Protein AF-A0A535RWY8-F1 (afdb_monomer_lite)

pLDDT: mean 92.66, std 7.33, range [43.91, 98.75]

Sequence (586 aa):
DGMRTSLGGDVAPGTSRTIALAVQTPNRAGAYTLAVDLVQEGVTWFSQAGAEPAYSAWQITTGYAASYGASTMAASAVSGASVSASLTLTNSGQRAWPIGGPNPVRLSYHVYDSAGRLVVWDGERGLLSQDVAPGATANATITVRVPTTTGGYGIGWDLVQEGVGWFSDFGVVIRKDVVIVAPGVTFYGKGWGHGVGMSQWGAQGWAQGAAGAKKTGEEIIAFYYPGTQLSPASPSLSTIRVQLSAPSDGCIARTITTISQQRSAGGMRVWNEATGATIATASGSMTWAPQQTVRIWIDNDNILHVMDEWAAKQLVAVSGPIRVTPLDATQPITVDQKGSRAYRGDLRFAVASANALSVVNLVGIDDYAKGAVPAEMPTGFGWEYEAFKAQAYAAKTYAANMAVAHSAQPFDVADDTSDQCYGGASKETALTTQAVVATAGRIITYNGQPIRAYYSSSNGGATERDGCVFDLVPSASGAIACNPSQPYLLVVTDPADPAASDSRGPNPHRSWNVSVTAQDIVDAVRERTGTDIGTFVSLDLSNRAGSGRVVSARVQGSRATVELTGPSLLRAGLGLKSTRVYLSPF

Secondary structure (DSSP, 8-state):
-------SS---TT---------PPPSS-EEEEEEE--EETTTEETGGGTPPPEEEEEEE--S--EEEEEE---SEEETT-EEEEEEEEEE-SSS-B-SSSSS-EEEEEEEE-TTS-EEESSPPPBEESS-B-TT-EEEEEEEEE--SS-EEEEEEEEEEETTTEETGGGTPPPEEEEEEEESEEEEEE--BS--BSEEHHHHHHHHHTTTSS---HHHHHHHHSTT-EEEEPPGGGSEEEEEPB---SSS---B--SEEEEEETT-EEEEETTT--B---TTS-SSB-TTPPEEEEE-TT--EEEEETTTTEEEEEESS-EEEEESSTTSPEEEGGGTSEEESSEEEEEEEETTEEEEEEEEEHHHHHHHHHHHHS--SSS--HHHHHHHHHHHHHHHHHHHHHTTTSS-SEESSTTS----GGGG--HHHHHHHHHTTTEEEEETTEE----EESB-SSB-B-GGGTTSEEE-TTSSEEEPP--TTS---B-THHHH-EETTEE-TTSSEEEEEEHHHHHHHHHHHH-----SEEEEE---B-TTS-BSEEEEEESS-EEEEEHIIIIIIIT--S-S-EESS--

Structure (mmCIF, N/CA/C/O backbone):
data_AF-A0A535RWY8-F1
#
_entry.id   AF-A0A535RWY8-F1
#
loop_
_atom_site.group_PDB
_atom_site.id
_atom_site.type_symbol
_atom_site.label_atom_id
_atom_site.label_alt_id
_atom_site.label_comp_id
_atom_site.label_asym_id
_atom_site.label_entity_id
_atom_site.label_seq_id
_atom_site.pdbx_PDB_ins_code
_atom_site.Cartn_x
_atom_site.Cartn_y
_atom_site.Cartn_z
_atom_site.occupancy
_atom_site.B_iso_or_equiv
_atom_site.auth_seq_id
_atom_site.auth_comp_id
_atom_site.auth_asym_id
_atom_site.auth_atom_id
_atom_site.pdbx_PDB_model_num
ATOM 1 N N . ASP A 1 1 ? 40.980 21.479 -57.985 1.00 69.62 1 ASP A N 1
ATOM 2 C CA . ASP A 1 1 ? 41.214 22.784 -57.331 1.00 69.62 1 ASP A CA 1
ATOM 3 C C . ASP A 1 1 ? 40.057 23.152 -56.418 1.00 69.62 1 ASP A C 1
ATOM 5 O O . ASP A 1 1 ? 38.962 22.637 -56.615 1.00 69.62 1 ASP A O 1
ATOM 9 N N . GLY A 1 2 ? 40.297 24.021 -55.434 1.00 76.44 2 GLY A N 1
ATOM 10 C CA . GLY A 1 2 ? 39.248 24.558 -54.561 1.00 76.44 2 GLY A CA 1
ATOM 11 C C . GLY A 1 2 ? 38.374 25.623 -55.238 1.00 76.44 2 GLY A C 1
ATOM 12 O O . GLY A 1 2 ? 38.637 26.039 -56.370 1.00 76.44 2 GLY A O 1
ATOM 13 N N . MET A 1 3 ? 37.337 26.075 -54.524 1.00 86.12 3 MET A N 1
ATOM 14 C CA . MET A 1 3 ? 36.453 27.157 -54.972 1.00 86.12 3 MET A CA 1
ATOM 15 C C . MET A 1 3 ? 37.242 28.424 -55.331 1.00 86.12 3 MET A C 1
ATOM 17 O O . MET A 1 3 ? 38.138 28.842 -54.599 1.00 86.12 3 MET A O 1
ATOM 21 N N . ARG A 1 4 ? 36.877 29.062 -56.448 1.00 89.19 4 ARG A N 1
ATOM 22 C CA . ARG A 1 4 ? 37.425 30.366 -56.837 1.00 89.19 4 ARG A CA 1
ATOM 23 C C . ARG A 1 4 ? 36.753 31.471 -56.031 1.00 89.19 4 ARG A C 1
ATOM 25 O O . ARG A 1 4 ? 35.530 31.507 -55.931 1.00 89.19 4 ARG A O 1
ATOM 32 N N . THR A 1 5 ? 37.551 32.394 -55.505 1.00 88.88 5 THR A N 1
ATOM 33 C CA . THR A 1 5 ? 37.058 33.628 -54.885 1.00 88.88 5 THR A CA 1
ATOM 34 C C . THR A 1 5 ? 3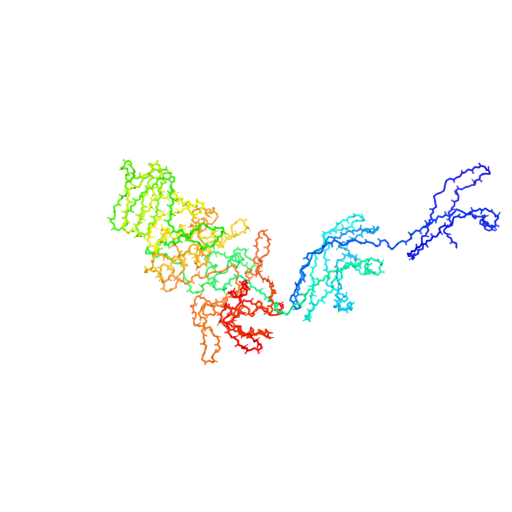7.536 34.803 -55.728 1.00 88.88 5 THR A C 1
ATOM 36 O O . THR A 1 5 ? 38.736 34.966 -55.932 1.00 88.88 5 THR A O 1
ATOM 39 N N . SER A 1 6 ? 36.605 35.604 -56.251 1.00 87.75 6 SER A N 1
ATOM 40 C CA . SER A 1 6 ? 36.957 36.804 -57.018 1.00 87.75 6 SER A CA 1
ATOM 41 C C . SER A 1 6 ? 37.660 37.823 -56.123 1.00 87.75 6 SER A C 1
ATOM 43 O O . SER A 1 6 ? 37.228 38.058 -54.994 1.00 87.75 6 SER A O 1
ATOM 45 N N . LEU A 1 7 ? 38.693 38.489 -56.651 1.00 88.56 7 LEU A N 1
ATOM 46 C CA . LEU A 1 7 ? 39.340 39.613 -55.966 1.00 88.56 7 LEU A CA 1
ATOM 47 C C . LEU A 1 7 ? 38.407 40.834 -55.853 1.00 88.56 7 LEU A C 1
ATOM 49 O O . LEU A 1 7 ? 38.691 41.749 -55.088 1.00 88.56 7 LEU A O 1
ATOM 53 N N . GLY A 1 8 ? 37.293 40.867 -56.601 1.00 87.00 8 GLY A N 1
ATOM 54 C CA . GLY A 1 8 ? 36.323 41.969 -56.599 1.00 87.00 8 GLY A CA 1
ATOM 55 C C . GLY A 1 8 ? 36.801 43.226 -57.337 1.00 87.00 8 GLY A C 1
ATOM 56 O O . GLY A 1 8 ? 36.258 44.310 -57.122 1.00 87.00 8 GLY A O 1
ATOM 57 N N . GLY A 1 9 ? 37.859 43.110 -58.142 1.00 88.94 9 GLY A N 1
ATOM 58 C CA . GLY A 1 9 ? 38.499 44.181 -58.912 1.00 88.94 9 GLY A CA 1
ATOM 59 C C . GLY A 1 9 ? 40.024 44.121 -58.814 1.00 88.94 9 GLY A C 1
ATOM 60 O O . GLY A 1 9 ? 40.564 43.380 -57.988 1.00 88.94 9 GLY A O 1
ATOM 61 N N . ASP A 1 10 ? 40.692 44.915 -59.642 1.00 90.75 10 ASP A N 1
ATOM 62 C CA . ASP A 1 10 ? 42.149 44.916 -59.766 1.00 90.75 10 ASP A CA 1
ATOM 63 C C . ASP A 1 10 ? 42.844 45.324 -58.460 1.00 90.75 10 ASP A C 1
ATOM 65 O O . ASP A 1 10 ? 42.364 46.177 -57.709 1.00 90.75 10 ASP A O 1
ATOM 69 N N . VAL A 1 11 ? 43.999 44.711 -58.199 1.00 90.62 11 VAL A N 1
ATOM 70 C CA . VAL A 1 11 ? 44.876 45.048 -57.074 1.00 90.62 11 VAL A CA 1
ATOM 71 C C . VAL A 1 11 ? 46.167 45.603 -57.660 1.00 90.62 11 VAL A C 1
ATOM 73 O O . VAL A 1 11 ? 46.939 44.877 -58.284 1.00 90.62 11 VAL A O 1
ATOM 76 N N . ALA A 1 12 ? 46.381 46.910 -57.508 1.00 92.56 12 ALA A N 1
ATOM 77 C CA . ALA A 1 12 ? 47.562 47.573 -58.046 1.00 92.56 12 ALA A CA 1
ATOM 78 C C . ALA A 1 12 ? 48.836 47.150 -57.282 1.00 92.56 12 ALA A C 1
ATOM 80 O O . ALA A 1 12 ? 48.761 46.865 -56.079 1.00 92.56 12 ALA A O 1
ATOM 81 N N . PRO A 1 13 ? 50.017 47.157 -57.928 1.00 91.62 13 PRO A N 1
ATOM 82 C CA . PRO A 1 13 ? 51.282 46.874 -57.256 1.00 91.62 13 PRO A CA 1
ATOM 83 C C . PRO A 1 13 ? 51.482 47.733 -55.999 1.00 91.62 13 PRO A C 1
ATOM 85 O O . PRO A 1 13 ? 51.250 48.939 -56.017 1.00 91.62 13 PRO A O 1
ATOM 88 N N . GLY A 1 14 ? 51.910 47.108 -54.899 1.00 91.38 14 GLY A N 1
ATOM 89 C CA . GLY A 1 14 ? 52.134 47.785 -53.615 1.00 91.38 14 GLY A CA 1
ATOM 90 C C . GLY A 1 14 ? 50.868 48.085 -52.802 1.00 91.38 14 GLY A C 1
ATOM 91 O O . GLY A 1 14 ? 50.978 48.606 -51.695 1.00 91.38 14 GLY A O 1
ATOM 92 N N . THR A 1 15 ? 49.680 47.740 -53.306 1.00 93.25 15 THR A N 1
ATOM 93 C CA . THR A 1 15 ? 48.415 47.855 -52.563 1.00 93.25 15 THR A CA 1
ATOM 94 C C . THR A 1 15 ? 47.974 46.502 -52.010 1.00 93.25 15 THR A C 1
ATOM 96 O O . THR A 1 15 ? 48.432 45.450 -52.456 1.00 93.25 15 THR A O 1
ATOM 99 N N . SER A 1 16 ? 47.090 46.520 -51.015 1.00 90.75 16 SER A N 1
ATOM 100 C CA . SER A 1 16 ? 46.522 45.315 -50.416 1.00 90.75 16 SER A CA 1
ATOM 101 C C . SER A 1 16 ? 45.002 45.341 -50.485 1.00 90.75 16 SER A C 1
ATOM 103 O O . SER A 1 16 ? 44.371 46.397 -50.577 1.00 90.75 16 SER A O 1
ATOM 105 N N . ARG A 1 17 ? 44.403 44.152 -50.438 1.00 89.94 17 ARG A N 1
ATOM 106 C CA . ARG A 1 17 ? 42.955 43.986 -50.409 1.00 89.94 17 ARG A CA 1
ATOM 107 C C . ARG A 1 17 ? 42.578 42.850 -49.474 1.00 89.94 17 ARG A C 1
ATOM 109 O O . ARG A 1 17 ? 43.176 41.780 -49.522 1.00 89.94 17 ARG A O 1
ATOM 116 N N . THR A 1 18 ? 41.568 43.078 -48.642 1.00 90.12 18 THR A N 1
ATOM 117 C CA . THR A 1 18 ? 40.972 42.036 -47.800 1.00 90.12 18 THR A CA 1
ATOM 118 C C . THR A 1 18 ? 39.863 41.335 -48.568 1.00 90.12 18 THR A C 1
ATOM 120 O O . THR A 1 18 ? 39.000 41.986 -49.157 1.00 90.12 18 THR A O 1
ATOM 123 N N . ILE A 1 19 ? 39.889 40.005 -48.559 1.00 87.31 19 ILE A N 1
ATOM 124 C CA . ILE A 1 19 ? 38.958 39.161 -49.305 1.00 87.31 19 ILE A CA 1
ATOM 125 C C . ILE A 1 19 ? 38.387 38.123 -48.342 1.00 87.31 19 ILE A C 1
ATOM 127 O O . ILE A 1 19 ? 39.133 37.471 -47.613 1.00 87.31 19 ILE A O 1
ATOM 131 N N . ALA A 1 20 ? 37.063 37.968 -48.340 1.00 86.00 20 ALA A N 1
ATOM 132 C CA . ALA A 1 20 ? 36.397 36.890 -47.622 1.00 86.00 20 ALA A CA 1
ATOM 133 C C . ALA A 1 20 ? 36.423 35.624 -48.488 1.00 86.00 20 ALA A C 1
ATOM 135 O O . ALA A 1 20 ? 35.777 35.569 -49.533 1.00 86.00 20 ALA A O 1
ATOM 136 N N . LEU A 1 21 ? 37.194 34.624 -48.067 1.00 85.50 21 LEU A N 1
ATOM 137 C CA . LEU A 1 21 ? 37.326 33.359 -48.786 1.00 85.50 21 LEU A CA 1
ATOM 138 C C . LEU A 1 21 ? 36.156 32.430 -48.457 1.00 85.50 21 LEU A C 1
ATOM 140 O O . LEU A 1 21 ? 35.868 32.175 -47.287 1.00 85.50 21 LEU A O 1
ATOM 144 N N . ALA A 1 22 ? 35.527 31.873 -49.490 1.00 79.62 22 ALA A N 1
ATOM 145 C CA . ALA A 1 22 ? 34.599 30.759 -49.344 1.00 79.62 22 ALA A CA 1
ATOM 146 C C . ALA A 1 22 ? 35.354 29.445 -49.579 1.00 79.62 22 ALA A C 1
ATOM 148 O O . ALA A 1 22 ? 35.879 29.207 -50.667 1.00 79.62 22 ALA A O 1
ATOM 149 N N . VAL A 1 23 ? 35.416 28.595 -48.554 1.00 85.00 23 VAL A N 1
ATOM 150 C CA . VAL A 1 23 ? 36.133 27.314 -48.598 1.00 85.00 23 VAL A CA 1
ATOM 151 C C . VAL A 1 23 ? 35.132 26.179 -48.422 1.00 85.00 23 VAL A C 1
ATOM 153 O O . VAL A 1 23 ? 34.426 26.120 -47.418 1.00 85.00 23 VAL A O 1
ATOM 156 N N . GLN A 1 24 ? 35.093 25.256 -49.382 1.00 83.38 24 GLN A N 1
ATOM 157 C CA . GLN A 1 24 ? 34.381 23.993 -49.225 1.00 83.38 24 GLN A CA 1
ATOM 158 C C . GLN A 1 24 ? 35.302 22.984 -48.536 1.00 83.38 24 GLN A C 1
ATOM 160 O O . GLN A 1 24 ? 36.380 22.670 -49.042 1.00 83.38 24 GLN A O 1
ATOM 165 N N . THR A 1 25 ? 34.886 22.478 -47.379 1.00 82.19 25 THR A N 1
ATOM 166 C CA . THR A 1 25 ? 35.658 21.480 -46.637 1.00 82.19 25 THR A CA 1
ATOM 167 C C . THR A 1 25 ? 35.513 20.080 -47.246 1.00 82.19 25 THR A C 1
ATOM 169 O O . THR A 1 25 ? 34.491 19.769 -47.868 1.00 82.19 25 THR A O 1
ATOM 172 N N . PRO A 1 26 ? 36.517 19.203 -47.065 1.00 81.00 26 PRO A N 1
ATOM 173 C CA . PRO A 1 26 ? 36.394 17.784 -47.383 1.00 81.00 26 PRO A CA 1
ATOM 174 C C . PRO A 1 26 ? 35.203 17.134 -46.667 1.00 81.00 26 PRO A C 1
ATOM 176 O O . PRO A 1 26 ? 34.903 17.449 -45.517 1.00 81.00 26 PRO A O 1
ATOM 179 N N . ASN A 1 27 ? 34.560 16.165 -47.319 1.00 74.19 27 ASN A N 1
ATOM 180 C CA . ASN A 1 27 ? 33.424 15.418 -46.761 1.00 74.19 27 ASN A CA 1
ATOM 181 C C . ASN A 1 27 ? 33.833 14.274 -45.811 1.00 74.19 27 ASN A C 1
ATOM 183 O O . ASN A 1 27 ? 32.984 13.493 -45.384 1.00 74.19 27 ASN A O 1
ATOM 187 N N . ARG A 1 28 ? 35.126 14.157 -45.494 1.00 76.25 28 ARG A N 1
ATOM 188 C CA . ARG A 1 28 ? 35.675 13.172 -44.559 1.00 76.25 28 ARG A CA 1
ATOM 189 C C . ARG A 1 28 ? 36.354 13.892 -43.408 1.00 76.25 28 ARG A C 1
ATOM 191 O O . ARG A 1 28 ? 37.150 14.800 -43.640 1.00 76.25 28 ARG A O 1
ATOM 198 N N . ALA A 1 29 ? 36.080 13.448 -42.187 1.00 80.56 29 ALA A N 1
ATOM 199 C CA . ALA A 1 29 ? 36.808 13.914 -41.016 1.00 80.56 29 ALA A CA 1
ATOM 200 C C . ALA A 1 29 ? 38.308 13.581 -41.133 1.00 80.56 29 ALA A C 1
ATOM 202 O O . ALA A 1 29 ? 38.680 12.589 -41.763 1.00 80.56 29 ALA A O 1
ATOM 203 N N . GLY A 1 30 ? 39.162 14.417 -40.549 1.00 82.75 30 GLY A N 1
ATOM 204 C CA . GLY A 1 30 ? 40.609 14.236 -40.575 1.00 82.75 30 GLY A CA 1
ATOM 205 C C . GLY A 1 30 ? 41.397 15.534 -40.432 1.00 82.75 30 GLY A C 1
ATOM 206 O O . GLY A 1 30 ? 40.837 16.633 -40.395 1.00 82.75 30 GLY A O 1
ATOM 207 N N . ALA A 1 31 ? 42.717 15.375 -40.373 1.00 87.25 31 ALA A N 1
ATOM 208 C CA . ALA A 1 31 ? 43.672 16.469 -40.421 1.00 87.25 31 ALA A CA 1
ATOM 209 C C . ALA A 1 31 ? 43.917 16.878 -41.877 1.00 87.25 31 ALA A C 1
ATOM 211 O O . ALA A 1 31 ? 44.298 16.047 -42.700 1.00 87.25 31 ALA A O 1
ATOM 212 N N . TYR A 1 32 ? 43.728 18.156 -42.183 1.00 89.12 32 TYR A N 1
ATOM 213 C CA . TYR A 1 32 ? 43.956 18.722 -43.508 1.00 89.12 32 TYR A CA 1
ATOM 214 C C . TYR A 1 32 ? 44.801 19.984 -43.403 1.00 89.12 32 TYR A C 1
ATOM 216 O O . TYR A 1 32 ? 44.786 20.672 -42.387 1.00 89.12 32 TYR A O 1
ATOM 224 N N . THR A 1 33 ? 45.489 20.322 -44.485 1.00 91.06 33 THR A N 1
ATOM 225 C CA . THR A 1 33 ? 46.121 21.631 -44.644 1.00 91.06 33 THR A CA 1
ATOM 226 C C . THR A 1 33 ? 45.406 22.353 -45.774 1.00 91.06 33 THR A C 1
ATOM 228 O O . THR A 1 33 ? 45.407 21.879 -46.909 1.00 91.06 33 THR A O 1
ATOM 231 N N . LEU A 1 34 ? 44.775 23.486 -45.472 1.00 90.50 34 LEU A N 1
ATOM 232 C CA . LEU A 1 34 ? 44.257 24.398 -46.482 1.00 90.50 34 LEU A CA 1
ATOM 233 C C . LEU A 1 34 ? 45.435 25.174 -47.074 1.00 90.50 34 LEU A C 1
ATOM 235 O O . LEU A 1 34 ? 46.128 25.872 -46.338 1.00 90.50 34 LEU A O 1
ATOM 239 N N . ALA A 1 35 ? 45.633 25.060 -48.385 1.00 91.62 35 ALA A N 1
ATOM 240 C CA . ALA A 1 35 ? 46.548 25.898 -49.151 1.00 91.62 35 ALA A CA 1
ATOM 241 C C . ALA A 1 35 ? 45.729 26.917 -49.954 1.00 91.62 35 ALA A C 1
ATOM 243 O O . ALA A 1 35 ? 44.898 26.532 -50.780 1.00 91.62 35 ALA A O 1
ATOM 244 N N . VAL A 1 36 ? 45.933 28.205 -49.689 1.00 91.69 36 VAL A N 1
ATOM 245 C CA . VAL A 1 36 ? 45.306 29.314 -50.415 1.00 91.69 36 VAL A CA 1
ATOM 246 C C . VAL A 1 36 ? 46.345 29.925 -51.341 1.00 91.69 36 VAL A C 1
ATOM 248 O O . VAL A 1 36 ? 47.381 30.400 -50.881 1.00 91.69 36 VAL A O 1
ATOM 251 N N . ASP A 1 37 ? 46.048 29.929 -52.635 1.00 92.75 37 ASP A N 1
ATOM 252 C CA . ASP A 1 37 ? 46.926 30.462 -53.673 1.00 92.75 37 ASP A CA 1
ATOM 253 C C . ASP A 1 37 ? 46.147 31.392 -54.613 1.00 92.75 37 ASP A C 1
ATOM 255 O O . ASP A 1 37 ? 44.929 31.259 -54.780 1.00 92.75 37 ASP A O 1
ATOM 259 N N . LEU A 1 38 ? 46.854 32.349 -55.211 1.00 92.25 38 LEU A N 1
ATOM 260 C CA . LEU A 1 38 ? 46.320 33.218 -56.251 1.00 92.25 38 LEU A CA 1
ATOM 261 C C . LEU A 1 38 ? 46.439 32.518 -57.604 1.00 92.25 38 LEU A C 1
ATOM 263 O O . LEU A 1 38 ? 47.444 31.886 -57.918 1.00 92.25 38 LEU A O 1
ATOM 267 N N . VAL A 1 39 ? 45.419 32.676 -58.440 1.00 92.38 39 VAL A N 1
ATOM 268 C CA . VAL A 1 39 ? 45.430 32.192 -59.819 1.00 92.38 39 VAL A CA 1
ATOM 269 C C . VAL A 1 39 ? 45.039 33.326 -60.747 1.00 92.38 39 VAL A C 1
ATOM 271 O O . VAL A 1 39 ? 44.033 34.003 -60.531 1.00 92.38 39 VAL A O 1
ATOM 274 N N . GLN A 1 40 ? 45.840 33.537 -61.786 1.00 92.00 40 GLN A N 1
ATOM 275 C CA . GLN A 1 40 ? 45.411 34.308 -62.941 1.00 92.00 40 GLN A CA 1
ATOM 276 C C . GLN A 1 40 ? 44.821 33.321 -63.944 1.00 92.00 40 GLN A C 1
ATOM 278 O O . GLN A 1 40 ? 45.542 32.516 -64.537 1.00 92.00 40 GLN A O 1
ATOM 283 N N . GLU A 1 41 ? 43.498 33.357 -64.089 1.00 89.50 41 GLU A N 1
ATOM 284 C CA . GLU A 1 41 ? 42.761 32.402 -64.918 1.00 89.50 41 GLU A CA 1
ATOM 285 C C . GLU A 1 41 ? 43.286 32.378 -66.358 1.00 89.50 41 GLU A C 1
ATOM 287 O O . GLU A 1 41 ? 43.501 33.417 -66.983 1.00 89.50 41 GLU A O 1
ATOM 292 N N . GLY A 1 42 ? 43.523 31.167 -66.867 1.00 88.69 42 GLY A N 1
ATOM 293 C CA . GLY A 1 42 ? 44.109 30.940 -68.190 1.00 88.69 42 GLY A CA 1
ATOM 294 C C . GLY A 1 42 ? 45.606 31.257 -68.316 1.00 88.69 42 GLY A C 1
ATOM 295 O O . GLY A 1 42 ? 46.141 31.099 -69.411 1.00 88.69 42 GLY A O 1
ATOM 296 N N . VAL A 1 43 ? 46.283 31.679 -67.240 1.00 94.06 43 VAL A N 1
ATOM 297 C CA . VAL A 1 43 ? 47.713 32.038 -67.253 1.00 94.06 43 VAL A CA 1
ATOM 298 C C . VAL A 1 43 ? 48.528 31.123 -66.340 1.00 94.06 43 VAL A C 1
ATOM 300 O O . VAL A 1 43 ? 49.250 30.264 -66.837 1.00 94.06 43 VAL A O 1
ATOM 303 N N . THR A 1 44 ? 48.445 31.292 -65.018 1.00 92.50 44 THR A N 1
ATOM 304 C CA . THR A 1 44 ? 49.218 30.495 -64.052 1.00 92.50 44 THR A CA 1
ATOM 305 C C . THR A 1 44 ? 48.658 30.631 -62.641 1.00 92.50 44 THR A C 1
ATOM 307 O O . THR A 1 44 ? 48.045 31.644 -62.286 1.00 92.50 44 THR A O 1
ATOM 310 N N . TRP A 1 45 ? 48.935 29.632 -61.807 1.00 92.94 45 TRP A N 1
ATOM 311 C CA . TRP A 1 45 ? 48.950 29.819 -60.360 1.00 92.94 45 TRP A CA 1
ATOM 312 C C . TRP A 1 45 ? 50.177 30.632 -59.958 1.00 92.94 45 TRP A C 1
ATOM 314 O O . TRP A 1 45 ? 51.249 30.494 -60.555 1.00 92.94 45 TRP A O 1
ATOM 324 N N . PHE A 1 46 ? 50.043 31.478 -58.947 1.00 94.31 46 PHE A N 1
ATOM 325 C CA . PHE A 1 46 ? 51.142 32.318 -58.485 1.00 94.31 46 PHE A CA 1
ATOM 326 C C . PHE A 1 46 ? 52.234 31.470 -57.824 1.00 94.31 46 PHE A C 1
ATOM 328 O O . PHE A 1 46 ? 53.413 31.783 -57.987 1.00 94.31 46 PHE A O 1
ATOM 335 N N . SER A 1 47 ? 51.880 30.342 -57.201 1.00 93.62 47 SER A N 1
ATOM 336 C CA . SER A 1 47 ? 52.862 29.354 -56.729 1.00 93.62 47 SER A CA 1
ATOM 337 C C . SER A 1 47 ? 53.746 28.772 -57.813 1.00 93.62 47 SER A C 1
ATOM 339 O O . SER A 1 47 ? 54.947 28.604 -57.613 1.00 93.62 47 SER A O 1
ATOM 341 N N . GLN A 1 48 ? 53.197 28.556 -59.003 1.00 93.25 48 GLN A N 1
ATOM 342 C CA . GLN A 1 48 ? 53.967 28.091 -60.156 1.00 93.25 48 GLN A CA 1
ATOM 343 C C . GLN A 1 48 ? 54.897 29.183 -60.710 1.00 93.25 48 GLN A C 1
ATOM 345 O O . GLN A 1 48 ? 55.870 28.870 -61.392 1.00 93.25 48 GLN A O 1
ATOM 350 N N . ALA A 1 49 ? 54.631 30.451 -60.379 1.00 91.81 49 ALA A N 1
ATOM 351 C CA . ALA A 1 49 ? 55.476 31.603 -60.683 1.00 91.81 49 ALA A CA 1
ATOM 352 C C . ALA A 1 49 ? 56.394 32.019 -59.509 1.00 91.81 49 ALA A C 1
ATOM 354 O O . ALA A 1 49 ? 57.057 33.052 -59.591 1.00 91.81 49 ALA A O 1
ATOM 355 N N . GLY A 1 50 ? 56.459 31.220 -58.435 1.00 90.38 50 GLY A N 1
ATOM 356 C CA . GLY A 1 50 ? 57.385 31.409 -57.313 1.00 90.38 50 GLY A CA 1
ATOM 357 C C . GLY A 1 50 ? 56.835 32.163 -56.096 1.00 90.38 50 GLY A C 1
ATOM 358 O O . GLY A 1 50 ? 57.616 32.497 -55.208 1.00 90.38 50 GLY A O 1
ATOM 359 N N . ALA A 1 51 ? 55.530 32.444 -56.022 1.00 92.88 51 ALA A N 1
ATOM 360 C CA . ALA A 1 51 ? 54.910 32.995 -54.812 1.00 92.88 51 ALA A CA 1
ATOM 361 C C . ALA A 1 51 ? 54.521 31.882 -53.822 1.00 92.88 51 ALA A C 1
ATOM 363 O O . ALA A 1 51 ? 53.931 30.887 -54.212 1.00 92.88 51 ALA A O 1
ATOM 364 N N . GLU A 1 52 ? 54.779 32.037 -52.528 1.00 92.31 52 GLU A N 1
ATOM 365 C CA . GLU A 1 52 ? 54.386 31.013 -51.547 1.00 92.31 52 GLU A CA 1
ATOM 366 C C . GLU A 1 52 ? 52.879 31.072 -51.225 1.00 92.31 52 GLU A C 1
ATOM 368 O O . GLU A 1 52 ? 52.394 32.131 -50.807 1.00 92.31 52 GLU A O 1
ATOM 373 N N . PRO A 1 53 ? 52.124 29.960 -51.362 1.00 93.88 53 PRO A N 1
ATOM 374 C CA . PRO A 1 53 ? 50.751 29.880 -50.875 1.00 93.88 53 PRO A CA 1
ATOM 375 C C . PRO A 1 53 ? 50.651 30.113 -49.367 1.00 93.88 53 PRO A C 1
ATOM 377 O O . PRO A 1 53 ? 51.550 29.780 -48.593 1.00 93.88 53 PRO A O 1
ATOM 380 N N . ALA A 1 54 ? 49.496 30.600 -48.921 1.00 91.69 54 ALA A N 1
ATOM 381 C CA . ALA A 1 54 ? 49.183 30.647 -47.500 1.00 91.69 54 ALA A CA 1
ATOM 382 C C . ALA A 1 54 ? 48.663 29.280 -47.031 1.00 91.69 54 ALA A C 1
ATOM 384 O O . ALA A 1 54 ? 47.659 28.782 -47.542 1.00 91.69 54 ALA A O 1
ATOM 385 N N . TYR A 1 55 ? 49.318 28.690 -46.029 1.00 92.62 55 TYR A N 1
ATOM 386 C CA . TYR A 1 55 ? 48.932 27.398 -45.459 1.00 92.62 55 TYR A CA 1
ATOM 387 C C . TYR A 1 55 ? 48.267 27.551 -44.087 1.00 92.62 55 TYR A C 1
ATOM 389 O O . TYR A 1 55 ? 48.700 28.342 -43.251 1.00 92.62 55 TYR A O 1
ATOM 397 N N . SER A 1 56 ? 47.234 26.751 -43.825 1.00 90.88 56 SER A N 1
ATOM 398 C CA . SER A 1 56 ? 46.545 26.691 -42.533 1.00 90.88 56 SER A CA 1
ATOM 399 C C . SER A 1 56 ? 46.156 25.252 -42.192 1.00 90.88 56 SER A C 1
ATOM 401 O O . SER A 1 56 ? 45.552 24.563 -43.010 1.00 90.88 56 SER A O 1
ATOM 403 N N . ALA A 1 57 ? 46.490 24.785 -40.986 1.00 90.88 57 ALA A N 1
ATOM 404 C CA . ALA A 1 57 ? 46.140 23.442 -40.519 1.00 90.88 57 ALA A CA 1
ATOM 405 C C . ALA A 1 57 ? 44.699 23.399 -39.985 1.00 90.88 57 ALA A C 1
ATOM 407 O O . ALA A 1 57 ? 44.314 24.213 -39.147 1.00 90.88 57 ALA A O 1
ATOM 408 N N . TRP A 1 58 ? 43.897 22.464 -40.486 1.00 88.12 58 TRP A N 1
ATOM 409 C CA . TRP A 1 58 ? 42.469 22.317 -40.205 1.00 88.12 58 TRP A CA 1
ATOM 410 C C . TRP A 1 58 ? 42.177 20.909 -39.673 1.00 88.12 58 TRP A C 1
ATOM 412 O O . TRP A 1 58 ? 42.727 19.919 -40.155 1.00 88.12 58 TRP A O 1
ATOM 422 N N . GLN A 1 59 ? 41.272 20.814 -38.698 1.00 83.69 59 GLN A N 1
ATOM 423 C CA . GLN A 1 59 ? 40.692 19.548 -38.242 1.00 83.69 59 GLN A CA 1
ATOM 424 C C . GLN A 1 59 ? 39.223 19.515 -38.639 1.00 83.69 59 GLN A C 1
ATOM 426 O O . GLN A 1 59 ? 38.407 20.261 -38.098 1.00 83.69 59 GLN A O 1
ATOM 431 N N . ILE A 1 60 ? 38.883 18.653 -39.592 1.00 82.19 60 ILE A N 1
ATOM 432 C CA . ILE A 1 60 ? 37.492 18.414 -39.966 1.00 82.19 60 ILE A CA 1
ATOM 433 C C . ILE A 1 60 ? 36.966 17.296 -39.075 1.00 82.19 60 ILE A C 1
ATOM 435 O O . ILE A 1 60 ? 37.548 16.215 -39.031 1.00 82.19 60 ILE A O 1
ATOM 439 N N . THR A 1 61 ? 35.867 17.540 -38.366 1.00 81.44 61 THR A N 1
ATOM 440 C CA . THR A 1 61 ? 35.206 16.534 -37.523 1.00 81.44 61 THR A CA 1
ATOM 441 C C . THR A 1 61 ? 33.822 16.213 -38.079 1.00 81.44 61 THR A C 1
ATOM 443 O O . THR A 1 61 ? 33.271 16.958 -38.888 1.00 81.44 61 THR A O 1
ATOM 446 N N . THR A 1 62 ? 33.231 15.101 -37.643 1.00 83.00 62 THR A N 1
ATOM 447 C CA . THR A 1 62 ? 31.838 14.754 -37.975 1.00 83.00 62 THR A CA 1
ATOM 448 C C . THR A 1 62 ? 30.832 15.710 -37.313 1.00 83.00 62 THR A C 1
ATOM 450 O O . THR A 1 62 ? 29.675 15.797 -37.735 1.00 83.00 62 THR A O 1
ATOM 453 N N . GLY A 1 63 ? 31.270 16.451 -36.287 1.00 86.50 63 GLY A N 1
ATOM 454 C CA . GLY A 1 63 ? 30.449 17.313 -35.439 1.00 86.50 63 GLY A CA 1
ATOM 455 C C . GLY A 1 63 ? 29.723 16.571 -34.309 1.00 86.50 63 GLY A C 1
ATOM 456 O O . GLY A 1 63 ? 29.096 17.233 -33.480 1.00 86.50 63 GLY A O 1
ATOM 457 N N . TYR A 1 64 ? 29.819 15.236 -34.254 1.00 91.62 64 TYR A N 1
ATOM 458 C CA . TYR A 1 64 ? 29.308 14.411 -33.158 1.00 91.62 64 TYR A CA 1
ATOM 459 C C . TYR A 1 64 ? 30.372 14.254 -32.074 1.00 91.62 64 TYR A C 1
ATOM 461 O O . TYR A 1 64 ? 31.466 13.764 -32.337 1.00 91.62 64 TYR A O 1
ATOM 469 N N . ALA A 1 65 ? 30.041 14.653 -30.851 1.00 93.62 65 ALA A N 1
ATOM 470 C CA . ALA A 1 65 ? 30.797 14.310 -29.656 1.00 93.62 65 ALA A CA 1
ATOM 471 C C . ALA A 1 65 ? 29.864 14.368 -28.446 1.00 93.62 65 ALA A C 1
ATOM 473 O O . ALA A 1 65 ? 28.980 15.223 -28.383 1.00 93.62 65 ALA A O 1
ATOM 474 N N . ALA A 1 66 ? 30.047 13.443 -27.508 1.00 96.25 66 ALA A N 1
ATOM 475 C CA . ALA A 1 66 ? 29.262 13.369 -26.285 1.00 96.25 66 ALA A CA 1
ATOM 476 C C . ALA A 1 66 ? 30.139 12.949 -25.104 1.00 96.25 66 ALA A C 1
ATOM 478 O O . ALA A 1 66 ? 31.153 12.270 -25.281 1.00 96.25 66 ALA A O 1
ATOM 479 N N . SER A 1 67 ? 29.722 13.310 -23.894 1.00 95.69 67 SER A N 1
ATOM 480 C CA . SER A 1 67 ? 30.211 12.678 -22.670 1.00 95.69 67 SER A CA 1
ATOM 481 C C . SER A 1 67 ? 29.057 12.166 -21.813 1.00 95.69 67 SER A C 1
ATOM 483 O O . SER A 1 67 ? 27.961 12.731 -21.799 1.00 95.69 67 SER A O 1
ATOM 485 N N . TYR A 1 68 ? 29.321 11.063 -21.113 1.00 96.94 68 TYR A N 1
ATOM 486 C CA . TYR A 1 68 ? 28.342 10.324 -20.325 1.00 96.94 68 TYR A CA 1
ATOM 487 C C . TYR A 1 68 ? 28.667 10.458 -18.834 1.00 96.94 68 TYR A C 1
ATOM 489 O O . TYR A 1 68 ? 29.743 10.052 -18.383 1.00 96.94 68 TYR A O 1
ATOM 497 N N . GLY A 1 69 ? 27.727 10.993 -18.059 1.00 94.94 69 GLY A N 1
ATOM 498 C CA . GLY A 1 69 ? 27.773 10.992 -16.600 1.00 94.94 69 GLY A CA 1
ATOM 499 C C . GLY A 1 69 ? 27.645 9.585 -16.007 1.00 94.94 69 GLY A C 1
ATOM 500 O O . GLY A 1 69 ? 27.574 8.587 -16.725 1.00 94.94 69 GLY A O 1
ATOM 501 N N . ALA A 1 70 ? 27.628 9.498 -14.676 1.00 92.62 70 ALA A N 1
ATOM 502 C CA . ALA A 1 70 ? 27.328 8.243 -13.989 1.00 92.62 70 ALA A CA 1
ATOM 503 C C . ALA A 1 70 ? 25.888 7.798 -14.287 1.00 92.62 70 ALA A C 1
ATOM 505 O O . ALA A 1 70 ? 24.983 8.634 -14.347 1.00 92.62 70 ALA A O 1
ATOM 506 N N . SER A 1 71 ? 25.683 6.491 -14.459 1.00 92.62 71 SER A N 1
ATOM 507 C CA . SER A 1 71 ? 24.338 5.935 -14.565 1.00 92.62 71 SER A CA 1
ATOM 508 C C . SER A 1 71 ? 23.747 5.635 -13.195 1.00 92.62 71 SER A C 1
ATOM 510 O O . SER A 1 71 ? 24.456 5.329 -12.238 1.00 92.62 71 SER A O 1
ATOM 512 N N . THR A 1 72 ? 22.421 5.712 -13.111 1.00 95.00 72 THR A N 1
ATOM 513 C CA . THR A 1 72 ? 21.647 5.233 -11.955 1.00 95.00 72 THR A CA 1
ATOM 514 C C . THR A 1 72 ? 21.278 3.752 -12.073 1.00 95.00 72 THR A C 1
ATOM 516 O O . THR A 1 72 ? 20.464 3.258 -11.295 1.00 95.00 72 THR A O 1
ATOM 519 N N . MET A 1 73 ? 21.841 3.036 -13.056 1.00 92.06 73 MET A N 1
ATOM 520 C CA . MET A 1 73 ? 21.541 1.624 -13.266 1.00 92.06 73 MET A CA 1
ATOM 521 C C . MET A 1 73 ? 21.998 0.796 -12.061 1.00 92.06 73 MET A C 1
ATOM 523 O O . MET A 1 73 ? 23.102 0.975 -11.547 1.00 92.06 73 MET A O 1
ATOM 527 N N . ALA A 1 74 ? 21.151 -0.135 -11.622 1.00 88.56 74 ALA A N 1
ATOM 528 C CA . ALA A 1 74 ? 21.495 -1.045 -10.539 1.00 88.56 74 ALA A CA 1
ATOM 529 C C . ALA A 1 74 ? 22.679 -1.951 -10.925 1.00 88.56 74 ALA A C 1
ATOM 531 O O . ALA A 1 74 ? 22.720 -2.500 -12.026 1.00 88.56 74 ALA A O 1
ATOM 532 N N . ALA A 1 75 ? 23.608 -2.156 -9.986 1.00 89.56 75 ALA A N 1
ATOM 533 C CA . ALA A 1 75 ? 24.768 -3.033 -10.175 1.00 89.56 75 ALA A CA 1
ATOM 534 C C . ALA A 1 75 ? 24.392 -4.524 -10.273 1.00 89.56 75 ALA A C 1
ATOM 536 O O . ALA A 1 75 ? 25.205 -5.344 -10.69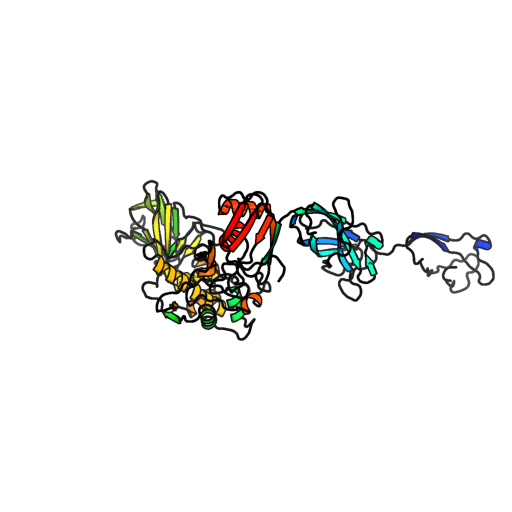7 1.00 89.56 75 ALA A O 1
ATOM 537 N N . SER A 1 76 ? 23.167 -4.890 -9.892 1.00 89.25 76 SER A N 1
ATOM 538 C CA . SER A 1 76 ? 22.630 -6.239 -10.026 1.00 89.25 76 SER A CA 1
ATOM 539 C C . SER A 1 76 ? 21.180 -6.224 -10.506 1.00 89.25 76 SER A C 1
ATOM 541 O O . SER A 1 76 ? 20.433 -5.273 -10.275 1.00 89.25 76 SER A O 1
ATOM 543 N N . ALA A 1 77 ? 20.791 -7.292 -11.196 1.00 90.25 77 ALA A N 1
ATOM 544 C CA . ALA A 1 77 ? 19.446 -7.504 -11.710 1.00 90.25 77 ALA A CA 1
ATOM 545 C C . ALA A 1 77 ? 19.118 -9.001 -11.757 1.00 90.25 77 ALA A C 1
ATOM 547 O O . ALA A 1 77 ? 20.006 -9.851 -11.773 1.00 90.25 77 ALA A O 1
ATOM 548 N N . VAL A 1 78 ? 17.832 -9.332 -11.807 1.00 90.94 78 VAL A N 1
ATOM 549 C CA . VAL A 1 78 ? 17.374 -10.711 -12.015 1.00 90.94 78 VAL A CA 1
ATOM 550 C C . VAL A 1 78 ? 17.401 -11.046 -13.505 1.00 90.94 78 VAL A C 1
ATOM 552 O O . VAL A 1 78 ? 17.126 -10.187 -14.340 1.00 90.94 78 VAL A O 1
ATOM 555 N N . SER A 1 79 ? 17.714 -12.294 -13.844 1.00 89.38 79 SER A N 1
ATOM 556 C CA . SER A 1 79 ? 17.680 -12.818 -15.214 1.00 89.38 79 SER A CA 1
ATOM 557 C C . SER A 1 79 ? 16.407 -12.429 -15.969 1.00 89.38 79 SER A C 1
ATOM 559 O O . SER A 1 79 ? 15.303 -12.748 -15.533 1.00 89.38 79 SER A O 1
ATOM 561 N N . GLY A 1 80 ? 16.568 -11.765 -17.118 1.00 86.31 80 GLY A N 1
ATOM 562 C CA . GLY A 1 80 ? 15.468 -11.323 -17.983 1.00 86.31 80 GLY A CA 1
ATOM 563 C C . GLY A 1 80 ? 14.722 -10.065 -17.519 1.00 86.31 80 GLY A C 1
ATOM 564 O O . GLY A 1 80 ? 13.779 -9.640 -18.191 1.00 86.31 80 GLY A O 1
ATOM 565 N N . ALA A 1 81 ? 15.111 -9.453 -16.397 1.00 87.44 81 ALA A N 1
ATOM 566 C CA . ALA A 1 81 ? 14.444 -8.265 -15.879 1.00 87.44 81 ALA A CA 1
ATOM 567 C C . ALA A 1 81 ? 14.620 -7.040 -16.796 1.00 87.44 81 ALA A C 1
ATOM 569 O O . ALA A 1 81 ? 15.575 -6.912 -17.563 1.00 87.44 81 ALA A O 1
ATOM 570 N N . SER A 1 82 ? 13.687 -6.095 -16.689 1.00 89.00 82 SER A N 1
ATOM 571 C CA . SER A 1 82 ? 13.813 -4.759 -17.281 1.00 89.00 82 SER A CA 1
ATOM 572 C C . SER A 1 82 ? 14.145 -3.756 -16.177 1.00 89.00 82 SER A C 1
ATOM 574 O O . SER A 1 82 ? 13.389 -3.634 -15.216 1.00 89.00 82 SER A O 1
ATOM 576 N N . VAL A 1 83 ? 15.275 -3.064 -16.297 1.00 89.00 83 VAL A N 1
ATOM 577 C CA . VAL A 1 83 ? 15.828 -2.155 -15.286 1.00 89.00 83 VAL A CA 1
ATOM 578 C C . VAL A 1 83 ? 15.790 -0.728 -15.818 1.00 89.00 83 VAL A C 1
ATOM 580 O O . VAL A 1 83 ? 16.366 -0.441 -16.865 1.00 89.00 83 VAL A O 1
ATOM 583 N N . SER A 1 84 ? 15.128 0.178 -15.102 1.00 91.31 84 SER A N 1
ATOM 584 C CA . SER A 1 84 ? 15.172 1.605 -15.432 1.00 91.31 84 SER A CA 1
ATOM 585 C C . SER A 1 84 ? 16.509 2.213 -15.017 1.00 91.31 84 SER A C 1
ATOM 587 O O . SER A 1 84 ? 16.998 1.960 -13.919 1.00 91.31 84 SER A O 1
ATOM 589 N N . ALA A 1 85 ? 17.068 3.054 -15.878 1.00 94.19 85 ALA A N 1
ATOM 590 C CA . ALA A 1 85 ? 18.284 3.809 -15.630 1.00 94.19 85 ALA A CA 1
ATOM 591 C C . ALA A 1 85 ? 18.137 5.243 -16.150 1.00 94.19 85 ALA A C 1
ATOM 593 O O . ALA A 1 85 ? 17.328 5.537 -17.036 1.00 94.19 85 ALA A O 1
ATOM 594 N N . SER A 1 86 ? 18.947 6.140 -15.606 1.00 95.44 86 SER A N 1
ATOM 595 C CA . SER A 1 86 ? 19.092 7.508 -16.081 1.00 95.44 86 SER A CA 1
ATOM 596 C C . SER A 1 86 ? 20.553 7.927 -16.108 1.00 95.44 86 SER A C 1
ATOM 598 O O . SER A 1 86 ? 21.327 7.531 -15.235 1.00 95.44 86 SER A O 1
ATOM 600 N N . LEU A 1 87 ? 20.912 8.751 -17.090 1.00 96.12 87 LEU A N 1
ATOM 601 C CA . LEU A 1 87 ? 22.249 9.314 -17.261 1.00 96.12 87 LEU A CA 1
ATOM 602 C C . LEU A 1 87 ? 22.146 10.799 -17.596 1.00 96.12 87 LEU A C 1
ATOM 604 O O . LEU A 1 87 ? 21.274 11.205 -18.366 1.00 96.12 87 LEU A O 1
ATOM 608 N N . THR A 1 88 ? 23.072 11.596 -17.071 1.00 97.25 88 THR A N 1
ATOM 609 C CA . THR A 1 88 ? 23.306 12.956 -17.566 1.00 97.25 88 THR A CA 1
ATOM 610 C C . THR A 1 88 ? 24.258 12.885 -18.752 1.00 97.25 88 THR A C 1
ATOM 612 O O . THR A 1 88 ? 25.334 12.296 -18.653 1.00 97.25 88 THR A O 1
ATOM 615 N N . LEU A 1 89 ? 23.861 13.472 -19.873 1.00 97.69 89 LEU A N 1
ATOM 616 C CA . LEU A 1 89 ? 24.610 13.481 -21.124 1.00 97.69 89 LEU A CA 1
ATOM 617 C C . LEU A 1 89 ? 24.997 14.918 -21.459 1.00 97.69 89 LEU A C 1
ATOM 619 O O . LEU A 1 89 ? 24.165 15.820 -21.353 1.00 97.69 89 LEU A O 1
ATOM 623 N N . THR A 1 90 ? 26.237 15.125 -21.891 1.00 97.88 90 THR A N 1
ATOM 624 C CA . THR A 1 90 ? 26.734 16.438 -22.319 1.00 97.88 90 THR A CA 1
ATOM 625 C C . THR A 1 90 ? 27.030 16.406 -23.804 1.00 97.88 90 THR A C 1
ATOM 627 O O . THR A 1 90 ? 27.794 15.555 -24.266 1.00 97.88 90 THR A O 1
ATOM 630 N N . ASN A 1 91 ? 26.476 17.362 -24.542 1.00 97.81 91 ASN A N 1
ATOM 631 C CA . ASN A 1 91 ? 26.819 17.567 -25.938 1.00 97.81 91 ASN A CA 1
ATOM 632 C C . ASN A 1 91 ? 28.140 18.325 -26.039 1.00 97.81 91 ASN A C 1
ATOM 634 O O . ASN A 1 91 ? 28.178 19.546 -25.945 1.00 97.81 91 ASN A O 1
ATOM 638 N N . SER A 1 92 ? 29.238 17.597 -26.218 1.00 95.25 92 SER A N 1
ATOM 639 C CA . SER A 1 92 ? 30.567 18.173 -26.447 1.00 95.25 92 SER A CA 1
ATOM 640 C C . SER A 1 92 ? 30.873 18.393 -27.934 1.00 95.25 92 SER A C 1
ATOM 642 O O . SER A 1 92 ? 31.994 18.764 -28.282 1.00 95.25 92 SER A O 1
ATOM 644 N N . GLY A 1 93 ? 29.900 18.137 -28.813 1.00 92.94 93 GLY A N 1
ATOM 645 C CA . GLY A 1 93 ? 30.018 18.285 -30.257 1.00 92.94 93 GLY A CA 1
ATOM 646 C C . GLY A 1 93 ? 29.649 19.677 -30.756 1.00 92.94 93 GLY A C 1
ATOM 647 O O . GLY A 1 93 ? 29.506 20.633 -30.000 1.00 92.94 93 GLY A O 1
ATOM 648 N N . GLN A 1 94 ? 29.486 19.779 -32.073 1.00 90.56 94 GLN A N 1
ATOM 649 C CA . GLN A 1 94 ? 29.112 21.017 -32.769 1.00 90.56 94 GLN A CA 1
ATOM 650 C C . GLN A 1 94 ? 27.673 20.981 -33.305 1.00 90.56 94 GLN A C 1
ATOM 652 O O . GLN A 1 94 ? 27.160 21.995 -33.774 1.00 90.56 94 GLN A O 1
ATOM 657 N N . ARG A 1 95 ? 27.009 19.821 -33.245 1.00 91.88 95 ARG A N 1
ATOM 658 C CA . ARG A 1 95 ? 25.631 19.617 -33.715 1.00 91.88 95 ARG A CA 1
ATOM 659 C C . ARG A 1 95 ? 24.664 19.617 -32.543 1.00 91.88 95 ARG A C 1
ATOM 661 O O . ARG A 1 95 ? 24.925 18.945 -31.554 1.00 91.88 95 ARG A O 1
ATOM 668 N N . ALA A 1 96 ? 23.532 20.304 -32.671 1.00 94.81 96 ALA A N 1
ATOM 669 C CA . ALA A 1 96 ? 22.438 20.171 -31.712 1.00 94.81 96 ALA A CA 1
ATOM 670 C C . ALA A 1 96 ? 21.802 18.771 -31.790 1.00 94.81 96 ALA A C 1
ATOM 672 O O . ALA A 1 96 ? 21.749 18.170 -32.866 1.00 94.81 96 ALA A O 1
ATOM 673 N N . TRP A 1 97 ? 21.314 18.262 -30.660 1.00 97.56 97 TRP A N 1
ATOM 674 C CA . TRP A 1 97 ? 20.623 16.977 -30.561 1.00 97.56 97 TRP A CA 1
ATOM 675 C C . TRP A 1 97 ? 19.114 17.208 -30.432 1.00 97.56 97 TRP A C 1
ATOM 677 O O . TRP A 1 97 ? 18.665 17.582 -29.347 1.00 97.56 97 TRP A O 1
ATOM 687 N N . PRO A 1 98 ? 18.326 17.021 -31.502 1.00 96.38 98 PRO A N 1
ATOM 688 C CA . PRO A 1 98 ? 16.875 17.166 -31.428 1.00 96.38 98 PRO A CA 1
ATOM 689 C C . PRO A 1 98 ? 16.223 15.946 -30.756 1.00 96.38 98 PRO A C 1
ATOM 691 O O . PRO A 1 98 ? 16.627 14.817 -31.018 1.00 96.38 98 PRO A O 1
ATOM 694 N N . ILE A 1 99 ? 15.181 16.130 -29.944 1.00 96.06 99 ILE A N 1
ATOM 695 C CA . ILE A 1 99 ? 14.416 15.028 -29.314 1.00 96.06 99 ILE A CA 1
ATOM 696 C C . ILE A 1 99 ? 13.214 14.565 -30.142 1.00 96.06 99 ILE A C 1
ATOM 698 O O . ILE A 1 99 ? 12.620 13.520 -29.849 1.00 96.06 99 ILE A O 1
ATOM 702 N N . GLY A 1 100 ? 12.854 15.349 -31.161 1.00 91.38 100 GLY A N 1
ATOM 703 C CA . GLY A 1 100 ? 11.758 15.105 -32.097 1.00 91.38 100 GLY A CA 1
ATOM 704 C C . GLY A 1 100 ? 12.171 15.331 -33.556 1.00 91.38 100 GLY A C 1
ATOM 705 O O . GLY A 1 100 ? 13.348 15.491 -33.870 1.00 91.38 100 GLY A O 1
ATOM 706 N N . GLY A 1 101 ? 11.190 15.345 -34.460 1.00 92.56 101 GLY A N 1
ATOM 707 C CA . GLY A 1 101 ? 11.434 15.454 -35.902 1.00 92.56 101 GLY A CA 1
ATOM 708 C C . GLY A 1 101 ? 11.789 14.112 -36.563 1.00 92.56 101 GLY A C 1
ATOM 709 O O . GLY A 1 101 ? 11.559 13.062 -35.966 1.00 92.56 101 GLY A O 1
ATOM 710 N N . PRO A 1 102 ? 12.303 14.124 -37.808 1.00 90.25 102 PRO A N 1
ATOM 711 C CA . PRO A 1 102 ? 12.556 12.906 -38.586 1.00 90.25 102 PRO A CA 1
ATOM 712 C C . PRO A 1 102 ? 13.777 12.103 -38.113 1.00 90.25 102 PRO A C 1
ATOM 714 O O . PRO A 1 102 ? 13.832 10.899 -38.343 1.00 90.25 102 PRO A O 1
ATOM 717 N N . ASN A 1 103 ? 14.744 12.750 -37.454 1.00 94.25 103 ASN A N 1
ATOM 718 C CA . ASN A 1 103 ? 16.002 12.134 -37.020 1.00 94.25 103 ASN A CA 1
ATOM 719 C C . ASN A 1 103 ? 16.351 12.534 -35.573 1.00 94.25 103 ASN A C 1
ATOM 721 O O . ASN A 1 103 ? 17.367 13.211 -35.361 1.00 94.25 103 ASN A O 1
ATOM 725 N N . PRO A 1 104 ? 15.501 12.201 -34.580 1.00 97.25 104 PRO A N 1
ATOM 726 C CA . PRO A 1 104 ? 15.771 12.525 -33.187 1.00 97.25 104 PRO A CA 1
ATOM 727 C C . PRO A 1 104 ? 16.998 11.767 -32.671 1.00 97.25 104 PRO A C 1
ATOM 729 O O . PRO A 1 104 ? 17.318 10.673 -33.133 1.00 97.25 104 PRO A O 1
ATOM 732 N N . VAL A 1 105 ? 17.661 12.335 -31.670 1.00 97.94 105 VAL A N 1
ATOM 733 C CA . VAL A 1 105 ? 18.718 11.672 -30.907 1.00 97.94 105 VAL A CA 1
ATOM 734 C C . VAL A 1 105 ? 18.096 10.946 -29.718 1.00 97.94 105 VAL A C 1
ATOM 736 O O . VAL A 1 105 ? 17.276 11.498 -28.976 1.00 97.94 105 VAL A O 1
ATOM 739 N N . ARG A 1 106 ? 18.490 9.689 -29.534 1.00 98.00 106 ARG A N 1
ATOM 740 C CA . ARG A 1 106 ? 18.065 8.816 -28.439 1.00 98.00 106 ARG A CA 1
ATOM 741 C C . ARG A 1 106 ? 19.287 8.275 -27.712 1.00 98.00 106 ARG A C 1
ATOM 743 O O . ARG A 1 106 ? 20.310 7.998 -28.332 1.00 98.00 106 ARG A O 1
ATOM 750 N N . LEU A 1 107 ? 19.157 8.079 -26.403 1.00 97.94 107 LEU A N 1
ATOM 751 C CA . LEU A 1 107 ? 20.071 7.204 -25.672 1.00 97.94 107 LEU A CA 1
ATOM 752 C C . LEU A 1 107 ? 19.701 5.753 -25.985 1.00 97.94 107 LEU A C 1
ATOM 754 O O . LEU A 1 107 ? 18.521 5.427 -26.081 1.00 97.94 107 LEU A O 1
ATOM 758 N N . SER A 1 108 ? 20.679 4.873 -26.110 1.00 98.06 108 SER A N 1
ATOM 759 C CA . SER A 1 108 ? 20.473 3.431 -26.159 1.00 98.06 108 SER A CA 1
ATOM 760 C C . SER A 1 108 ? 21.664 2.709 -25.518 1.00 98.06 108 SER A C 1
ATOM 762 O O . SER A 1 108 ? 22.482 3.324 -24.823 1.00 98.06 108 SER A O 1
ATOM 764 N N . TYR A 1 109 ? 21.720 1.389 -25.651 1.00 97.62 109 TYR A N 1
ATOM 765 C CA . TYR A 1 109 ? 22.770 0.575 -25.059 1.00 97.62 109 TYR A CA 1
ATOM 766 C C . TYR A 1 109 ? 23.085 -0.660 -25.896 1.00 97.62 109 TYR A C 1
ATOM 768 O O . TYR A 1 109 ? 22.234 -1.206 -26.595 1.00 97.62 109 TYR A O 1
ATOM 776 N N . HIS A 1 110 ? 24.306 -1.144 -25.712 1.00 97.69 110 HIS A N 1
ATOM 777 C CA . HIS A 1 110 ? 24.778 -2.444 -26.159 1.00 97.69 110 HIS A CA 1
ATOM 778 C C . HIS A 1 110 ? 25.077 -3.313 -24.934 1.00 97.69 110 HIS A C 1
ATOM 780 O O . HIS A 1 110 ? 25.551 -2.811 -23.912 1.00 97.69 110 HIS A O 1
ATOM 786 N N . VAL A 1 111 ? 24.848 -4.620 -25.026 1.00 97.38 111 VAL A N 1
ATOM 787 C CA . VAL A 1 111 ? 25.170 -5.570 -23.950 1.00 97.38 111 VAL A CA 1
ATOM 788 C C . VAL A 1 111 ? 26.356 -6.419 -24.368 1.00 97.38 111 VAL A C 1
ATOM 790 O O . VAL A 1 111 ? 26.356 -6.985 -25.459 1.00 97.38 111 VAL A O 1
ATOM 793 N N . TYR A 1 112 ? 27.336 -6.547 -23.482 1.00 96.31 112 TYR A N 1
ATOM 794 C CA . TYR A 1 112 ? 28.528 -7.366 -23.653 1.00 96.31 112 TYR A CA 1
ATOM 795 C C . TYR A 1 112 ? 28.590 -8.426 -22.556 1.00 96.31 112 TYR A C 1
ATOM 797 O O . TYR A 1 112 ? 28.247 -8.145 -21.410 1.00 96.31 112 TYR A O 1
ATOM 805 N N . ASP A 1 113 ? 29.036 -9.635 -22.879 1.00 94.31 113 ASP A N 1
ATOM 806 C CA . ASP A 1 113 ? 29.297 -10.662 -21.870 1.00 94.31 113 ASP A CA 1
ATOM 807 C C . ASP A 1 113 ? 30.595 -10.388 -21.087 1.00 94.31 113 ASP A C 1
ATOM 809 O O . ASP A 1 113 ? 31.331 -9.434 -21.358 1.00 94.31 113 ASP A O 1
ATOM 813 N N . SER A 1 114 ? 30.906 -11.245 -20.112 1.00 89.56 114 SER A N 1
ATOM 814 C CA . SER A 1 114 ? 32.113 -11.127 -19.284 1.00 89.56 114 SER A CA 1
ATOM 815 C C . SER A 1 114 ? 33.430 -11.256 -20.062 1.00 89.56 114 SER A C 1
ATOM 817 O O . SER A 1 114 ? 34.476 -10.879 -19.543 1.00 89.56 114 SER A O 1
ATOM 819 N N . ALA A 1 115 ? 33.399 -11.790 -21.287 1.00 92.12 115 ALA A N 1
ATOM 820 C CA . ALA A 1 115 ? 34.549 -11.860 -22.186 1.00 92.12 115 ALA A CA 1
ATOM 821 C C . ALA A 1 115 ? 34.631 -10.641 -23.128 1.00 92.12 115 ALA A C 1
ATOM 823 O O . ALA A 1 115 ? 35.522 -10.575 -23.974 1.00 92.12 115 ALA A O 1
ATOM 824 N N . GLY A 1 116 ? 33.712 -9.677 -23.001 1.00 90.75 116 GLY A N 1
ATOM 825 C CA . GLY A 1 116 ? 33.630 -8.487 -23.843 1.00 90.75 116 GLY A CA 1
ATOM 826 C C . GLY A 1 116 ? 32.991 -8.733 -25.211 1.00 90.75 116 GLY A C 1
ATOM 827 O O . GLY A 1 116 ? 33.055 -7.852 -26.069 1.00 90.75 116 GLY A O 1
ATOM 828 N N . ARG A 1 117 ? 32.374 -9.898 -25.440 1.00 94.38 117 ARG A N 1
ATOM 829 C CA . ARG A 1 117 ? 31.678 -10.213 -26.694 1.00 94.38 117 ARG A CA 1
ATOM 830 C C . ARG A 1 117 ? 30.300 -9.571 -26.691 1.00 94.38 117 ARG A C 1
ATOM 832 O O . ARG A 1 117 ? 29.606 -9.591 -25.680 1.00 94.38 117 ARG A O 1
ATOM 839 N N . LEU A 1 118 ? 29.902 -9.023 -27.832 1.00 95.38 118 LEU A N 1
ATOM 840 C CA . LEU A 1 118 ? 28.595 -8.401 -28.012 1.00 95.38 118 LEU A CA 1
ATOM 841 C C . LEU A 1 118 ? 27.473 -9.452 -27.937 1.00 95.38 118 LEU A C 1
ATOM 843 O O . LEU A 1 118 ? 27.492 -10.438 -28.670 1.00 95.38 118 LEU A O 1
ATOM 847 N N . VAL A 1 119 ? 26.500 -9.217 -27.061 1.00 94.81 119 VAL A N 1
ATOM 848 C CA . VAL A 1 119 ? 25.299 -10.041 -26.844 1.00 94.81 119 VAL A CA 1
ATOM 849 C C . VAL A 1 119 ? 24.067 -9.354 -27.427 1.00 94.81 119 VAL A C 1
ATOM 851 O O . VAL A 1 119 ? 23.257 -9.994 -28.089 1.00 94.81 119 VAL A O 1
ATOM 854 N N . VAL A 1 120 ? 23.932 -8.044 -27.203 1.00 95.06 120 VAL A N 1
ATOM 855 C CA . VAL A 1 120 ? 22.848 -7.222 -27.757 1.00 95.06 120 VAL A CA 1
ATOM 856 C C . VAL A 1 120 ? 23.464 -6.000 -28.411 1.00 95.06 120 VAL A C 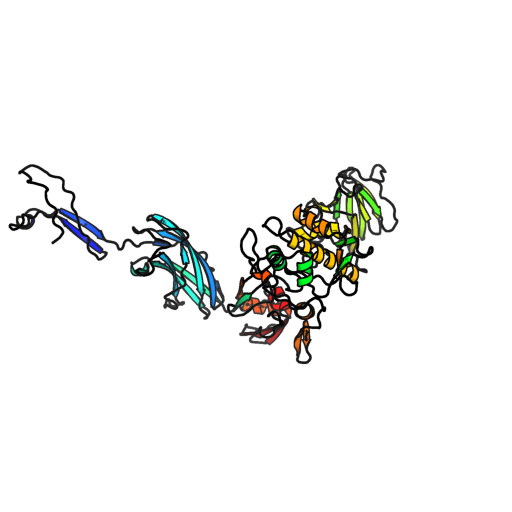1
ATOM 858 O O . VAL A 1 120 ? 24.128 -5.217 -27.734 1.00 95.06 120 VAL A O 1
ATOM 861 N N . TRP A 1 121 ? 23.241 -5.842 -29.715 1.00 95.06 121 TRP A N 1
ATOM 862 C CA . TRP A 1 121 ? 23.630 -4.635 -30.442 1.00 95.06 121 TRP A CA 1
ATOM 863 C C . TRP A 1 121 ? 22.579 -3.537 -30.316 1.00 95.06 121 TRP A C 1
ATOM 865 O O . TRP A 1 121 ? 22.913 -2.418 -29.977 1.00 95.06 121 TRP A O 1
ATOM 875 N N . ASP A 1 122 ? 21.310 -3.838 -30.564 1.00 94.38 122 ASP A N 1
ATOM 876 C CA . ASP A 1 122 ? 20.284 -2.801 -30.661 1.00 94.38 122 ASP A CA 1
ATOM 877 C C . ASP A 1 122 ? 19.394 -2.812 -29.412 1.00 94.38 122 ASP A C 1
ATOM 879 O O . ASP A 1 122 ? 18.458 -3.606 -29.303 1.00 94.38 122 ASP A O 1
ATOM 883 N N . GLY A 1 123 ? 19.757 -1.994 -28.420 1.00 94.00 123 GLY A N 1
ATOM 884 C CA . GLY A 1 123 ? 19.006 -1.844 -27.174 1.00 94.00 123 GLY A CA 1
ATOM 885 C C . GLY A 1 123 ? 17.750 -0.981 -27.323 1.00 94.00 123 GLY A C 1
ATOM 886 O O . GLY A 1 123 ? 17.512 -0.328 -28.332 1.00 94.00 123 GLY A O 1
ATOM 887 N N . GLU A 1 124 ? 16.935 -0.919 -26.273 1.00 95.75 124 GLU A N 1
ATOM 888 C CA . GLU A 1 124 ? 15.759 -0.033 -26.239 1.00 95.75 124 GLU A CA 1
ATOM 889 C C . GLU A 1 124 ? 16.165 1.450 -26.383 1.00 95.75 124 GLU A C 1
ATOM 891 O O . GLU A 1 124 ? 17.314 1.831 -26.133 1.00 95.75 124 GLU A O 1
ATOM 896 N N . ARG A 1 125 ? 15.220 2.313 -26.776 1.00 97.00 125 ARG A N 1
ATOM 897 C CA . ARG A 1 125 ? 15.453 3.761 -26.905 1.00 97.00 125 ARG A CA 1
ATOM 898 C C . ARG A 1 125 ? 15.049 4.503 -25.635 1.00 97.00 125 ARG A C 1
ATOM 900 O O . ARG A 1 125 ? 13.911 4.420 -25.182 1.00 97.00 125 ARG A O 1
ATOM 907 N N . GLY A 1 126 ? 15.985 5.266 -25.091 1.00 95.06 126 GLY A N 1
ATOM 908 C CA . GLY A 1 126 ? 15.787 6.236 -24.027 1.00 95.06 126 GLY A CA 1
ATOM 909 C C . GLY A 1 126 ? 15.501 7.633 -24.564 1.00 95.06 126 GLY A C 1
ATOM 910 O O . GLY A 1 126 ? 15.991 8.029 -25.627 1.00 95.06 126 GLY A O 1
ATOM 911 N N . LEU A 1 127 ? 14.712 8.396 -23.813 1.00 94.75 127 LEU A N 1
ATOM 912 C CA . LEU A 1 127 ? 14.307 9.751 -24.177 1.00 94.75 127 LEU A CA 1
ATOM 913 C C . LEU A 1 127 ? 15.197 10.776 -23.472 1.00 94.75 127 LEU A C 1
ATOM 915 O O . LEU A 1 127 ? 15.402 10.689 -22.262 1.00 94.75 127 LEU A O 1
ATOM 919 N N . LEU A 1 128 ? 15.693 11.755 -24.229 1.00 96.50 128 LEU A N 1
ATOM 920 C CA . LEU A 1 128 ? 16.318 12.960 -23.685 1.00 96.50 128 LEU A CA 1
ATOM 921 C C . LEU A 1 128 ? 15.230 13.899 -23.141 1.00 96.50 128 LEU A C 1
ATOM 923 O O . LEU A 1 128 ? 14.155 14.005 -23.731 1.00 96.50 128 LEU A O 1
ATOM 927 N N . SER A 1 129 ? 15.514 14.604 -22.044 1.00 95.62 129 SER A N 1
ATOM 928 C CA . SER A 1 129 ? 14.559 15.519 -21.403 1.00 95.62 129 SER A CA 1
ATOM 929 C C . SER A 1 129 ? 14.250 16.774 -22.226 1.00 95.62 129 SER A C 1
ATOM 931 O O . SER A 1 129 ? 13.186 17.363 -22.056 1.00 95.62 129 SER A O 1
ATOM 933 N N . GLN A 1 130 ? 15.175 17.189 -23.094 1.00 96.31 130 GLN A N 1
ATOM 934 C CA . GLN A 1 130 ? 15.065 18.363 -23.962 1.00 96.31 130 GLN A CA 1
ATOM 935 C C . GLN A 1 130 ? 16.041 18.269 -25.143 1.00 96.31 130 GLN A C 1
ATOM 937 O O . GLN A 1 130 ? 16.968 17.455 -25.109 1.00 96.31 130 GLN A O 1
ATOM 942 N N . ASP A 1 131 ? 15.865 19.135 -26.147 1.00 97.19 131 ASP A N 1
ATOM 943 C CA . ASP A 1 131 ? 16.877 19.354 -27.186 1.00 97.19 131 ASP A CA 1
ATOM 944 C C . ASP A 1 131 ? 18.201 19.794 -26.546 1.00 97.19 131 ASP A C 1
ATOM 946 O O . ASP A 1 131 ? 18.219 20.608 -25.618 1.00 97.19 131 ASP A O 1
ATOM 950 N N . VAL A 1 132 ? 19.324 19.275 -27.047 1.00 97.88 132 VAL A N 1
ATOM 951 C CA . VAL A 1 132 ? 20.647 19.516 -26.447 1.00 97.88 132 VAL A CA 1
ATOM 952 C C . VAL A 1 132 ? 21.530 20.287 -27.416 1.00 97.88 132 VAL A C 1
ATOM 954 O O . VAL A 1 132 ? 22.109 19.722 -28.345 1.00 97.88 132 VAL A O 1
ATOM 957 N N . ALA A 1 133 ? 21.638 21.597 -27.210 1.00 97.69 133 ALA A N 1
ATOM 958 C CA . ALA A 1 133 ? 22.555 22.446 -27.968 1.00 97.69 133 ALA A CA 1
ATOM 959 C C . ALA A 1 133 ? 24.034 22.079 -27.698 1.00 97.69 133 ALA A C 1
ATOM 961 O O . ALA A 1 133 ? 24.333 21.498 -26.652 1.00 97.69 133 ALA A O 1
ATOM 962 N N . PRO A 1 134 ? 24.973 22.434 -28.597 1.00 97.31 134 PRO A N 1
ATOM 963 C CA . PRO A 1 134 ? 26.408 22.324 -28.330 1.00 97.31 134 PRO A CA 1
ATOM 964 C C . PRO A 1 134 ? 26.802 22.951 -26.984 1.00 97.31 134 PRO A C 1
ATOM 966 O O . PRO A 1 134 ? 26.420 24.080 -26.682 1.00 97.31 134 PRO A O 1
ATOM 969 N N . GLY A 1 135 ? 27.547 22.210 -26.165 1.00 96.12 135 GLY A N 1
ATOM 970 C CA . GLY A 1 135 ? 27.961 22.586 -24.809 1.00 96.12 135 GLY A CA 1
ATOM 971 C C . GLY A 1 135 ? 26.909 22.373 -23.712 1.00 96.12 135 GLY A C 1
ATOM 972 O O . GLY A 1 135 ? 27.241 22.493 -22.533 1.00 96.12 135 GLY A O 1
ATOM 973 N N . ALA A 1 136 ? 25.657 22.054 -24.059 1.00 98.00 136 ALA A N 1
ATOM 974 C CA . ALA A 1 136 ? 24.581 21.854 -23.090 1.00 98.00 136 ALA A CA 1
ATOM 975 C C . ALA A 1 136 ? 24.529 20.415 -22.550 1.00 98.00 136 ALA A C 1
ATOM 977 O O . ALA A 1 136 ? 25.138 19.490 -23.093 1.00 98.00 136 ALA A O 1
ATOM 978 N N . THR A 1 137 ? 23.755 20.230 -21.479 1.00 97.94 137 THR A N 1
ATOM 979 C CA . THR A 1 137 ? 23.496 18.920 -20.870 1.00 97.94 137 THR A CA 1
ATOM 980 C C . THR A 1 137 ? 22.006 18.599 -20.854 1.00 97.94 137 THR A C 1
ATOM 982 O O . THR A 1 137 ? 21.158 19.496 -20.834 1.00 97.94 137 THR A O 1
ATOM 985 N N . ALA A 1 138 ? 21.683 17.309 -20.854 1.00 97.19 138 ALA A N 1
ATOM 986 C CA . ALA A 1 138 ? 20.332 16.815 -20.633 1.00 97.19 138 ALA A CA 1
ATOM 987 C C . ALA A 1 138 ? 20.355 15.490 -19.876 1.00 97.19 138 ALA A C 1
ATOM 989 O O . ALA A 1 138 ? 21.318 14.725 -19.953 1.00 97.19 138 ALA A O 1
ATOM 990 N N . ASN A 1 139 ? 19.269 15.206 -19.162 1.00 97.06 139 ASN A N 1
ATOM 991 C CA . ASN A 1 139 ? 19.062 13.889 -18.580 1.00 97.06 139 ASN A CA 1
ATOM 992 C C . ASN A 1 139 ? 18.356 12.995 -19.593 1.00 97.06 139 ASN A C 1
ATOM 994 O O . ASN A 1 139 ? 17.446 13.433 -20.298 1.00 97.06 139 ASN A O 1
ATOM 998 N N . ALA A 1 140 ? 18.760 11.734 -19.632 1.00 96.44 140 ALA A N 1
ATOM 999 C CA . ALA A 1 140 ? 18.122 10.701 -20.423 1.00 96.44 140 ALA A CA 1
ATOM 1000 C C . ALA A 1 140 ? 17.583 9.614 -19.498 1.00 96.44 140 ALA A C 1
ATOM 1002 O O . ALA A 1 140 ? 18.294 9.185 -18.589 1.00 96.44 140 ALA A O 1
ATOM 1003 N N . THR A 1 141 ? 16.355 9.158 -19.731 1.00 95.00 141 THR A N 1
ATOM 1004 C CA . THR A 1 141 ? 15.772 7.996 -19.043 1.00 95.00 141 THR A CA 1
ATOM 1005 C C . THR A 1 141 ? 15.594 6.848 -20.027 1.00 95.00 141 THR A C 1
ATOM 1007 O O . THR A 1 141 ? 15.202 7.053 -21.176 1.00 95.00 141 THR A O 1
ATOM 1010 N N . ILE A 1 142 ? 15.916 5.630 -19.594 1.00 95.50 142 ILE A N 1
ATOM 1011 C CA . ILE A 1 142 ? 15.925 4.439 -20.446 1.00 95.50 142 ILE A CA 1
ATOM 1012 C C . ILE A 1 142 ? 15.590 3.178 -19.647 1.00 95.50 142 ILE A C 1
ATOM 1014 O O . ILE A 1 142 ? 15.858 3.099 -18.451 1.00 95.50 142 ILE A O 1
ATOM 1018 N N . THR A 1 143 ? 15.009 2.183 -20.317 1.00 94.00 143 THR A N 1
ATOM 1019 C CA . THR A 1 143 ? 14.802 0.836 -19.769 1.00 94.00 143 THR A CA 1
ATOM 1020 C C . THR A 1 143 ? 15.782 -0.141 -20.416 1.00 94.00 143 THR A C 1
ATOM 1022 O O . THR A 1 143 ? 15.806 -0.276 -21.636 1.00 94.00 143 THR A O 1
ATOM 1025 N N . VAL A 1 144 ? 16.572 -0.845 -19.609 1.00 93.75 144 VAL A N 1
ATOM 1026 C CA . VAL A 1 144 ? 17.542 -1.858 -20.045 1.00 93.75 144 VAL A CA 1
ATOM 1027 C C . VAL A 1 144 ? 16.975 -3.251 -19.797 1.00 93.75 144 VAL A C 1
ATOM 1029 O O . VAL A 1 144 ? 16.627 -3.578 -18.666 1.00 93.75 144 VAL A O 1
ATOM 1032 N N . ARG A 1 145 ? 16.899 -4.097 -20.826 1.00 92.25 145 ARG A N 1
ATOM 1033 C CA . ARG A 1 145 ? 16.548 -5.516 -20.675 1.00 92.25 145 ARG A CA 1
ATOM 1034 C C . ARG A 1 145 ? 17.820 -6.309 -20.437 1.00 92.25 145 ARG A C 1
ATOM 1036 O O . ARG A 1 145 ? 18.665 -6.395 -21.328 1.00 92.25 145 ARG A O 1
ATOM 1043 N N . VAL A 1 146 ? 17.969 -6.872 -19.242 1.00 91.50 146 VAL A N 1
ATOM 1044 C CA . VAL A 1 146 ? 19.139 -7.700 -18.939 1.00 91.50 146 VAL A CA 1
ATOM 1045 C C . VAL A 1 146 ? 18.969 -9.111 -19.520 1.00 91.50 146 VAL A C 1
ATOM 1047 O O . VAL A 1 146 ? 17.838 -9.594 -19.632 1.00 91.50 146 VAL A O 1
ATOM 1050 N N . PRO A 1 147 ? 20.065 -9.796 -19.891 1.00 91.94 147 PRO A N 1
ATOM 1051 C CA . PRO A 1 147 ? 20.002 -11.157 -20.421 1.00 91.94 147 PRO A CA 1
ATOM 1052 C C . PRO A 1 147 ? 19.301 -12.158 -19.490 1.00 91.94 147 PRO A C 1
ATOM 1054 O O . PRO A 1 147 ? 19.250 -11.983 -18.272 1.00 91.94 147 PRO A O 1
ATOM 1057 N N . THR A 1 148 ? 18.778 -13.244 -20.062 1.00 88.81 148 THR A N 1
ATOM 1058 C CA . THR A 1 148 ? 18.145 -14.346 -19.310 1.00 88.81 148 THR A CA 1
ATOM 1059 C C . THR A 1 148 ? 19.160 -15.312 -18.696 1.00 88.81 148 THR A C 1
ATOM 1061 O O . THR A 1 148 ? 18.816 -16.097 -17.817 1.00 88.81 148 THR A O 1
ATOM 1064 N N . THR A 1 149 ? 20.417 -15.256 -19.129 1.00 89.69 149 THR A N 1
ATOM 1065 C CA . THR A 1 149 ? 21.518 -16.059 -18.598 1.00 89.69 149 THR A CA 1
ATOM 1066 C C . THR A 1 149 ? 22.229 -15.325 -17.467 1.00 89.69 149 THR A C 1
ATOM 1068 O O . THR A 1 149 ? 22.597 -14.160 -17.603 1.00 89.69 149 THR A O 1
ATOM 1071 N N . THR A 1 150 ? 22.461 -16.008 -16.349 1.00 91.25 150 THR A N 1
ATOM 1072 C CA . THR A 1 150 ? 23.141 -15.434 -15.179 1.00 91.25 150 THR A CA 1
ATOM 1073 C C . THR A 1 150 ? 24.619 -15.164 -15.458 1.00 91.25 150 THR A C 1
ATOM 1075 O O . THR A 1 150 ? 25.262 -15.944 -16.159 1.00 91.25 150 THR A O 1
ATOM 1078 N N . GLY A 1 151 ? 25.176 -14.104 -14.879 1.00 92.25 151 GLY A N 1
ATOM 1079 C CA . GLY A 1 151 ? 26.577 -13.719 -15.060 1.00 92.25 151 GLY A CA 1
ATOM 1080 C C . GLY A 1 151 ? 26.791 -12.208 -15.030 1.00 92.25 151 GLY A C 1
ATOM 1081 O O . GLY A 1 151 ? 25.842 -11.438 -14.898 1.00 92.25 151 GLY A O 1
ATOM 1082 N N . GLY A 1 152 ? 28.048 -11.778 -15.139 1.00 94.50 152 GLY A N 1
ATOM 1083 C CA . GLY A 1 152 ? 28.390 -10.362 -15.282 1.00 94.50 152 GLY A CA 1
ATOM 1084 C C . GLY A 1 152 ? 28.296 -9.907 -16.738 1.00 94.50 152 GLY A C 1
ATOM 1085 O O . GLY A 1 152 ? 28.829 -10.578 -17.622 1.00 94.50 152 GLY A O 1
ATOM 1086 N N . TYR A 1 153 ? 27.658 -8.761 -16.971 1.00 96.38 153 TYR A N 1
ATOM 1087 C CA . TYR A 1 153 ? 27.524 -8.143 -18.290 1.00 96.38 153 TYR A CA 1
ATOM 1088 C C . TYR A 1 153 ? 27.986 -6.691 -18.268 1.00 96.38 153 TYR A C 1
ATOM 1090 O O . TYR A 1 153 ? 27.735 -5.962 -17.309 1.00 96.38 153 TYR A O 1
ATOM 1098 N N . GLY A 1 154 ? 28.635 -6.267 -19.348 1.00 96.38 154 GLY A N 1
ATOM 1099 C CA . GLY A 1 154 ? 28.925 -4.866 -19.617 1.00 96.38 154 GLY A CA 1
ATOM 1100 C C . GLY A 1 154 ? 27.757 -4.202 -20.342 1.00 96.38 154 GLY A C 1
ATOM 1101 O O . GLY A 1 154 ? 27.314 -4.698 -21.374 1.00 96.38 154 GLY A O 1
ATOM 1102 N N . ILE A 1 155 ? 27.288 -3.065 -19.842 1.00 97.25 155 ILE A N 1
ATOM 1103 C CA . ILE A 1 155 ? 26.293 -2.209 -20.491 1.00 97.25 155 ILE A CA 1
ATOM 1104 C C . ILE A 1 155 ? 27.027 -1.022 -21.099 1.00 97.25 155 ILE A C 1
ATOM 1106 O O . ILE A 1 155 ? 27.534 -0.164 -20.378 1.00 97.25 155 ILE A O 1
ATOM 1110 N N . GLY A 1 156 ? 27.137 -1.010 -22.425 1.00 97.06 156 GLY A N 1
ATOM 1111 C CA . GLY A 1 156 ? 27.743 0.077 -23.180 1.00 97.06 156 GLY A CA 1
ATOM 1112 C C . GLY A 1 156 ? 26.699 1.110 -23.579 1.00 97.06 156 GLY A C 1
ATOM 1113 O O . GLY A 1 156 ? 25.910 0.835 -24.472 1.00 97.06 156 GLY A O 1
ATOM 1114 N N . TRP A 1 157 ? 26.708 2.278 -22.948 1.00 97.75 157 TRP A N 1
ATOM 1115 C CA . TRP A 1 157 ? 25.826 3.398 -23.268 1.00 97.75 157 TRP A CA 1
ATOM 1116 C C . TRP A 1 157 ? 26.280 4.116 -24.531 1.00 97.75 157 TRP A C 1
ATOM 1118 O O . TRP A 1 157 ? 27.420 4.589 -24.594 1.00 97.75 157 TRP A O 1
ATOM 1128 N N . ASP A 1 158 ? 25.374 4.234 -25.496 1.00 97.94 158 ASP A N 1
ATOM 1129 C CA . ASP A 1 158 ? 25.629 4.956 -26.736 1.00 97.94 158 ASP A CA 1
ATOM 1130 C C . ASP A 1 158 ? 24.441 5.839 -27.126 1.00 97.94 158 ASP A C 1
ATOM 1132 O O . ASP A 1 158 ? 23.295 5.592 -26.742 1.00 97.94 158 ASP A O 1
ATOM 1136 N N . LEU A 1 159 ? 24.717 6.895 -27.877 1.00 98.00 159 LEU A N 1
ATOM 1137 C CA . LEU A 1 159 ? 23.708 7.741 -28.494 1.00 98.00 159 LEU A CA 1
ATOM 1138 C C . LEU A 1 159 ? 23.490 7.283 -29.933 1.00 98.00 159 LEU A C 1
ATOM 1140 O O . LEU A 1 159 ? 24.432 6.951 -30.644 1.00 98.00 159 LEU A O 1
ATOM 1144 N N . VAL A 1 160 ? 22.247 7.328 -30.393 1.00 97.75 160 VAL A N 1
ATOM 1145 C CA . VAL A 1 160 ? 21.900 7.095 -31.794 1.00 97.75 160 VAL A CA 1
ATOM 1146 C C . VAL A 1 160 ? 21.116 8.287 -32.305 1.00 97.75 160 VAL A C 1
ATOM 1148 O O . VAL A 1 160 ? 20.175 8.747 -31.655 1.00 97.75 160 VAL A O 1
ATOM 1151 N N . GLN A 1 161 ? 21.511 8.812 -33.462 1.00 97.25 161 GLN A N 1
ATOM 1152 C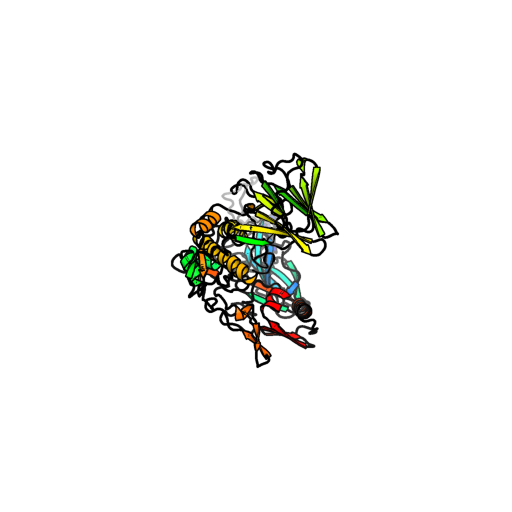 CA . GLN A 1 161 ? 20.640 9.697 -34.217 1.00 97.25 161 GLN A CA 1
ATOM 1153 C C . GLN A 1 161 ? 19.848 8.847 -35.205 1.00 97.25 161 GLN A C 1
ATOM 1155 O O . GLN A 1 161 ? 20.415 8.263 -36.132 1.00 97.25 161 GLN A O 1
ATOM 1160 N N . GLU A 1 162 ? 18.538 8.768 -34.987 1.00 96.31 162 GLU A N 1
ATOM 1161 C CA . GLU A 1 162 ? 17.640 7.915 -35.763 1.00 96.31 162 GLU A CA 1
ATOM 1162 C C . GLU A 1 162 ? 17.760 8.218 -37.259 1.00 96.31 162 GLU A C 1
ATOM 1164 O O . GLU A 1 162 ? 17.756 9.377 -37.671 1.00 96.31 162 GLU A O 1
ATOM 1169 N N . GLY A 1 163 ? 17.905 7.175 -38.078 1.00 92.19 163 GLY A N 1
ATOM 1170 C CA . GLY A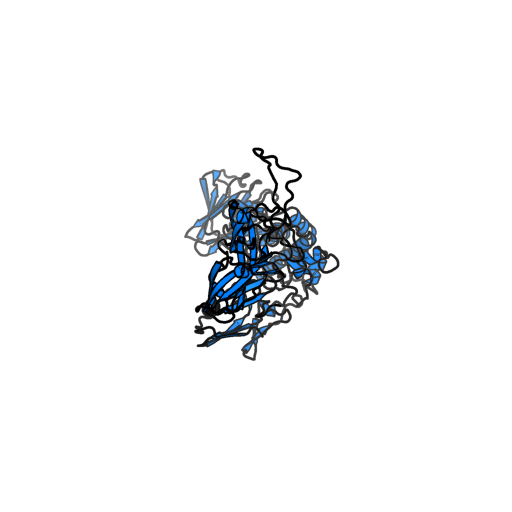 1 163 ? 18.100 7.293 -39.528 1.00 92.19 163 GLY A CA 1
ATOM 1171 C C . GLY A 1 163 ? 19.459 7.851 -39.977 1.00 92.19 163 GLY A C 1
ATOM 1172 O O . GLY A 1 163 ? 19.651 8.026 -41.178 1.00 92.19 163 GLY A O 1
ATOM 1173 N N . VAL A 1 164 ? 20.392 8.128 -39.056 1.00 93.31 164 VAL A N 1
ATOM 1174 C CA . VAL A 1 164 ? 21.739 8.636 -39.371 1.00 93.31 164 VAL A CA 1
ATOM 1175 C C . VAL A 1 164 ? 22.831 7.664 -38.927 1.00 93.31 164 VAL A C 1
ATOM 1177 O O . VAL A 1 164 ? 23.640 7.261 -39.757 1.00 93.31 164 VAL A O 1
ATOM 1180 N N . GLY A 1 165 ? 22.868 7.277 -37.650 1.00 92.94 165 GLY A N 1
ATOM 1181 C CA . GLY A 1 165 ? 23.885 6.353 -37.141 1.00 92.94 165 GLY A CA 1
ATOM 1182 C C . GLY A 1 165 ? 24.145 6.472 -35.643 1.00 92.94 165 GLY A C 1
ATOM 1183 O O . GLY A 1 165 ? 23.622 7.369 -34.969 1.00 92.94 165 GLY A O 1
ATOM 1184 N N . TRP A 1 166 ? 24.961 5.552 -35.134 1.00 97.00 166 TRP A N 1
ATOM 1185 C CA . TRP A 1 166 ? 25.402 5.540 -33.744 1.00 97.00 166 TRP A CA 1
ATOM 1186 C C . TRP A 1 166 ? 26.533 6.543 -33.539 1.00 97.00 166 TRP A C 1
ATOM 1188 O O . TRP A 1 166 ? 27.357 6.776 -34.420 1.00 97.00 166 TRP A O 1
ATOM 1198 N N . PHE A 1 167 ? 26.600 7.161 -32.367 1.00 96.75 167 PHE A N 1
ATOM 1199 C CA . PHE A 1 167 ? 27.660 8.114 -32.055 1.00 96.75 167 PHE A CA 1
ATOM 1200 C C . PHE A 1 167 ? 29.020 7.408 -31.994 1.00 96.75 167 PHE A C 1
ATOM 1202 O O . PHE A 1 167 ? 30.029 7.998 -32.390 1.00 96.75 167 PHE A O 1
ATOM 1209 N N . SER A 1 168 ? 29.055 6.138 -31.585 1.00 95.44 168 SER A N 1
ATOM 1210 C CA . SER A 1 168 ? 30.261 5.313 -31.656 1.00 95.44 168 SER A CA 1
ATOM 1211 C C . SER A 1 168 ? 30.776 5.081 -33.080 1.00 95.44 168 SER A C 1
ATOM 1213 O O . SER A 1 168 ? 31.994 5.085 -33.271 1.00 95.44 168 SER A O 1
ATOM 1215 N N . ASP A 1 169 ? 29.902 5.020 -34.093 1.00 93.31 169 ASP A N 1
ATOM 1216 C CA . ASP A 1 169 ? 30.307 4.966 -35.511 1.00 93.31 169 ASP A CA 1
ATOM 1217 C C . ASP A 1 169 ? 31.065 6.239 -35.934 1.00 93.31 169 ASP A C 1
ATOM 1219 O O . ASP A 1 169 ? 31.898 6.221 -36.843 1.00 93.31 169 ASP A O 1
ATOM 1223 N N . PHE A 1 170 ? 30.812 7.355 -35.243 1.00 90.50 170 PHE A N 1
ATOM 1224 C CA . PHE A 1 170 ? 31.489 8.637 -35.437 1.00 90.50 170 PHE A CA 1
ATOM 1225 C C . PHE A 1 170 ? 32.663 8.864 -34.471 1.00 90.50 170 PHE A C 1
ATOM 1227 O O . PHE A 1 170 ? 33.191 9.976 -34.408 1.00 90.50 170 PHE A O 1
ATOM 1234 N N . GLY A 1 171 ? 33.095 7.827 -33.745 1.00 88.31 171 GLY A N 1
ATOM 1235 C CA . GLY A 1 171 ? 34.270 7.852 -32.870 1.00 88.31 171 GLY A CA 1
ATOM 1236 C C . GLY A 1 171 ? 34.007 8.330 -31.440 1.00 88.31 171 GLY A C 1
ATOM 1237 O O . GLY A 1 171 ? 34.959 8.553 -30.690 1.00 88.31 171 GLY A O 1
ATOM 1238 N N . VAL A 1 172 ? 32.745 8.488 -31.032 1.00 94.06 172 VAL A N 1
ATOM 1239 C CA . VAL A 1 172 ? 32.405 8.814 -29.641 1.00 94.06 172 VAL A CA 1
ATOM 1240 C C . VAL A 1 172 ? 32.615 7.585 -28.756 1.00 94.06 172 VAL A C 1
ATOM 1242 O O . VAL A 1 172 ? 32.128 6.495 -29.043 1.00 94.06 172 VAL A O 1
ATOM 1245 N N . VAL A 1 173 ? 33.350 7.753 -27.656 1.00 94.12 173 VAL A N 1
ATOM 1246 C CA . VAL A 1 173 ? 33.669 6.644 -26.747 1.00 94.12 173 VAL A CA 1
ATOM 1247 C C . VAL A 1 173 ? 32.437 6.243 -25.936 1.00 94.12 173 VAL A C 1
ATOM 1249 O O . VAL A 1 173 ? 31.889 7.044 -25.181 1.00 94.12 173 VAL A O 1
ATOM 1252 N N . ILE A 1 174 ? 32.054 4.971 -26.051 1.00 95.25 174 ILE A N 1
ATOM 1253 C CA . ILE A 1 174 ? 30.975 4.344 -25.279 1.00 95.25 174 ILE A CA 1
ATOM 1254 C C . ILE A 1 174 ? 31.373 4.250 -23.802 1.00 95.25 174 ILE A C 1
ATOM 1256 O O . ILE A 1 174 ? 32.423 3.694 -23.462 1.00 95.25 174 ILE A O 1
ATOM 1260 N N . ARG A 1 175 ? 30.498 4.712 -22.903 1.00 94.06 175 ARG A N 1
ATOM 1261 C CA . ARG A 1 175 ? 30.630 4.449 -21.462 1.00 94.06 175 ARG A CA 1
ATOM 1262 C C . ARG A 1 175 ? 30.189 3.019 -21.165 1.00 94.06 175 ARG A C 1
ATOM 1264 O O . ARG A 1 175 ? 29.079 2.650 -21.525 1.00 94.06 175 ARG A O 1
ATOM 1271 N N . LYS A 1 176 ? 31.008 2.242 -20.454 1.00 93.62 176 LYS A N 1
ATOM 1272 C CA . LYS A 1 176 ? 30.658 0.880 -20.027 1.00 93.62 176 LYS A CA 1
ATOM 1273 C C . LYS A 1 176 ? 30.456 0.815 -18.518 1.00 93.62 176 LYS A C 1
ATOM 1275 O O . LYS A 1 176 ? 31.391 1.087 -17.773 1.00 93.62 176 LYS A O 1
ATOM 1280 N N . ASP A 1 177 ? 29.263 0.420 -18.093 1.00 94.81 177 ASP A N 1
ATOM 1281 C CA . ASP A 1 177 ? 28.978 0.026 -16.711 1.00 94.81 177 ASP A CA 1
ATOM 1282 C C . ASP A 1 177 ? 28.833 -1.506 -16.626 1.00 94.81 177 ASP A C 1
ATOM 1284 O O . ASP A 1 177 ? 28.730 -2.177 -17.652 1.00 94.81 177 ASP A O 1
ATOM 1288 N N . VAL A 1 178 ? 28.850 -2.080 -15.421 1.00 93.88 178 VAL A N 1
ATOM 1289 C CA . VAL A 1 178 ? 28.706 -3.533 -15.210 1.00 93.88 178 VAL A CA 1
ATOM 1290 C C . VAL A 1 178 ? 27.430 -3.825 -14.433 1.00 93.88 178 VAL A C 1
ATOM 1292 O O . VAL A 1 178 ? 27.150 -3.171 -13.431 1.00 93.88 178 VAL A O 1
ATOM 1295 N N . VAL A 1 179 ? 26.695 -4.848 -14.870 1.00 94.38 179 VAL A N 1
ATOM 1296 C CA . VAL A 1 179 ? 25.549 -5.414 -14.153 1.00 94.38 179 VAL A CA 1
ATOM 1297 C C . VAL A 1 179 ? 25.759 -6.906 -13.903 1.00 94.38 179 VAL A C 1
ATOM 1299 O O . VAL A 1 179 ? 26.167 -7.654 -14.792 1.00 94.38 179 VAL A O 1
ATOM 1302 N N . ILE A 1 180 ? 25.466 -7.352 -12.684 1.00 93.69 180 ILE A N 1
ATOM 1303 C CA . ILE A 1 180 ? 25.448 -8.766 -12.310 1.00 93.69 180 ILE A CA 1
ATOM 1304 C C . ILE A 1 180 ? 24.027 -9.305 -12.447 1.00 93.69 180 ILE A C 1
ATOM 1306 O O . ILE A 1 180 ? 23.124 -8.909 -11.712 1.00 93.69 180 ILE A O 1
ATOM 1310 N N . VAL A 1 181 ? 23.831 -10.234 -13.376 1.00 92.00 181 VAL A N 1
ATOM 1311 C CA . VAL A 1 181 ? 22.561 -10.927 -13.584 1.00 92.00 181 VAL A CA 1
ATOM 1312 C C . VAL A 1 181 ? 22.523 -12.181 -12.715 1.00 92.00 181 VAL A C 1
ATOM 1314 O O . VAL A 1 181 ? 23.282 -13.127 -12.935 1.00 92.00 181 VAL A O 1
ATOM 1317 N N . ALA A 1 182 ? 21.629 -12.190 -11.733 1.00 90.62 182 ALA A N 1
ATOM 1318 C CA . ALA A 1 182 ? 21.421 -13.281 -10.787 1.00 90.62 182 ALA A CA 1
ATOM 1319 C C . ALA A 1 182 ? 20.177 -14.116 -11.152 1.00 90.62 182 ALA A C 1
ATOM 1321 O O . ALA A 1 182 ? 19.259 -13.603 -11.799 1.00 90.62 182 ALA A O 1
ATOM 1322 N N . PRO A 1 183 ? 20.111 -15.397 -10.740 1.00 90.62 183 PRO A N 1
ATOM 1323 C CA . PRO A 1 183 ? 18.899 -16.192 -10.906 1.00 90.62 183 PRO A CA 1
ATOM 1324 C C . PRO A 1 183 ? 17.764 -15.611 -10.054 1.00 90.62 183 PRO A C 1
ATOM 1326 O O . PRO A 1 183 ? 17.996 -15.120 -8.946 1.00 90.62 183 PRO A O 1
ATOM 1329 N N . GLY A 1 184 ? 16.532 -15.685 -10.549 1.00 91.12 184 GLY A N 1
ATOM 1330 C CA . GLY A 1 184 ? 15.363 -15.184 -9.833 1.00 91.12 184 GLY A CA 1
ATOM 1331 C C . GLY A 1 184 ? 14.109 -15.144 -10.695 1.00 91.12 184 GLY A C 1
ATOM 1332 O O . GLY A 1 184 ? 14.049 -15.765 -11.756 1.00 91.12 184 GLY A O 1
ATOM 1333 N N . VAL A 1 185 ? 13.105 -14.409 -10.224 1.00 91.25 185 VAL A N 1
ATOM 1334 C CA . VAL A 1 185 ? 11.799 -14.283 -10.875 1.00 91.25 185 VAL A CA 1
ATOM 1335 C C . VAL A 1 185 ? 11.372 -12.819 -10.938 1.00 91.25 185 VAL A C 1
ATOM 1337 O O . VAL A 1 185 ? 11.423 -12.108 -9.935 1.00 91.25 185 VAL A O 1
ATOM 1340 N N . THR A 1 186 ? 10.888 -12.381 -12.101 1.00 91.31 186 THR A N 1
ATOM 1341 C CA . THR A 1 186 ? 10.162 -11.113 -12.239 1.00 91.31 186 THR A CA 1
ATOM 1342 C C . THR A 1 186 ? 8.659 -11.373 -12.207 1.00 91.31 186 THR A C 1
ATOM 1344 O O . THR A 1 186 ? 8.117 -12.096 -13.039 1.00 91.31 186 THR A O 1
ATOM 1347 N N . PHE A 1 187 ? 7.977 -10.758 -11.246 1.00 94.25 187 PHE A N 1
ATOM 1348 C CA . PHE A 1 187 ? 6.526 -10.756 -11.138 1.00 94.25 187 PHE A CA 1
ATOM 1349 C C . PHE A 1 187 ? 5.952 -9.519 -11.809 1.00 94.25 187 PHE A C 1
ATOM 1351 O O . PHE A 1 187 ? 6.373 -8.401 -11.517 1.00 94.25 187 PHE A O 1
ATOM 1358 N N . TYR A 1 188 ? 4.926 -9.712 -12.628 1.00 94.50 188 TYR A N 1
ATOM 1359 C CA . TYR A 1 188 ? 4.079 -8.658 -13.174 1.00 94.50 188 TYR A CA 1
ATOM 1360 C C . TYR A 1 188 ? 2.739 -8.711 -12.454 1.00 94.50 188 TYR A C 1
ATOM 1362 O O . TYR A 1 188 ? 2.033 -9.715 -12.525 1.00 94.50 188 TYR A O 1
ATOM 1370 N N . GLY A 1 189 ? 2.386 -7.655 -11.730 1.00 95.88 189 GLY A N 1
ATOM 1371 C CA . GLY A 1 189 ? 1.218 -7.633 -10.862 1.00 95.88 189 GLY A CA 1
ATOM 1372 C C . GLY A 1 189 ? 0.230 -6.513 -11.152 1.00 95.88 189 GLY A C 1
ATOM 1373 O O . GLY A 1 189 ? 0.548 -5.516 -11.803 1.00 95.88 189 GLY A O 1
ATOM 1374 N N . LYS A 1 190 ? -0.988 -6.691 -10.637 1.00 96.06 190 LYS A N 1
ATOM 1375 C CA . LYS A 1 190 ? -2.048 -5.674 -10.584 1.00 96.06 190 LYS A CA 1
ATOM 1376 C C . LYS A 1 190 ? -2.621 -5.584 -9.174 1.00 96.06 190 LYS A C 1
ATOM 1378 O O . LYS A 1 190 ? -2.673 -6.578 -8.448 1.00 96.06 190 LYS A O 1
ATOM 1383 N N . GLY A 1 191 ? -3.099 -4.408 -8.802 1.00 96.94 191 GLY A N 1
ATOM 1384 C CA . GLY A 1 191 ? -3.710 -4.143 -7.507 1.00 96.94 191 GLY A CA 1
ATOM 1385 C C . GLY A 1 191 ? -2.713 -4.004 -6.358 1.00 96.94 191 GLY A C 1
ATOM 1386 O O . GLY A 1 191 ? -1.518 -4.274 -6.492 1.00 96.94 191 GLY A O 1
ATOM 1387 N N . TRP A 1 192 ? -3.231 -3.594 -5.208 1.00 97.00 192 TRP A N 1
ATOM 1388 C CA . TRP A 1 192 ? -2.537 -3.524 -3.930 1.00 97.00 192 TRP A CA 1
ATOM 1389 C C . TRP A 1 192 ? -3.522 -3.920 -2.835 1.00 97.00 192 TRP A C 1
ATOM 1391 O O . TRP A 1 192 ? -4.528 -3.249 -2.614 1.00 97.00 192 TRP A O 1
ATOM 1401 N N . GLY A 1 193 ? -3.203 -5.005 -2.135 1.00 94.62 193 GLY A N 1
ATOM 1402 C CA . GLY A 1 193 ? -4.011 -5.577 -1.070 1.00 94.62 193 GLY A CA 1
ATOM 1403 C C . GLY A 1 193 ? -4.629 -6.924 -1.439 1.00 94.62 193 GLY A C 1
ATOM 1404 O O . GLY A 1 193 ? -4.273 -7.574 -2.434 1.00 94.62 193 GLY A O 1
ATOM 1405 N N . HIS A 1 194 ? -5.538 -7.374 -0.579 1.00 94.19 194 HIS A N 1
ATOM 1406 C CA . HIS A 1 194 ? -6.124 -8.711 -0.652 1.00 94.19 194 HIS A CA 1
ATOM 1407 C C . HIS A 1 194 ? -7.133 -8.858 -1.803 1.00 94.19 194 HIS A C 1
ATOM 1409 O O . HIS A 1 194 ? -7.258 -9.954 -2.342 1.00 94.19 194 HIS A O 1
ATOM 1415 N N . GLY A 1 195 ? -7.765 -7.770 -2.259 1.00 95.44 195 GLY A N 1
ATOM 1416 C CA . GLY A 1 195 ? -8.660 -7.794 -3.418 1.00 95.44 195 GLY A CA 1
ATOM 1417 C C . GLY A 1 195 ? -10.102 -8.203 -3.143 1.00 95.44 195 GLY A C 1
ATOM 1418 O O . GLY A 1 195 ? -10.824 -8.480 -4.090 1.00 95.44 195 GLY A O 1
ATOM 1419 N N . VAL A 1 196 ? -10.502 -8.304 -1.878 1.00 96.62 196 VAL A N 1
ATOM 1420 C CA . VAL A 1 196 ? -11.833 -8.772 -1.457 1.00 96.62 196 VAL A CA 1
ATOM 1421 C C . VAL A 1 196 ? -12.679 -7.554 -1.107 1.00 96.62 196 VAL A C 1
ATOM 1423 O O . VAL A 1 196 ? -12.179 -6.654 -0.441 1.00 96.62 196 VAL A O 1
ATOM 1426 N N . GLY A 1 197 ? -13.935 -7.529 -1.555 1.00 97.50 197 GLY A N 1
ATOM 1427 C CA . GLY A 1 197 ? -14.841 -6.398 -1.342 1.00 97.50 197 GLY A CA 1
ATOM 1428 C C . GLY A 1 197 ? -14.375 -5.116 -2.042 1.00 97.50 197 GLY A C 1
ATOM 1429 O O . GLY A 1 197 ? -13.876 -5.166 -3.168 1.00 97.50 197 GLY A O 1
ATOM 1430 N N . MET A 1 198 ? -14.577 -3.956 -1.420 1.00 98.44 198 MET A N 1
ATOM 1431 C CA . MET A 1 198 ? -14.449 -2.668 -2.111 1.00 98.44 198 MET A CA 1
ATOM 1432 C C . MET A 1 198 ? -13.002 -2.303 -2.481 1.00 98.44 198 MET A C 1
ATOM 1434 O O . MET A 1 198 ? -12.103 -2.340 -1.644 1.00 98.44 198 MET A O 1
ATOM 1438 N N . SER A 1 199 ? -12.778 -1.882 -3.731 1.00 98.06 199 SER A N 1
ATOM 1439 C CA . SER A 1 199 ? -11.531 -1.218 -4.132 1.00 98.06 199 SER A CA 1
ATOM 1440 C C . SER A 1 199 ? -11.617 0.277 -3.842 1.00 98.06 199 SER A C 1
ATOM 1442 O O . SER A 1 199 ? -12.536 0.930 -4.328 1.00 98.06 199 SER A O 1
ATOM 1444 N N . GLN A 1 200 ? -10.641 0.845 -3.132 1.00 98.06 200 GLN A N 1
ATOM 1445 C CA . GLN A 1 200 ? -10.575 2.295 -2.908 1.00 98.06 200 GLN A CA 1
ATOM 1446 C C . GLN A 1 200 ? -10.351 3.042 -4.233 1.00 98.06 200 GLN A C 1
ATOM 1448 O O . GLN A 1 200 ? -11.123 3.936 -4.580 1.00 98.06 200 GLN A O 1
ATOM 1453 N N . TRP A 1 201 ? -9.364 2.623 -5.032 1.00 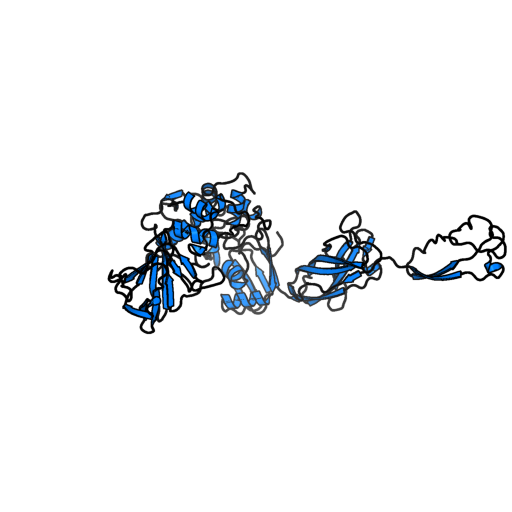98.19 201 TRP A N 1
ATOM 1454 C CA . TRP A 1 201 ? -9.140 3.171 -6.375 1.00 98.19 201 TRP A CA 1
ATOM 1455 C C . TRP A 1 201 ? -10.310 2.909 -7.329 1.00 98.19 201 TRP A C 1
ATOM 1457 O O . TRP A 1 201 ? -10.670 3.791 -8.104 1.00 98.19 201 TRP A O 1
ATOM 1467 N N . GLY A 1 202 ? -10.962 1.749 -7.258 1.00 98.12 202 GLY A N 1
ATOM 1468 C CA . GLY A 1 202 ? -12.172 1.508 -8.043 1.00 98.12 202 GLY A CA 1
ATOM 1469 C C . GLY A 1 202 ? -13.360 2.372 -7.606 1.00 98.12 202 GLY A C 1
ATOM 1470 O O . GLY A 1 202 ? -14.076 2.886 -8.458 1.00 98.12 202 GLY A O 1
ATOM 1471 N N . ALA A 1 203 ? -13.561 2.610 -6.305 1.00 98.44 203 ALA A N 1
ATOM 1472 C CA . ALA A 1 203 ? -14.568 3.551 -5.800 1.00 98.44 203 ALA A CA 1
ATOM 1473 C C . ALA A 1 203 ? -14.312 4.977 -6.316 1.00 98.44 203 ALA A C 1
ATOM 1475 O O . ALA A 1 203 ? -15.245 5.636 -6.772 1.00 98.44 203 ALA A O 1
ATOM 1476 N N . GLN A 1 204 ? -13.047 5.412 -6.336 1.00 98.31 204 GLN A N 1
ATOM 1477 C CA . GLN A 1 204 ? -12.636 6.660 -6.981 1.00 98.31 204 GLN A CA 1
ATOM 1478 C C . GLN A 1 204 ? -12.997 6.671 -8.470 1.00 98.31 204 GLN A C 1
ATOM 1480 O O . GLN A 1 204 ? -13.664 7.595 -8.929 1.00 98.31 204 GLN A O 1
ATOM 1485 N N . GLY A 1 205 ? -12.628 5.632 -9.223 1.00 98.25 205 GLY A N 1
ATOM 1486 C CA . GLY A 1 205 ? -12.937 5.541 -10.652 1.00 98.25 205 GLY A CA 1
ATOM 1487 C C . GLY A 1 205 ? -14.442 5.561 -10.946 1.00 98.25 205 GLY A C 1
ATOM 1488 O O . GLY A 1 205 ? -14.880 6.214 -11.895 1.00 98.25 205 GLY A O 1
ATOM 1489 N N . TRP A 1 206 ? -15.261 4.903 -10.120 1.00 98.56 206 TRP A N 1
ATOM 1490 C CA . TRP A 1 206 ? -16.719 4.925 -10.254 1.00 98.56 206 TRP A CA 1
ATOM 1491 C C . TRP A 1 206 ? -17.317 6.292 -9.924 1.00 98.56 206 TRP A C 1
ATOM 1493 O O . TRP A 1 206 ? -18.209 6.748 -10.639 1.00 98.56 206 TRP A O 1
ATOM 1503 N N . ALA A 1 207 ? -16.812 6.975 -8.897 1.00 98.38 207 ALA A N 1
ATOM 1504 C CA . ALA A 1 207 ? -17.234 8.332 -8.560 1.00 98.38 207 ALA A CA 1
ATOM 1505 C C . ALA A 1 207 ? -16.823 9.355 -9.641 1.00 98.38 207 ALA A C 1
ATOM 1507 O O . ALA A 1 207 ? -17.561 10.299 -9.930 1.00 98.38 207 ALA A O 1
ATOM 1508 N N . GLN A 1 208 ? -15.686 9.131 -10.306 1.00 98.06 208 GLN A N 1
ATOM 1509 C CA . GLN A 1 208 ? -15.222 9.931 -11.444 1.00 98.06 208 GLN A CA 1
ATOM 1510 C C . GLN A 1 208 ? -16.023 9.684 -12.728 1.00 98.06 208 GLN A C 1
ATOM 1512 O O . GLN A 1 208 ? -16.101 10.572 -13.577 1.00 98.06 208 GLN A O 1
ATOM 1517 N N . GLY A 1 209 ? -16.619 8.498 -12.882 1.00 97.88 209 GLY A N 1
ATOM 1518 C CA . GLY A 1 209 ? -17.171 8.042 -14.161 1.00 97.88 209 GLY A CA 1
ATOM 1519 C C . GLY A 1 209 ? -16.090 7.552 -15.136 1.00 97.88 209 GLY A C 1
ATOM 1520 O O . GLY A 1 209 ? -16.280 7.578 -16.348 1.00 97.88 209 GLY A O 1
ATOM 1521 N N . ALA A 1 210 ? -14.943 7.093 -14.625 1.00 96.44 210 ALA A N 1
ATOM 1522 C CA . ALA A 1 210 ? -13.800 6.655 -15.433 1.00 96.44 210 ALA A CA 1
ATOM 1523 C C . ALA A 1 210 ? -14.093 5.404 -16.288 1.00 96.44 210 ALA A C 1
ATOM 1525 O O . ALA A 1 210 ? -13.417 5.157 -17.283 1.00 96.44 210 ALA A O 1
ATOM 1526 N N . ALA A 1 211 ? -15.108 4.622 -15.910 1.00 93.25 211 ALA A N 1
ATOM 1527 C CA . ALA A 1 211 ? -15.545 3.420 -16.620 1.00 93.25 211 ALA A CA 1
ATOM 1528 C C . ALA A 1 211 ? -17.053 3.425 -16.950 1.00 93.25 211 ALA A C 1
ATOM 1530 O O . ALA A 1 211 ? -17.659 2.365 -17.104 1.00 93.25 211 ALA A O 1
ATOM 1531 N N . GLY A 1 212 ? -17.679 4.606 -17.029 1.00 93.75 212 GLY A N 1
ATOM 1532 C CA . GLY A 1 212 ? -19.104 4.753 -17.339 1.00 93.75 212 GLY A CA 1
ATOM 1533 C C . GLY A 1 212 ? -19.763 5.917 -16.601 1.00 93.75 212 GLY A C 1
ATOM 1534 O O . GLY A 1 212 ? -19.124 6.917 -16.294 1.00 93.75 212 GLY A O 1
ATOM 1535 N N . ALA A 1 213 ? -21.060 5.796 -16.307 1.00 94.81 213 ALA A N 1
ATOM 1536 C CA . ALA A 1 213 ? -21.769 6.805 -15.523 1.00 94.81 213 ALA A CA 1
ATOM 1537 C C . ALA A 1 213 ? -21.192 6.916 -14.102 1.00 94.81 213 ALA A C 1
ATOM 1539 O O . ALA A 1 213 ? -20.855 5.900 -13.483 1.00 94.81 213 ALA A O 1
ATOM 1540 N N . LYS A 1 214 ? -21.120 8.151 -13.586 1.00 98.06 214 LYS A N 1
ATOM 1541 C CA . LYS A 1 214 ? -20.754 8.411 -12.190 1.00 98.06 214 LYS A CA 1
ATOM 1542 C C . LYS A 1 214 ? -21.714 7.676 -11.260 1.00 98.06 214 LYS A C 1
ATOM 1544 O O . LYS A 1 214 ? -22.923 7.716 -11.479 1.00 98.06 214 LYS A O 1
ATOM 1549 N N . LYS A 1 215 ? -21.169 7.035 -10.230 1.00 98.62 215 LYS A N 1
ATOM 1550 C CA . LYS A 1 215 ? -21.944 6.349 -9.192 1.00 98.62 215 LYS A CA 1
ATOM 1551 C C . LYS A 1 215 ? -21.928 7.138 -7.891 1.00 98.62 215 LYS A C 1
ATOM 1553 O O . LYS A 1 215 ? -20.900 7.693 -7.507 1.00 98.62 215 LYS A O 1
ATOM 1558 N N . THR A 1 216 ? -23.060 7.134 -7.204 1.00 98.69 216 THR A N 1
ATOM 1559 C CA . THR A 1 216 ? -23.172 7.541 -5.800 1.00 98.69 216 THR A CA 1
ATOM 1560 C C . THR A 1 216 ? -22.486 6.525 -4.883 1.00 98.69 216 THR A C 1
ATOM 1562 O O . THR A 1 216 ? -22.286 5.368 -5.258 1.00 98.69 216 THR A O 1
ATOM 1565 N N . GLY A 1 217 ? -22.136 6.924 -3.661 1.00 98.56 217 GLY A N 1
ATOM 1566 C CA . GLY A 1 217 ? -21.515 6.044 -2.672 1.00 98.56 217 GLY A CA 1
ATOM 1567 C C . GLY A 1 217 ? -22.358 4.801 -2.376 1.00 98.56 217 GLY A C 1
ATOM 1568 O O . GLY A 1 217 ? -21.821 3.707 -2.224 1.00 98.56 217 GLY A O 1
ATOM 1569 N N . GLU A 1 218 ? -23.681 4.940 -2.367 1.00 98.69 218 GLU A N 1
ATOM 1570 C CA . GLU A 1 218 ? -24.639 3.849 -2.205 1.00 98.69 218 GLU A CA 1
ATOM 1571 C C . GLU A 1 218 ? -24.575 2.858 -3.380 1.00 98.69 218 GLU A C 1
ATOM 1573 O O . GLU A 1 218 ? -24.527 1.647 -3.163 1.00 98.69 218 GLU A O 1
ATOM 1578 N N . GLU A 1 219 ? -24.510 3.350 -4.620 1.00 98.62 219 GLU A N 1
ATOM 1579 C CA . GLU A 1 219 ? -24.365 2.511 -5.819 1.00 98.62 219 GLU A CA 1
ATOM 1580 C C . GLU A 1 219 ? -22.992 1.836 -5.904 1.00 98.62 219 GLU A C 1
ATOM 1582 O O . GLU A 1 219 ? -22.895 0.697 -6.363 1.00 98.62 219 GLU A O 1
ATOM 1587 N N . ILE A 1 220 ? -21.929 2.513 -5.456 1.00 98.75 220 ILE A N 1
ATOM 1588 C CA . ILE A 1 220 ? -20.580 1.940 -5.357 1.00 98.75 220 ILE A CA 1
ATOM 1589 C C . ILE A 1 220 ? -20.593 0.755 -4.387 1.00 98.75 220 ILE A C 1
ATOM 1591 O O . ILE A 1 220 ? -20.071 -0.314 -4.695 1.00 98.75 220 ILE A O 1
ATOM 1595 N N . ILE A 1 221 ? -21.228 0.909 -3.228 1.00 98.56 221 ILE A N 1
ATOM 1596 C CA . ILE A 1 221 ? -21.325 -0.159 -2.231 1.00 98.56 221 ILE A CA 1
ATOM 1597 C C . ILE A 1 221 ? -22.204 -1.310 -2.716 1.00 98.56 221 ILE A C 1
ATOM 1599 O O . ILE A 1 221 ? -21.809 -2.466 -2.575 1.00 98.56 221 ILE A O 1
ATOM 1603 N N . ALA A 1 222 ? -23.334 -1.023 -3.364 1.00 98.31 222 ALA A N 1
ATOM 1604 C CA . ALA A 1 222 ? -24.170 -2.053 -3.976 1.00 98.31 222 ALA A CA 1
ATOM 1605 C C . ALA A 1 222 ? -23.431 -2.841 -5.077 1.00 98.31 222 ALA A C 1
ATOM 1607 O O . ALA A 1 222 ? -23.692 -4.029 -5.259 1.00 98.31 222 ALA A O 1
ATOM 1608 N N . PHE A 1 223 ? -22.495 -2.201 -5.787 1.00 98.00 223 PHE A N 1
ATOM 1609 C CA . PHE A 1 223 ? -21.638 -2.853 -6.778 1.00 98.00 223 PHE A CA 1
ATOM 1610 C C . PHE A 1 223 ? -20.632 -3.823 -6.139 1.00 98.00 223 PHE A C 1
ATOM 1612 O O . PHE A 1 223 ? -20.494 -4.949 -6.614 1.00 98.00 223 PHE A O 1
ATOM 1619 N N . TYR A 1 224 ? -19.948 -3.418 -5.063 1.00 98.38 224 TYR A N 1
ATOM 1620 C CA . TYR A 1 224 ? -18.928 -4.257 -4.416 1.00 98.38 224 TYR A CA 1
ATOM 1621 C C . TYR A 1 224 ? -19.488 -5.325 -3.473 1.00 98.38 224 TYR A C 1
ATOM 1623 O O . TYR A 1 224 ? -18.826 -6.340 -3.262 1.00 98.38 224 TYR A O 1
ATOM 1631 N N . TYR A 1 225 ? -20.683 -5.110 -2.921 1.00 98.31 225 TYR A N 1
ATOM 1632 C CA . TYR A 1 225 ? -21.340 -6.025 -1.987 1.00 98.31 225 TYR A CA 1
ATOM 1633 C C . TYR A 1 225 ? -22.754 -6.376 -2.479 1.00 98.31 225 TYR A C 1
ATOM 1635 O O . TYR A 1 225 ? -23.752 -5.942 -1.889 1.00 98.31 225 TYR A O 1
ATOM 1643 N N . PRO A 1 226 ? -22.880 -7.133 -3.583 1.00 97.25 226 PRO A N 1
ATOM 1644 C CA . PRO A 1 226 ? -24.176 -7.441 -4.177 1.00 97.25 226 PRO A CA 1
ATOM 1645 C C . PRO A 1 226 ? -25.082 -8.215 -3.209 1.00 97.25 226 PRO A C 1
ATOM 1647 O O . PRO A 1 226 ? -24.628 -9.043 -2.421 1.00 97.25 226 PRO A O 1
ATOM 1650 N N . GLY A 1 227 ? -26.389 -7.952 -3.280 1.00 96.69 227 GLY A N 1
ATOM 1651 C CA . GLY A 1 227 ? -27.394 -8.613 -2.435 1.00 96.69 227 GLY A CA 1
ATOM 1652 C C . GLY A 1 227 ? -27.464 -8.104 -0.990 1.00 96.69 227 GLY A C 1
ATOM 1653 O O . GLY A 1 227 ? -28.182 -8.688 -0.181 1.00 96.69 227 GLY A O 1
ATOM 1654 N N . THR A 1 228 ? -26.745 -7.030 -0.660 1.00 98.31 228 THR A N 1
ATOM 1655 C CA . THR A 1 228 ? -26.777 -6.382 0.661 1.00 98.31 228 THR A CA 1
ATOM 1656 C C . THR A 1 228 ? -27.683 -5.152 0.671 1.00 98.31 228 THR A C 1
ATOM 1658 O O . THR A 1 228 ? -28.172 -4.710 -0.371 1.00 98.31 228 THR A O 1
ATOM 1661 N N . GLN A 1 229 ? -27.944 -4.603 1.858 1.00 97.88 229 GLN A N 1
ATOM 1662 C CA . GLN A 1 229 ? -28.767 -3.406 2.038 1.00 97.88 229 GLN A CA 1
ATOM 1663 C C . GLN A 1 229 ? -28.113 -2.422 3.005 1.00 97.88 229 GLN A C 1
ATOM 1665 O O . GLN A 1 229 ? -27.382 -2.816 3.909 1.00 97.88 229 GLN A O 1
ATOM 1670 N N . LEU A 1 230 ? -28.417 -1.133 2.850 1.00 98.06 230 LEU A N 1
ATOM 1671 C CA . LEU A 1 230 ? -28.018 -0.108 3.813 1.00 98.06 230 LEU A CA 1
ATOM 1672 C C . LEU A 1 230 ? -29.092 0.055 4.889 1.00 98.06 230 LEU A C 1
ATOM 1674 O O . LEU A 1 230 ? -30.152 0.625 4.616 1.00 98.06 230 LEU A O 1
ATOM 1678 N N . SER A 1 231 ? -28.789 -0.362 6.114 1.00 96.50 231 SER A N 1
ATOM 1679 C CA . SER A 1 231 ? -29.710 -0.354 7.257 1.00 96.50 231 SER A CA 1
ATOM 1680 C C . SER A 1 231 ? -29.166 0.501 8.404 1.00 96.50 231 SER A C 1
ATOM 1682 O O . SER A 1 231 ? -27.951 0.687 8.494 1.00 96.50 231 SER A O 1
ATOM 1684 N N . PRO A 1 232 ? -30.026 1.024 9.296 1.00 94.75 232 PRO A N 1
ATOM 1685 C CA . PRO A 1 232 ? -29.565 1.646 10.531 1.00 94.75 232 PRO A CA 1
ATOM 1686 C C . PRO A 1 232 ? -28.720 0.672 11.363 1.00 94.75 232 PRO A C 1
ATOM 1688 O O . PRO A 1 232 ? -29.062 -0.507 11.472 1.00 94.75 232 PRO A O 1
ATOM 1691 N N . ALA A 1 233 ? -27.636 1.155 11.967 1.00 90.56 233 ALA A N 1
ATOM 1692 C CA . ALA A 1 233 ? -26.901 0.391 12.966 1.00 90.56 233 ALA A CA 1
ATOM 1693 C C . ALA A 1 233 ? -27.793 0.156 14.197 1.00 90.56 233 ALA A C 1
ATOM 1695 O O . ALA A 1 233 ? -28.504 1.059 14.642 1.00 90.56 233 ALA A O 1
ATOM 1696 N N . SER A 1 234 ? -27.752 -1.057 14.758 1.00 87.31 234 SER A N 1
ATOM 1697 C CA . SER A 1 234 ? -28.413 -1.354 16.036 1.00 87.31 234 SER A CA 1
ATOM 1698 C C . SER A 1 234 ? -27.901 -0.402 17.130 1.00 87.31 234 SER A C 1
ATOM 1700 O O . SER A 1 234 ? -26.706 -0.097 17.132 1.00 87.31 234 SER A O 1
ATOM 1702 N N . PRO A 1 235 ? -28.729 0.007 18.113 1.00 84.75 235 PRO A N 1
ATOM 1703 C CA . PRO A 1 235 ? -28.262 0.771 19.272 1.00 84.75 235 PRO A CA 1
ATOM 1704 C C . PRO A 1 235 ? -27.091 0.109 20.012 1.00 84.75 235 PRO A C 1
ATOM 1706 O O . PRO A 1 235 ? -26.230 0.796 20.541 1.00 84.75 235 PRO A O 1
ATOM 1709 N N . SER A 1 236 ? -27.006 -1.225 20.002 1.00 82.12 236 SER A N 1
ATOM 1710 C CA . SER A 1 236 ? -25.879 -1.962 20.593 1.00 82.12 236 SER A CA 1
ATOM 1711 C C . SER A 1 236 ? -24.553 -1.797 19.834 1.00 82.12 236 SER A C 1
ATOM 1713 O O . SER A 1 236 ? -23.515 -2.194 20.346 1.00 82.12 236 SER A O 1
ATOM 1715 N N . LEU A 1 237 ? -24.587 -1.244 18.619 1.00 85.81 237 LEU A N 1
ATOM 1716 C CA . LEU A 1 237 ? -23.440 -0.999 17.737 1.00 85.81 237 LEU A CA 1
ATOM 1717 C C . LEU A 1 237 ? -23.176 0.505 17.553 1.00 85.81 237 LEU A C 1
ATOM 1719 O O . LEU A 1 237 ? -22.421 0.900 16.667 1.00 85.81 237 LEU A O 1
ATOM 1723 N N . SER A 1 238 ? -23.807 1.365 18.364 1.00 83.88 238 SER A N 1
ATOM 1724 C CA . SER A 1 238 ? -23.625 2.817 18.267 1.00 83.88 238 SER A CA 1
ATOM 1725 C C . SER A 1 238 ? -22.252 3.277 18.746 1.00 83.88 238 SER A C 1
ATOM 1727 O O . SER A 1 238 ? -21.826 4.367 18.372 1.00 83.88 238 SER A O 1
ATOM 1729 N N . THR A 1 239 ? -21.572 2.475 19.568 1.00 93.75 239 THR A N 1
ATOM 1730 C CA . THR A 1 239 ? -20.247 2.767 20.122 1.00 93.75 239 THR A CA 1
ATOM 1731 C C . THR A 1 239 ? -19.257 1.705 19.672 1.00 93.75 239 THR A C 1
ATOM 1733 O O . THR A 1 239 ? -19.496 0.519 19.872 1.00 93.75 239 THR A O 1
ATOM 1736 N N . ILE A 1 240 ? -18.138 2.149 19.109 1.00 96.31 240 ILE A N 1
ATOM 1737 C CA . ILE A 1 240 ? -17.001 1.318 18.727 1.00 96.31 240 ILE A CA 1
ATOM 1738 C C . ILE A 1 240 ? -15.896 1.499 19.768 1.00 96.31 240 ILE A C 1
ATOM 1740 O O . ILE A 1 240 ? -15.564 2.623 20.157 1.00 96.31 240 ILE A O 1
ATOM 1744 N N . ARG A 1 241 ? -15.338 0.381 20.227 1.00 96.38 241 ARG A N 1
ATOM 1745 C CA . ARG A 1 241 ? -14.209 0.293 21.154 1.00 96.38 241 ARG A CA 1
ATOM 1746 C C . ARG A 1 241 ? -12.934 0.103 20.341 1.00 96.38 241 ARG A C 1
ATOM 1748 O O . ARG A 1 241 ? -12.684 -0.983 19.827 1.00 96.38 241 ARG A O 1
ATOM 1755 N N . VAL A 1 242 ? -12.130 1.152 20.225 1.00 95.19 242 VAL A N 1
ATOM 1756 C CA . VAL A 1 242 ? -10.896 1.142 19.432 1.00 95.19 242 VAL A CA 1
ATOM 1757 C C . VAL A 1 242 ? -9.689 1.025 20.351 1.00 95.19 242 VAL A C 1
ATOM 1759 O O . VAL A 1 242 ? -9.442 1.930 21.149 1.00 95.19 242 VAL A O 1
ATOM 1762 N N . GLN A 1 243 ? -8.918 -0.055 20.250 1.00 92.50 243 GLN A N 1
ATOM 1763 C CA . GLN A 1 243 ? -7.634 -0.157 20.944 1.00 92.50 243 GLN A CA 1
ATOM 1764 C C . GLN A 1 243 ? -6.663 0.860 20.342 1.00 92.50 243 GLN A C 1
ATOM 1766 O O . GLN A 1 243 ? -6.391 0.833 19.144 1.00 92.50 243 GLN A O 1
ATOM 1771 N N . LEU A 1 244 ? -6.138 1.756 21.178 1.00 88.50 244 LEU A N 1
ATOM 1772 C CA . LEU A 1 244 ? -5.126 2.719 20.769 1.00 88.50 244 LEU A CA 1
ATOM 1773 C C . LEU A 1 244 ? -3.731 2.127 20.959 1.00 88.50 244 LEU A C 1
ATOM 1775 O O . LEU A 1 244 ? -3.343 1.716 22.057 1.00 88.50 244 LEU A O 1
ATOM 1779 N N . SER A 1 245 ? -2.969 2.132 19.876 1.00 74.12 245 SER A N 1
ATOM 1780 C CA . SER A 1 245 ? -1.565 1.737 19.831 1.00 74.12 245 SER A CA 1
ATOM 1781 C C . SER A 1 245 ? -0.633 2.904 20.261 1.00 74.12 245 SER A C 1
ATOM 1783 O O . SER A 1 245 ? -1.088 4.030 20.317 1.00 74.12 245 SER A O 1
ATOM 1785 N N . ALA A 1 246 ? 0.651 2.743 20.603 1.00 58.62 246 ALA A N 1
ATOM 1786 C CA . ALA A 1 246 ? 1.614 3.832 20.887 1.00 58.62 246 ALA A CA 1
ATOM 1787 C C . ALA A 1 246 ? 1.865 4.753 19.671 1.00 58.62 246 ALA A C 1
ATOM 1789 O O . ALA A 1 246 ? 1.361 4.488 18.576 1.00 58.62 246 ALA A O 1
ATOM 1790 N N . PRO A 1 247 ? 2.653 5.843 19.809 1.00 47.31 247 PRO A N 1
ATOM 1791 C CA . PRO A 1 247 ? 2.865 6.774 18.714 1.00 47.31 247 PRO A CA 1
ATOM 1792 C C . PRO A 1 247 ? 3.776 6.149 17.650 1.00 47.31 247 PRO A C 1
ATOM 1794 O O . PRO A 1 247 ? 4.911 5.768 17.940 1.00 47.31 247 PRO A O 1
ATOM 1797 N N . SER A 1 248 ? 3.278 6.075 16.416 1.00 47.16 248 SER A N 1
ATOM 1798 C CA . SER A 1 248 ? 4.007 5.675 15.211 1.00 47.16 248 SER A CA 1
ATOM 1799 C C . SER A 1 248 ? 3.851 6.717 14.104 1.00 47.16 248 SER A C 1
ATOM 1801 O O . SER A 1 248 ? 2.784 7.323 13.932 1.00 47.16 248 SER A O 1
ATOM 1803 N N . ASP A 1 249 ? 4.891 6.851 13.286 1.00 43.91 249 ASP A N 1
ATOM 1804 C CA . ASP A 1 249 ? 4.803 7.511 11.988 1.00 43.91 249 ASP A CA 1
ATOM 1805 C C . ASP A 1 249 ? 4.142 6.534 11.002 1.00 43.91 249 ASP A C 1
ATOM 1807 O O . ASP A 1 249 ? 4.792 5.669 10.423 1.00 43.91 249 ASP A O 1
ATOM 1811 N N . GLY A 1 250 ? 2.814 6.604 10.885 1.00 55.47 250 GLY A N 1
ATOM 1812 C CA . GLY A 1 250 ? 2.016 5.753 9.989 1.00 55.47 250 GLY A CA 1
ATOM 1813 C C . GLY A 1 250 ? 0.951 4.914 10.701 1.00 55.47 250 GLY A C 1
ATOM 1814 O O . GLY A 1 250 ? 0.819 4.966 11.923 1.00 55.47 250 GLY A O 1
ATOM 1815 N N . CYS A 1 251 ? 0.171 4.166 9.918 1.00 68.38 251 CYS A N 1
ATOM 1816 C CA . CYS A 1 251 ? -0.849 3.219 10.383 1.00 68.38 251 CYS A CA 1
ATOM 1817 C C . CYS A 1 251 ? -0.195 1.904 10.845 1.00 68.38 251 CYS A C 1
ATOM 1819 O O . CYS A 1 251 ? -0.277 0.877 10.180 1.00 68.38 251 CYS A O 1
ATOM 1821 N N . ILE A 1 252 ? 0.573 1.960 11.932 1.00 58.12 252 ILE A N 1
ATOM 1822 C CA . ILE A 1 252 ? 1.362 0.830 12.436 1.00 58.12 252 ILE A CA 1
ATOM 1823 C C . ILE A 1 252 ? 1.077 0.665 13.927 1.00 58.12 252 ILE A C 1
ATOM 1825 O O . ILE A 1 252 ? 1.119 1.643 14.669 1.00 58.12 252 ILE A O 1
ATOM 1829 N N . ALA A 1 253 ? 0.858 -0.573 14.367 1.00 53.25 253 ALA A N 1
ATOM 1830 C CA . ALA A 1 253 ? 0.700 -0.910 15.774 1.00 53.25 253 ALA A CA 1
ATOM 1831 C C . ALA A 1 253 ? 1.973 -0.568 16.572 1.00 53.25 253 ALA A C 1
ATOM 1833 O O . ALA A 1 253 ? 3.065 -1.052 16.269 1.00 53.25 253 ALA A O 1
ATOM 1834 N N . ARG A 1 254 ? 1.853 0.213 17.641 1.00 56.19 254 ARG A N 1
ATOM 1835 C CA . ARG A 1 254 ? 2.780 0.207 18.788 1.00 56.19 254 ARG A CA 1
ATOM 1836 C C . ARG A 1 254 ? 1.980 0.010 20.086 1.00 56.19 254 ARG A C 1
ATOM 1838 O O . ARG A 1 254 ? 0.776 0.139 20.060 1.00 56.19 254 ARG A O 1
ATOM 1845 N N . THR A 1 255 ? 2.555 -0.239 21.255 1.00 55.22 255 THR A N 1
ATOM 1846 C CA . THR A 1 255 ? 1.759 -0.306 22.513 1.00 55.22 255 THR A CA 1
ATOM 1847 C C . THR A 1 255 ? 1.969 0.937 23.376 1.00 55.22 255 THR A C 1
ATOM 1849 O O . THR A 1 255 ? 3.119 1.279 23.646 1.00 55.22 255 THR A O 1
ATOM 1852 N N . ILE A 1 256 ? 0.909 1.626 23.829 1.00 67.19 256 ILE A N 1
ATOM 1853 C CA . ILE A 1 256 ? 1.043 2.552 24.970 1.00 67.19 256 ILE A CA 1
ATOM 1854 C C . ILE A 1 256 ? 1.384 1.668 26.170 1.00 67.19 256 ILE A C 1
ATOM 1856 O O . ILE A 1 256 ? 0.512 0.998 26.703 1.00 67.19 256 ILE A O 1
ATOM 1860 N N . THR A 1 257 ? 2.666 1.568 26.519 1.00 68.62 257 THR A N 1
ATOM 1861 C CA . THR A 1 257 ? 3.150 0.450 27.339 1.00 68.62 257 THR A CA 1
ATOM 1862 C C . THR A 1 257 ? 2.696 0.554 28.786 1.00 68.62 257 THR A C 1
ATOM 1864 O O . THR A 1 257 ? 2.056 -0.364 29.283 1.00 68.62 257 THR A O 1
ATOM 1867 N N . THR A 1 258 ? 2.990 1.662 29.462 1.00 80.81 258 THR A N 1
ATOM 1868 C CA . THR A 1 258 ? 2.745 1.762 30.909 1.00 80.81 258 THR A CA 1
ATOM 1869 C C . THR A 1 258 ? 2.073 3.049 31.352 1.00 80.81 258 THR A C 1
ATOM 1871 O O . THR A 1 258 ? 1.540 3.092 32.454 1.00 80.81 258 THR A O 1
ATOM 1874 N N . ILE A 1 259 ? 2.074 4.097 30.525 1.00 86.75 259 ILE A N 1
ATOM 1875 C CA . ILE A 1 259 ? 1.677 5.447 30.933 1.00 86.75 259 ILE A CA 1
ATOM 1876 C C . ILE A 1 259 ? 0.930 6.177 29.824 1.00 86.75 259 ILE A C 1
ATOM 1878 O O . ILE A 1 259 ? 1.263 6.061 28.646 1.00 86.75 259 ILE A O 1
ATOM 1882 N N . SER A 1 260 ? -0.054 6.981 30.213 1.00 89.62 260 SER A N 1
ATOM 1883 C CA . SER A 1 260 ? -0.809 7.835 29.318 1.00 89.62 260 SER A CA 1
ATOM 1884 C C . SER A 1 260 ? -1.175 9.171 29.969 1.00 89.62 260 SER A C 1
ATOM 1886 O O . SER A 1 260 ? -1.578 9.210 31.129 1.00 89.62 260 SER A O 1
ATOM 1888 N N . GLN A 1 261 ? -1.040 10.273 29.235 1.00 93.75 261 GLN A N 1
ATOM 1889 C CA . GLN A 1 261 ? -1.404 11.626 29.654 1.00 93.75 261 GLN A CA 1
ATOM 1890 C C . GLN A 1 261 ? -2.491 12.170 28.737 1.00 93.75 261 GLN A C 1
ATOM 1892 O O . GLN A 1 261 ? -2.384 12.079 27.511 1.00 93.75 261 GLN A O 1
ATOM 1897 N N . GLN A 1 262 ? -3.534 12.715 29.359 1.00 94.94 262 GLN A N 1
ATOM 1898 C CA . GLN A 1 262 ? -4.766 13.119 28.697 1.00 94.94 262 GLN A CA 1
ATOM 1899 C C . GLN A 1 262 ? -5.151 14.541 29.082 1.00 94.94 262 GLN A C 1
ATOM 1901 O O . GLN A 1 262 ? -5.039 14.914 30.251 1.00 94.94 262 GLN A O 1
ATOM 1906 N N . ARG A 1 263 ? -5.656 15.317 28.120 1.00 96.25 263 ARG A N 1
ATOM 1907 C CA . ARG A 1 263 ? -6.257 16.642 28.358 1.00 96.25 263 ARG A CA 1
ATOM 1908 C C . ARG A 1 263 ? -7.352 16.943 27.341 1.00 96.25 263 ARG A C 1
ATOM 1910 O O . ARG A 1 263 ? -7.253 16.519 26.196 1.00 96.25 263 ARG A O 1
ATOM 1917 N N . SER A 1 264 ? -8.354 17.728 27.723 1.00 97.44 264 SER A N 1
ATOM 1918 C CA . SER A 1 264 ? -9.358 18.271 26.797 1.00 97.44 264 SER A CA 1
ATOM 1919 C C . SER A 1 264 ? -9.515 19.772 27.015 1.00 97.44 264 SER A C 1
ATOM 1921 O O . SER A 1 264 ? -9.472 20.252 28.149 1.00 97.44 264 SER A O 1
ATOM 1923 N N . ALA A 1 265 ? -9.736 20.518 25.931 1.00 96.94 265 ALA A N 1
ATOM 1924 C CA . ALA A 1 265 ? -10.041 21.945 25.991 1.00 96.94 265 ALA A CA 1
ATOM 1925 C C . ALA A 1 265 ? -11.376 22.239 26.696 1.00 96.94 265 ALA A C 1
ATOM 1927 O O . ALA A 1 265 ? -11.540 23.322 27.242 1.00 96.94 265 ALA A O 1
ATOM 1928 N N . GLY A 1 266 ? -12.301 21.276 26.724 1.00 95.50 266 GLY A N 1
ATOM 1929 C CA . GLY A 1 266 ? -13.589 21.396 27.410 1.00 95.50 266 GLY A CA 1
ATOM 1930 C C . GLY A 1 266 ? -13.565 20.964 28.876 1.00 95.50 266 GLY A C 1
ATOM 1931 O O . GLY A 1 266 ? -14.590 21.032 29.546 1.00 95.50 266 GLY A O 1
ATOM 1932 N N . GLY A 1 267 ? -12.418 20.497 29.382 1.00 96.94 267 GLY A N 1
ATOM 1933 C CA . GLY A 1 267 ? -12.331 19.820 30.676 1.00 96.94 267 GLY A CA 1
ATOM 1934 C C . GLY A 1 267 ? -12.826 18.370 30.618 1.00 96.94 267 GLY A C 1
ATOM 1935 O O . GLY A 1 267 ? -13.309 17.890 29.589 1.00 96.94 267 GLY A O 1
ATOM 1936 N N . MET A 1 268 ? -12.655 17.634 31.716 1.00 97.69 268 MET A N 1
ATOM 1937 C CA . MET A 1 268 ? -12.908 16.187 31.762 1.00 97.69 268 MET A CA 1
ATOM 1938 C C . MET A 1 268 ? -13.513 15.738 33.097 1.00 97.69 268 MET A C 1
ATOM 1940 O O . MET A 1 268 ? -13.407 16.408 34.123 1.00 97.69 268 MET A O 1
ATOM 1944 N N . ARG A 1 269 ? -14.105 14.547 33.098 1.00 97.31 269 ARG A N 1
ATOM 1945 C CA . ARG A 1 269 ? -14.442 13.768 34.289 1.00 97.31 269 ARG A CA 1
ATOM 1946 C C . ARG A 1 269 ? -13.652 12.465 34.262 1.00 97.31 269 ARG A C 1
ATOM 1948 O O . ARG A 1 269 ? -13.662 11.766 33.252 1.00 97.31 269 ARG A O 1
ATOM 1955 N N . VAL A 1 270 ? -13.012 12.133 35.379 1.00 96.94 270 VAL A N 1
ATOM 1956 C CA . VAL A 1 270 ? -12.243 10.893 35.551 1.00 96.94 270 VAL A CA 1
ATOM 1957 C C . VAL A 1 270 ? -12.941 10.043 36.600 1.00 96.94 270 VAL A C 1
ATOM 1959 O O . VAL A 1 270 ? -13.301 10.561 37.655 1.00 96.94 270 VAL A O 1
ATOM 1962 N N . TRP A 1 271 ? -13.181 8.765 36.328 1.00 95.94 271 TRP A N 1
ATOM 1963 C CA . TRP A 1 271 ? -13.926 7.900 37.243 1.00 95.94 271 TRP A CA 1
ATOM 1964 C C . TRP A 1 271 ? -13.514 6.433 37.127 1.00 95.94 271 TRP A C 1
ATOM 1966 O O . TRP A 1 271 ? -13.032 5.991 36.086 1.00 95.94 271 TRP A O 1
ATOM 1976 N N . ASN A 1 272 ? -13.676 5.686 38.217 1.00 94.94 272 ASN A N 1
ATOM 1977 C CA . ASN A 1 272 ? -13.449 4.245 38.244 1.00 94.94 272 ASN A CA 1
ATOM 1978 C C . ASN A 1 272 ? -14.710 3.530 37.741 1.00 94.94 272 ASN A C 1
ATOM 1980 O O . ASN A 1 272 ? -15.773 3.644 38.351 1.00 94.94 272 ASN A O 1
ATOM 1984 N N . GLU A 1 273 ? -14.586 2.780 36.646 1.00 93.12 273 GLU A N 1
ATOM 1985 C CA . GLU A 1 273 ? -15.712 2.076 36.029 1.00 93.12 273 GLU A CA 1
ATOM 1986 C C . GLU A 1 273 ? -16.293 0.978 36.919 1.00 93.12 273 GLU A C 1
ATOM 1988 O O . GLU A 1 273 ? -17.502 0.763 36.912 1.00 93.12 273 GLU A O 1
ATOM 1993 N N . ALA A 1 274 ? -15.446 0.288 37.686 1.00 90.81 274 ALA A N 1
ATOM 1994 C CA . ALA A 1 274 ? -15.858 -0.832 38.524 1.00 90.81 274 ALA A CA 1
ATOM 1995 C C . ALA A 1 274 ? -16.698 -0.379 39.726 1.00 90.81 274 ALA A C 1
ATOM 1997 O O . ALA A 1 274 ? -17.608 -1.091 40.142 1.00 90.81 274 ALA A O 1
ATOM 1998 N N . THR A 1 275 ? -16.407 0.800 40.283 1.00 93.31 275 THR A N 1
ATOM 1999 C CA . THR A 1 275 ? -17.119 1.329 41.459 1.00 93.31 275 THR A CA 1
ATOM 2000 C C . THR A 1 275 ? -18.141 2.411 41.120 1.00 93.31 275 THR A C 1
ATOM 2002 O O . THR A 1 275 ? -18.969 2.750 41.962 1.00 93.31 275 THR A O 1
ATOM 2005 N N . GLY A 1 276 ? -18.075 2.993 39.920 1.00 92.12 276 GLY A N 1
ATOM 2006 C CA . GLY A 1 276 ? -18.864 4.165 39.534 1.00 92.12 276 GLY A CA 1
ATOM 2007 C C . GLY A 1 276 ? -18.417 5.469 40.209 1.00 92.12 276 GLY A C 1
ATOM 2008 O O . GLY A 1 276 ? -19.063 6.502 40.031 1.00 92.12 276 GLY A O 1
ATOM 2009 N N . ALA A 1 277 ? -17.331 5.451 40.988 1.00 92.69 277 ALA A N 1
ATOM 2010 C CA . ALA A 1 277 ? -16.876 6.609 41.746 1.00 92.69 277 ALA A CA 1
ATOM 2011 C C . ALA A 1 277 ? -16.055 7.573 40.877 1.00 92.69 277 ALA A C 1
ATOM 2013 O O . ALA A 1 277 ? -15.051 7.189 40.271 1.00 92.69 277 ALA A O 1
ATOM 2014 N N . THR A 1 278 ? -16.447 8.848 40.863 1.00 94.12 278 THR A N 1
ATOM 2015 C CA . THR A 1 278 ? -15.641 9.925 40.272 1.00 94.12 278 THR A CA 1
ATOM 2016 C C . THR A 1 278 ? -14.390 10.176 41.114 1.00 94.12 278 THR A C 1
ATOM 2018 O O . THR A 1 278 ? -14.452 10.228 42.341 1.00 94.12 278 THR A O 1
ATOM 2021 N N . ILE A 1 279 ? -13.259 10.362 40.442 1.00 94.62 279 ILE A N 1
ATOM 2022 C CA . ILE A 1 279 ? -11.963 10.668 41.042 1.00 94.62 279 ILE A CA 1
ATOM 2023 C C . ILE A 1 279 ? -11.784 12.185 41.014 1.00 94.62 279 ILE A C 1
ATOM 2025 O O . ILE A 1 279 ? -11.600 12.786 39.950 1.00 94.62 279 ILE A O 1
ATOM 2029 N N . ALA A 1 280 ? -11.867 12.794 42.196 1.00 92.88 280 ALA A N 1
ATOM 2030 C CA . ALA A 1 280 ? -11.687 14.227 42.366 1.00 92.88 280 ALA A CA 1
ATOM 2031 C C . ALA A 1 280 ? -10.235 14.655 42.099 1.00 92.88 280 ALA A C 1
ATOM 2033 O O . ALA A 1 280 ? -9.302 13.907 42.385 1.00 92.88 280 ALA A O 1
ATOM 2034 N N . THR A 1 281 ? -10.046 15.875 41.597 1.00 93.12 281 THR A N 1
ATOM 2035 C CA . THR A 1 281 ? -8.735 16.527 41.457 1.00 93.12 281 THR A CA 1
ATOM 2036 C C . THR A 1 281 ? -8.070 16.748 42.821 1.00 93.12 281 THR A C 1
ATOM 2038 O O . THR A 1 281 ? -8.684 16.566 43.877 1.00 93.12 281 THR A O 1
ATOM 2041 N N . ALA A 1 282 ? -6.822 17.227 42.832 1.00 91.94 282 ALA A N 1
ATOM 2042 C CA . ALA A 1 282 ? -6.103 17.495 44.079 1.00 91.94 282 ALA A CA 1
ATOM 2043 C C . ALA A 1 282 ? -6.792 18.541 44.979 1.00 91.94 282 ALA A C 1
ATOM 2045 O O . ALA A 1 282 ? -6.604 18.506 46.196 1.00 91.94 282 ALA A O 1
ATOM 2046 N N . SER A 1 283 ? -7.597 19.436 44.392 1.00 91.75 283 SER A N 1
ATOM 2047 C CA . SER A 1 283 ? -8.403 20.446 45.091 1.00 91.75 283 SER A CA 1
ATOM 2048 C C . SER A 1 283 ? -9.771 19.938 45.568 1.00 91.75 283 SER A C 1
ATOM 2050 O O . SER A 1 283 ? -10.527 20.706 46.159 1.00 91.75 283 SER A O 1
ATOM 2052 N N . GLY A 1 284 ? -10.108 18.669 45.315 1.00 91.25 284 GLY A N 1
ATOM 2053 C CA . GLY A 1 284 ? -11.407 18.081 45.654 1.00 91.25 284 GLY A CA 1
ATOM 2054 C C . GLY A 1 284 ? -12.511 18.330 44.618 1.00 91.25 284 GLY A C 1
ATOM 2055 O O . GLY A 1 284 ? -13.663 17.984 44.869 1.00 91.25 284 GLY A O 1
ATOM 2056 N N . SER A 1 285 ? -12.190 18.900 43.450 1.00 93.06 285 SER A N 1
ATOM 2057 C CA . SER A 1 285 ? -13.162 19.094 42.367 1.00 93.06 285 SER A CA 1
ATOM 2058 C C . SER A 1 285 ? -13.482 17.771 41.673 1.00 93.06 285 SER A C 1
ATOM 2060 O O . SER A 1 285 ? -12.579 17.045 41.274 1.00 93.06 285 SER A O 1
ATOM 2062 N N . MET A 1 286 ? -14.764 17.484 41.441 1.00 94.31 286 MET A N 1
ATOM 2063 C CA . MET A 1 286 ? -15.206 16.288 40.699 1.00 94.31 286 MET A CA 1
ATOM 2064 C C . MET A 1 286 ? -15.036 16.420 39.176 1.00 94.31 286 MET A C 1
ATOM 2066 O O . MET A 1 286 ? -15.294 15.477 38.426 1.00 94.31 286 MET A O 1
ATOM 2070 N N . THR A 1 287 ? -14.604 17.591 38.715 1.00 95.38 287 THR A N 1
ATOM 2071 C CA . THR A 1 287 ? -14.340 17.910 37.313 1.00 95.38 287 THR A CA 1
ATOM 2072 C C . THR A 1 287 ? -12.932 18.459 37.154 1.00 95.38 287 THR A C 1
ATOM 2074 O O . THR A 1 287 ? -12.490 19.302 37.938 1.00 95.38 287 THR A O 1
ATOM 2077 N N . TRP A 1 288 ? -12.255 18.007 36.109 1.00 96.06 288 TRP A N 1
ATOM 2078 C CA . TRP A 1 288 ? -10.939 18.466 35.693 1.00 96.06 288 TRP A CA 1
ATOM 2079 C C . TRP A 1 288 ? -11.113 19.668 34.769 1.00 96.06 288 TRP A C 1
ATOM 2081 O O . TRP A 1 288 ? -11.895 19.607 33.815 1.00 96.06 288 TRP A O 1
ATOM 2091 N N . ALA A 1 289 ? -10.422 20.763 35.073 1.00 96.81 289 ALA A N 1
ATOM 2092 C CA . ALA A 1 289 ? -10.549 22.026 34.356 1.00 96.81 289 ALA A CA 1
ATOM 2093 C C . ALA A 1 289 ? -10.103 21.903 32.881 1.00 96.81 289 ALA A C 1
ATOM 2095 O O . ALA A 1 289 ? -9.362 20.979 32.528 1.00 96.81 289 ALA A O 1
ATOM 2096 N N . PRO A 1 290 ? -10.519 22.833 32.001 1.00 97.12 290 PRO A N 1
ATOM 2097 C CA . PRO A 1 290 ? -9.966 22.965 30.656 1.00 97.12 290 PRO A CA 1
ATOM 2098 C C . PRO A 1 290 ? -8.438 22.868 30.629 1.00 97.12 290 PRO A C 1
ATOM 2100 O O . PRO A 1 290 ? -7.753 23.557 31.381 1.00 97.12 290 PRO A O 1
ATOM 2103 N N . GLN A 1 291 ? -7.912 22.013 29.749 1.00 95.69 291 GLN A N 1
ATOM 2104 C CA . GLN A 1 291 ? -6.481 21.722 29.580 1.00 95.69 291 GLN A CA 1
ATOM 2105 C C . GLN A 1 291 ? -5.774 21.125 30.810 1.00 95.69 291 GLN A C 1
ATOM 2107 O O . GLN A 1 291 ? -4.559 20.925 30.767 1.00 95.69 291 GLN A O 1
ATOM 2112 N N . GLN A 1 292 ? -6.497 20.795 31.884 1.00 96.38 292 GLN A N 1
ATOM 2113 C CA . GLN A 1 292 ? -5.911 20.108 33.027 1.00 96.38 292 GLN A CA 1
ATOM 2114 C C . GLN A 1 292 ? -5.521 18.685 32.630 1.00 96.38 292 GLN A C 1
ATOM 2116 O O . GLN A 1 292 ? -6.351 17.908 32.153 1.00 96.38 292 GLN A O 1
ATOM 2121 N N . THR A 1 293 ? -4.244 18.354 32.818 1.00 96.56 293 THR A N 1
ATOM 2122 C CA . THR A 1 293 ? -3.699 17.062 32.397 1.00 96.56 293 THR A CA 1
ATOM 2123 C C . THR A 1 293 ? -3.888 16.018 33.489 1.00 96.56 293 THR A C 1
ATOM 2125 O O . THR A 1 293 ? -3.383 16.184 34.600 1.00 96.56 293 THR A O 1
ATOM 2128 N N . VAL A 1 294 ? -4.545 14.909 33.145 1.00 96.56 294 VAL A N 1
ATOM 2129 C CA . VAL A 1 294 ? -4.558 13.687 33.956 1.00 96.56 294 VAL A CA 1
ATOM 2130 C C . VAL A 1 294 ? -3.509 12.715 33.428 1.00 96.56 294 VAL A C 1
ATOM 2132 O O . VAL A 1 294 ? -3.449 12.447 32.226 1.00 96.56 294 VAL A O 1
ATOM 2135 N N . ARG A 1 295 ? -2.682 12.171 34.322 1.00 96.06 295 ARG A N 1
ATOM 2136 C CA . ARG A 1 295 ? -1.778 11.055 34.021 1.00 96.06 295 ARG A CA 1
ATOM 2137 C C . ARG A 1 295 ? -2.346 9.769 34.605 1.00 96.06 295 ARG A C 1
ATOM 2139 O O . ARG A 1 295 ? -2.723 9.734 35.775 1.00 96.06 295 ARG A O 1
ATOM 2146 N N . ILE A 1 296 ? -2.365 8.720 33.791 1.00 95.06 296 ILE A N 1
ATOM 2147 C CA . ILE A 1 296 ? -2.752 7.364 34.178 1.00 95.06 296 ILE A CA 1
ATOM 2148 C C . ILE A 1 296 ? -1.596 6.424 33.856 1.00 95.06 296 ILE A C 1
ATOM 2150 O O . ILE A 1 296 ? -1.084 6.447 32.737 1.00 95.06 296 ILE A O 1
ATOM 2154 N N . TRP A 1 297 ? -1.172 5.607 34.815 1.00 93.50 297 TRP A N 1
ATOM 2155 C CA . TRP A 1 297 ? -0.141 4.591 34.594 1.00 93.50 297 TRP A CA 1
ATOM 2156 C C . TRP A 1 297 ? -0.452 3.301 35.342 1.00 93.50 297 TRP A C 1
ATOM 2158 O O . TRP A 1 297 ? -1.257 3.301 36.272 1.00 93.50 297 TRP A O 1
ATOM 2168 N N . ILE A 1 298 ? 0.183 2.216 34.907 1.00 91.12 298 ILE A N 1
ATOM 2169 C CA . ILE A 1 298 ? 0.163 0.910 35.567 1.00 91.12 298 ILE A CA 1
ATOM 2170 C C . ILE A 1 298 ? 1.508 0.667 36.260 1.00 91.12 298 ILE A C 1
ATOM 2172 O O . ILE A 1 298 ? 2.559 0.981 35.693 1.00 91.12 298 ILE A O 1
ATOM 2176 N N . ASP A 1 299 ? 1.482 0.152 37.486 1.00 89.75 299 ASP A N 1
ATOM 2177 C CA . ASP A 1 299 ? 2.682 -0.264 38.218 1.00 89.75 299 ASP A CA 1
ATOM 2178 C C . ASP A 1 299 ? 3.006 -1.761 38.022 1.00 89.75 299 ASP A C 1
ATOM 2180 O O . ASP A 1 299 ? 2.354 -2.468 37.251 1.00 89.75 299 ASP A O 1
ATOM 2184 N N . ASN A 1 300 ? 4.043 -2.242 38.718 1.00 88.69 300 ASN A N 1
ATOM 2185 C CA . ASN A 1 300 ? 4.475 -3.642 38.641 1.00 88.69 300 ASN A CA 1
ATOM 2186 C C . ASN A 1 300 ? 3.498 -4.631 39.307 1.00 88.69 300 ASN A C 1
ATOM 2188 O O . ASN A 1 300 ? 3.574 -5.833 39.053 1.00 88.69 300 ASN A O 1
ATOM 2192 N N . ASP A 1 301 ? 2.588 -4.128 40.141 1.00 88.25 301 ASP A N 1
ATOM 2193 C CA . ASP A 1 301 ? 1.555 -4.904 40.826 1.00 88.25 301 ASP A CA 1
ATOM 2194 C C . ASP A 1 301 ? 0.230 -4.901 40.037 1.00 88.25 301 ASP A C 1
ATOM 2196 O O . ASP A 1 301 ? -0.780 -5.446 40.487 1.00 88.25 301 ASP A O 1
ATOM 2200 N N . ASN A 1 302 ? 0.241 -4.352 38.815 1.00 87.88 302 ASN A N 1
ATOM 2201 C CA . ASN A 1 302 ? -0.910 -4.192 37.926 1.00 87.88 302 ASN A CA 1
ATOM 2202 C C . ASN A 1 302 ? -2.015 -3.291 38.489 1.00 87.88 302 ASN A C 1
ATOM 2204 O O . ASN A 1 302 ? -3.199 -3.479 38.194 1.00 87.88 302 ASN A O 1
ATOM 2208 N N . ILE A 1 303 ? -1.639 -2.297 39.284 1.00 90.50 303 ILE A N 1
ATOM 2209 C CA . ILE A 1 303 ? -2.549 -1.301 39.835 1.00 90.50 303 ILE A CA 1
ATOM 2210 C C . ILE A 1 303 ? -2.515 -0.062 38.943 1.00 90.50 303 ILE A C 1
ATOM 2212 O O . ILE A 1 303 ? -1.456 0.400 38.516 1.00 90.50 303 ILE A O 1
ATOM 2216 N N . LEU A 1 304 ? -3.698 0.475 38.632 1.00 93.69 304 LEU A N 1
ATOM 2217 C CA . LEU A 1 304 ? -3.804 1.724 37.887 1.00 93.69 304 LEU A CA 1
ATOM 2218 C C . LEU A 1 304 ? -3.740 2.905 38.846 1.00 93.69 304 LEU A C 1
ATOM 2220 O O . LEU A 1 304 ? -4.477 2.972 39.829 1.00 93.69 304 LEU A O 1
ATOM 2224 N N . HIS A 1 305 ? -2.914 3.883 38.514 1.00 95.00 305 HIS A N 1
ATOM 2225 C CA . HIS A 1 305 ? -2.782 5.119 39.267 1.00 95.00 305 HIS A CA 1
ATOM 2226 C C . HIS A 1 305 ? -3.316 6.293 38.464 1.00 95.00 305 HIS A C 1
ATOM 2228 O O . HIS A 1 305 ? -3.160 6.342 37.245 1.00 95.00 305 HIS A O 1
ATOM 2234 N N . VAL A 1 306 ? -3.908 7.260 39.160 1.00 95.81 306 VAL A N 1
ATOM 2235 C CA . VAL A 1 306 ? -4.387 8.516 38.575 1.00 95.81 306 VAL A CA 1
ATOM 2236 C C . VAL A 1 306 ? -3.697 9.683 39.268 1.00 95.81 306 VAL A C 1
ATOM 2238 O O . VAL A 1 306 ? -3.704 9.774 40.499 1.00 95.81 306 VAL A O 1
ATOM 2241 N N . MET A 1 307 ? -3.119 10.588 38.484 1.00 95.75 307 MET A N 1
ATOM 2242 C CA . MET A 1 307 ? -2.403 11.767 38.968 1.00 95.75 307 MET A CA 1
ATOM 2243 C C . MET A 1 307 ? -2.923 13.044 38.329 1.00 95.75 307 MET A C 1
ATOM 2245 O O . MET A 1 307 ? -3.163 13.109 37.121 1.00 95.75 307 MET A O 1
ATOM 2249 N N . ASP A 1 308 ? -3.050 14.061 39.175 1.00 95.19 308 ASP A N 1
ATOM 2250 C CA . ASP A 1 308 ? -3.245 15.450 38.786 1.00 95.19 308 ASP A CA 1
ATOM 2251 C C . ASP A 1 308 ? -1.881 16.081 38.515 1.00 95.19 308 ASP A C 1
ATOM 2253 O O . ASP A 1 308 ? -1.115 16.352 39.446 1.00 95.19 308 ASP A O 1
ATOM 2257 N N . GLU A 1 309 ? -1.552 16.274 37.237 1.00 93.25 309 GLU A N 1
ATOM 2258 C CA . GLU A 1 309 ? -0.248 16.809 36.837 1.00 93.25 309 GLU A CA 1
ATOM 2259 C C . GLU A 1 309 ? -0.062 18.266 37.259 1.00 93.25 309 GLU A C 1
ATOM 2261 O O . GLU A 1 309 ? 1.054 18.664 37.575 1.00 93.25 309 GLU A O 1
ATOM 2266 N N . TRP A 1 310 ? -1.132 19.067 37.303 1.00 93.19 310 TRP A N 1
ATOM 2267 C CA . TRP A 1 310 ? -1.029 20.483 37.680 1.00 93.19 310 TRP A CA 1
ATOM 2268 C C . TRP A 1 310 ? -0.652 20.658 39.151 1.00 93.19 310 TRP A C 1
ATOM 2270 O O . TRP A 1 310 ? 0.062 21.594 39.500 1.00 93.19 310 TRP A O 1
ATOM 2280 N N . ALA A 1 311 ? -1.108 19.742 40.006 1.00 93.00 311 ALA A N 1
ATOM 2281 C CA . ALA A 1 311 ? -0.781 19.720 41.428 1.00 93.00 311 ALA A CA 1
ATOM 2282 C C . ALA A 1 311 ? 0.393 18.786 41.771 1.00 93.00 311 ALA A C 1
ATOM 2284 O O . ALA A 1 311 ? 0.739 18.658 42.945 1.00 93.00 311 ALA A O 1
ATOM 2285 N N . ALA A 1 312 ? 0.961 18.097 40.774 1.00 91.25 312 ALA A N 1
ATOM 2286 C CA . ALA A 1 312 ? 1.955 17.039 40.942 1.00 91.25 312 ALA A CA 1
ATOM 2287 C C . ALA A 1 312 ? 1.569 15.995 42.016 1.00 91.25 312 ALA A C 1
ATOM 2289 O O . ALA A 1 312 ? 2.415 15.532 42.782 1.00 91.25 312 ALA A O 1
ATOM 2290 N N . LYS A 1 313 ? 0.284 15.616 42.084 1.00 91.75 313 LYS A N 1
ATOM 2291 C CA . LYS A 1 313 ? -0.259 14.761 43.152 1.00 91.75 313 LYS A CA 1
ATOM 2292 C C . LYS A 1 313 ? -0.922 13.504 42.597 1.00 91.75 313 LYS A C 1
ATOM 2294 O O . LYS A 1 313 ? -1.879 13.587 41.828 1.00 91.75 313 LYS A O 1
ATOM 2299 N N . GLN A 1 314 ? -0.469 12.337 43.058 1.00 92.25 314 GLN A N 1
ATOM 2300 C CA . GLN A 1 314 ? -1.212 11.089 42.881 1.00 92.25 314 GLN A CA 1
ATOM 2301 C C . GLN A 1 314 ? -2.483 11.130 43.735 1.00 92.25 314 GLN A C 1
ATOM 2303 O O . GLN A 1 314 ? -2.432 11.388 44.938 1.00 92.25 314 GLN A O 1
ATOM 2308 N N . LEU A 1 315 ? -3.624 10.887 43.100 1.00 92.50 315 LEU A N 1
ATOM 2309 C CA . LEU A 1 315 ? -4.943 10.996 43.715 1.00 92.50 315 LEU A CA 1
ATOM 2310 C C . LEU A 1 315 ? -5.414 9.654 44.258 1.00 92.50 315 LEU A C 1
ATOM 2312 O O . LEU A 1 315 ? -5.906 9.574 45.379 1.00 92.50 315 LEU A O 1
ATOM 2316 N N . VAL A 1 316 ? -5.260 8.600 43.455 1.00 90.88 316 VAL A N 1
ATOM 2317 C CA . VAL A 1 316 ? -5.733 7.261 43.797 1.00 90.88 316 VAL A CA 1
ATOM 2318 C C . VAL A 1 316 ? -4.902 6.195 43.085 1.00 90.88 316 VAL A C 1
ATOM 2320 O O . VAL A 1 316 ? -4.373 6.432 41.998 1.00 90.88 316 VAL A O 1
ATOM 2323 N N . ALA A 1 317 ? -4.802 5.031 43.720 1.00 88.81 317 ALA A N 1
ATOM 2324 C CA . ALA A 1 317 ? -4.404 3.771 43.109 1.00 88.81 317 ALA A CA 1
ATOM 2325 C C . ALA A 1 317 ? -5.625 2.843 43.175 1.00 88.81 317 ALA A C 1
ATOM 2327 O O . ALA A 1 317 ? -6.215 2.682 44.246 1.00 88.81 317 ALA A O 1
ATOM 2328 N N . VAL A 1 318 ? -6.068 2.312 42.041 1.00 85.88 318 VAL A N 1
ATOM 2329 C CA . VAL A 1 318 ? -7.312 1.545 41.933 1.00 85.88 318 VAL A CA 1
ATOM 2330 C C . VAL A 1 318 ? -7.092 0.197 41.265 1.00 85.88 318 VAL A C 1
ATOM 2332 O O . VAL A 1 318 ? -6.302 0.055 40.331 1.00 85.88 318 VAL A O 1
ATOM 2335 N N . SER A 1 319 ? -7.868 -0.786 41.709 1.00 81.56 319 SER A N 1
ATOM 2336 C CA . SER A 1 319 ? -8.140 -1.987 40.933 1.00 81.56 319 SER A CA 1
ATOM 2337 C C . SER A 1 319 ? -9.339 -1.736 40.007 1.00 81.56 319 SER A C 1
ATOM 2339 O O . SER A 1 319 ? -10.346 -1.141 40.401 1.00 81.56 319 SER A O 1
ATOM 2341 N N . GLY A 1 320 ? -9.222 -2.179 38.754 1.00 86.62 320 GLY A N 1
ATOM 2342 C CA . GLY A 1 320 ? -10.265 -2.042 37.734 1.00 86.62 320 GLY A CA 1
ATOM 2343 C C . GLY A 1 320 ? -10.106 -0.829 36.803 1.00 86.62 320 GLY A C 1
ATOM 2344 O O . GLY A 1 320 ? -9.211 -0.009 36.999 1.00 86.62 320 GLY A O 1
ATOM 2345 N N . PRO A 1 321 ? -10.936 -0.733 35.746 1.00 94.06 321 PRO A N 1
ATOM 2346 C CA . PRO A 1 321 ? -10.732 0.240 34.678 1.00 94.06 321 PRO A CA 1
ATOM 2347 C C . PRO A 1 321 ? -11.023 1.683 35.101 1.00 94.06 321 PRO A C 1
ATOM 2349 O O . PRO A 1 321 ? -11.968 1.951 35.846 1.00 94.06 321 PRO A O 1
ATOM 2352 N N . ILE A 1 322 ? -10.262 2.623 34.547 1.00 96.25 322 ILE A N 1
ATOM 2353 C CA . ILE A 1 322 ? -10.512 4.062 34.662 1.00 96.25 322 ILE A CA 1
ATOM 2354 C C . ILE A 1 322 ? -11.105 4.579 33.361 1.00 96.25 322 ILE A C 1
ATOM 2356 O O . ILE A 1 322 ? -10.612 4.253 32.282 1.00 96.25 322 ILE A O 1
ATOM 2360 N N . ARG A 1 323 ? -12.116 5.439 33.458 1.00 96.88 323 ARG A N 1
ATOM 2361 C CA . ARG A 1 323 ? -12.664 6.165 32.319 1.00 96.88 323 ARG A CA 1
ATOM 2362 C C . ARG A 1 323 ? -12.419 7.660 32.436 1.00 96.88 323 ARG A C 1
ATOM 2364 O O . ARG A 1 323 ? -12.603 8.256 33.496 1.00 96.88 323 ARG A O 1
ATOM 2371 N N . VAL A 1 324 ? -12.051 8.254 31.308 1.00 97.62 324 VAL A N 1
ATOM 2372 C CA . VAL A 1 324 ? -11.931 9.694 31.099 1.00 97.62 324 VAL A CA 1
ATOM 2373 C C . VAL A 1 324 ? -12.980 10.110 30.071 1.00 97.62 324 VAL A C 1
ATOM 2375 O O . VAL A 1 324 ? -12.967 9.628 28.940 1.00 97.62 324 VAL A O 1
ATOM 2378 N N . THR A 1 325 ? -13.882 10.998 30.478 1.00 97.50 325 THR A N 1
ATOM 2379 C CA . THR A 1 325 ? -14.997 11.505 29.666 1.00 97.50 325 THR A CA 1
ATOM 2380 C C . THR A 1 325 ? -14.853 13.019 29.506 1.00 97.50 325 THR A C 1
ATOM 2382 O O . THR A 1 325 ? -14.668 13.698 30.520 1.00 97.50 325 THR A O 1
ATOM 2385 N N . PRO A 1 326 ? -14.935 13.587 28.291 1.00 97.19 326 PRO A N 1
ATOM 2386 C CA . PRO A 1 326 ? -14.908 15.037 28.116 1.00 97.19 326 PRO A CA 1
ATOM 2387 C C . PRO A 1 326 ? -16.195 15.667 28.674 1.00 97.19 326 PRO A C 1
ATOM 2389 O O . PRO A 1 326 ? -17.277 15.098 28.539 1.00 97.19 326 PRO A O 1
ATOM 2392 N N . LEU A 1 327 ? -16.096 16.839 29.311 1.00 96.81 327 LEU A N 1
ATOM 2393 C CA . LEU A 1 327 ? -17.282 17.563 29.805 1.00 96.81 327 LEU A CA 1
ATOM 2394 C C . LEU A 1 327 ? -18.051 18.235 28.662 1.00 96.81 327 LEU A C 1
ATOM 2396 O O . LEU A 1 327 ? -19.278 18.287 28.687 1.00 96.81 327 LEU A O 1
ATOM 2400 N N . ASP A 1 328 ? -17.321 18.711 27.655 1.00 95.75 328 ASP A N 1
ATOM 2401 C CA . ASP A 1 328 ? -17.858 19.178 26.382 1.00 95.75 328 ASP A CA 1
ATOM 2402 C C . ASP A 1 328 ? -17.520 18.147 25.299 1.00 95.75 328 ASP A C 1
ATOM 2404 O O . ASP A 1 328 ? -16.368 18.015 24.886 1.00 95.75 328 ASP A O 1
ATOM 2408 N N . ALA A 1 329 ? -18.531 17.417 24.822 1.00 91.62 329 ALA A N 1
ATOM 2409 C CA . ALA A 1 329 ? -18.368 16.387 23.795 1.00 91.62 329 ALA A CA 1
ATOM 2410 C C . ALA A 1 329 ? -17.847 16.933 22.448 1.00 91.62 329 ALA A C 1
ATOM 2412 O O . ALA A 1 329 ? -17.368 16.163 21.612 1.00 91.62 329 ALA A O 1
ATOM 2413 N N . THR A 1 330 ? -17.917 18.250 22.221 1.00 93.75 330 THR A N 1
ATOM 2414 C CA . THR A 1 330 ? -17.345 18.897 21.033 1.00 93.75 330 THR A CA 1
ATOM 2415 C C . THR A 1 330 ? -15.839 19.128 21.145 1.00 93.75 330 THR A C 1
ATOM 2417 O O . THR A 1 330 ? -15.204 19.367 20.119 1.00 93.75 330 THR A O 1
ATOM 2420 N N . GLN A 1 331 ? -15.264 19.001 22.349 1.00 96.56 331 GLN A N 1
ATOM 2421 C CA . GLN A 1 331 ? -13.841 19.177 22.648 1.00 96.56 331 GLN A CA 1
ATOM 2422 C C . GLN A 1 331 ? -13.170 17.813 22.900 1.00 96.56 331 GLN A C 1
ATOM 2424 O O . GLN A 1 331 ? -13.243 17.279 24.013 1.00 96.56 331 GLN A O 1
ATOM 2429 N N . PRO A 1 332 ? -12.500 17.226 21.889 1.00 96.94 332 PRO A N 1
ATOM 2430 C CA . PRO A 1 332 ? -11.923 15.886 21.988 1.00 96.94 332 PRO A CA 1
ATOM 2431 C C . PRO A 1 332 ? -10.820 15.785 23.058 1.00 96.94 332 PRO A C 1
ATOM 2433 O O . PRO A 1 332 ? -10.217 16.788 23.451 1.00 96.94 332 PRO A O 1
ATOM 2436 N N . ILE A 1 333 ? -10.522 14.563 23.503 1.00 97.38 333 ILE A N 1
ATOM 2437 C CA . ILE A 1 333 ? -9.432 14.285 24.447 1.00 97.38 333 ILE A CA 1
ATOM 2438 C C . ILE A 1 333 ? -8.126 14.067 23.677 1.00 97.38 333 ILE A C 1
ATOM 2440 O O . ILE A 1 333 ? -8.038 13.197 22.813 1.00 97.38 333 ILE A O 1
ATOM 2444 N N . THR A 1 334 ? -7.101 14.840 24.008 1.00 95.56 334 THR A N 1
ATOM 2445 C CA . THR A 1 334 ? -5.739 14.714 23.482 1.00 95.56 334 THR A CA 1
ATOM 2446 C C . THR A 1 334 ? -4.937 13.690 24.273 1.00 95.56 334 THR A C 1
ATOM 2448 O O . THR A 1 334 ? -4.831 13.833 25.487 1.00 95.56 334 THR A O 1
ATOM 2451 N N . VAL A 1 335 ? -4.307 12.741 23.572 1.00 92.38 335 VAL A N 1
ATOM 2452 C CA . VAL A 1 335 ? -3.418 11.698 24.110 1.00 92.38 335 VAL A CA 1
ATOM 2453 C C . VAL A 1 335 ? -1.964 12.020 23.744 1.00 92.38 335 VAL A C 1
ATOM 2455 O O . VAL A 1 335 ? -1.574 11.934 22.572 1.00 92.38 335 VAL A O 1
ATOM 2458 N N . ASP A 1 336 ? -1.119 12.333 24.727 1.00 89.69 336 ASP A N 1
ATOM 2459 C CA . ASP A 1 336 ? 0.279 12.724 24.463 1.00 89.69 336 ASP A CA 1
ATOM 2460 C C . ASP A 1 336 ? 1.108 11.597 23.857 1.00 89.69 336 ASP A C 1
ATOM 2462 O O . ASP A 1 336 ? 1.832 11.799 22.881 1.00 89.69 336 ASP A O 1
ATOM 2466 N N . GLN A 1 337 ? 0.909 10.375 24.344 1.00 87.31 337 GLN A N 1
ATOM 2467 C CA . GLN A 1 337 ? 1.546 9.156 23.849 1.00 87.31 337 GLN A CA 1
ATOM 2468 C C . GLN A 1 337 ? 1.002 8.730 22.476 1.00 87.31 337 GLN A C 1
ATOM 2470 O O . GLN A 1 337 ? 1.310 7.648 22.007 1.00 87.31 337 GLN A O 1
ATOM 2475 N N . LYS A 1 338 ? 0.213 9.565 21.792 1.00 82.56 338 LYS A N 1
ATOM 2476 C CA . LYS A 1 338 ? -0.107 9.429 20.360 1.00 82.56 338 LYS A CA 1
ATOM 2477 C C . LYS A 1 338 ? 0.452 10.587 19.534 1.00 82.56 338 LYS A C 1
ATOM 2479 O O . LYS A 1 338 ? -0.043 10.837 18.439 1.00 82.56 338 LYS A O 1
ATOM 2484 N N . GLY A 1 339 ? 1.444 11.312 20.050 1.00 84.69 339 GLY A N 1
ATOM 2485 C CA . GLY A 1 339 ? 1.925 12.547 19.432 1.00 84.69 339 GLY A CA 1
ATOM 2486 C C . GLY A 1 339 ? 0.905 13.675 19.570 1.00 84.69 339 GLY A C 1
ATOM 2487 O O . GLY A 1 339 ? 0.675 14.411 18.618 1.00 84.69 339 GLY A O 1
ATOM 2488 N N . SER A 1 340 ? 0.249 13.770 20.735 1.00 88.56 340 SER A N 1
ATOM 2489 C CA . SER A 1 340 ? -0.818 14.747 21.009 1.00 88.56 340 SER A CA 1
ATOM 2490 C C . SER A 1 340 ? -1.999 14.682 20.023 1.00 88.56 340 SER A C 1
ATOM 2492 O O . SER A 1 340 ? -2.592 15.707 19.687 1.00 88.56 340 SER A O 1
ATOM 2494 N N . ARG A 1 341 ? -2.365 13.481 19.555 1.00 90.25 341 ARG A N 1
ATOM 2495 C CA . ARG A 1 341 ? -3.594 13.289 18.763 1.00 90.25 341 ARG A CA 1
ATOM 2496 C C . ARG A 1 341 ? -4.830 13.395 19.648 1.00 90.25 341 ARG A C 1
ATOM 2498 O O . ARG A 1 341 ? -4.812 12.948 20.791 1.00 90.25 341 ARG A O 1
ATOM 2505 N N . ALA A 1 342 ? -5.899 13.932 19.082 1.00 94.50 342 ALA A N 1
ATOM 2506 C CA . ALA A 1 342 ? -7.170 14.177 19.739 1.00 94.50 342 ALA A CA 1
ATOM 2507 C C . ALA A 1 342 ? -8.215 13.126 19.326 1.00 94.50 342 ALA A C 1
ATOM 2509 O O . ALA A 1 342 ? -8.284 12.751 18.156 1.00 94.50 342 ALA A O 1
ATOM 2510 N N . TYR A 1 343 ? -9.040 12.667 20.267 1.00 96.00 343 TYR A N 1
ATOM 2511 C CA . TYR A 1 343 ? -10.011 11.581 20.097 1.00 96.00 343 TYR A CA 1
ATOM 2512 C C . TYR A 1 343 ? -11.378 11.985 20.648 1.00 96.00 343 TYR A C 1
ATOM 2514 O O . TYR A 1 343 ? -11.478 12.523 21.752 1.00 96.00 343 TYR A O 1
ATOM 2522 N N . ARG A 1 344 ? -12.437 11.755 19.864 1.00 97.06 344 ARG A N 1
ATOM 2523 C CA . ARG A 1 344 ? -13.823 11.975 20.305 1.00 97.06 344 ARG A CA 1
ATOM 2524 C C . ARG A 1 344 ? -14.271 10.852 21.237 1.00 97.06 344 ARG A C 1
ATOM 2526 O O . ARG A 1 344 ? -13.726 9.752 21.185 1.00 97.06 344 ARG A O 1
ATOM 2533 N N . GLY A 1 345 ? -15.309 11.117 22.023 1.00 96.56 345 GLY A N 1
ATOM 2534 C CA . GLY A 1 345 ? -15.852 10.149 22.972 1.00 96.56 345 GLY A CA 1
ATOM 2535 C C . GLY A 1 345 ? -14.967 9.979 24.204 1.00 96.56 345 GLY A C 1
ATOM 2536 O O . GLY A 1 345 ? -14.240 10.894 24.590 1.00 96.56 345 GLY A O 1
ATOM 2537 N N . ASP A 1 346 ? -15.052 8.806 24.820 1.00 97.38 346 ASP A N 1
ATOM 2538 C CA . ASP A 1 346 ? -14.345 8.497 26.059 1.00 97.38 346 ASP A CA 1
ATOM 2539 C C . ASP A 1 346 ? -13.013 7.792 25.790 1.00 97.38 346 ASP A C 1
ATOM 2541 O O . ASP A 1 346 ? -12.804 7.160 24.747 1.00 97.38 346 ASP A O 1
ATOM 2545 N N . LEU A 1 347 ? -12.138 7.810 26.792 1.00 96.81 347 LEU A N 1
ATOM 2546 C CA . LEU A 1 347 ? -10.990 6.915 26.885 1.00 96.81 347 LEU A CA 1
ATOM 2547 C C . LEU A 1 347 ? -11.135 6.007 28.105 1.00 96.81 347 LEU A C 1
ATOM 2549 O O . LEU A 1 347 ? -11.398 6.478 29.211 1.00 96.81 347 LEU A O 1
ATOM 2553 N N . ARG A 1 348 ? -10.925 4.708 27.906 1.00 95.94 348 ARG A N 1
ATOM 2554 C CA . ARG A 1 348 ? -10.888 3.686 28.954 1.00 95.94 348 ARG A CA 1
ATOM 2555 C C . ARG A 1 348 ? -9.480 3.138 29.094 1.00 95.94 348 ARG A C 1
ATOM 2557 O O . ARG A 1 348 ? -8.850 2.770 28.107 1.00 95.94 348 ARG A O 1
ATOM 2564 N N . PHE A 1 349 ? -9.030 3.045 30.332 1.00 94.50 349 PHE A N 1
ATOM 2565 C CA . PHE A 1 349 ? -7.720 2.556 30.730 1.00 94.50 349 PHE A CA 1
ATOM 2566 C C . PHE A 1 349 ? -7.916 1.289 31.548 1.00 94.50 349 PHE A C 1
ATOM 2568 O O . PHE A 1 349 ? -8.659 1.300 32.529 1.00 94.50 349 PHE A O 1
ATOM 2575 N N . ALA A 1 350 ? -7.284 0.196 31.141 1.00 92.62 350 ALA A N 1
ATOM 2576 C CA . ALA A 1 350 ? -7.394 -1.096 31.807 1.00 92.62 350 ALA A CA 1
ATOM 2577 C C . ALA A 1 350 ? -6.047 -1.822 31.807 1.00 92.62 350 ALA A C 1
ATOM 2579 O O . ALA A 1 350 ? -5.172 -1.526 30.998 1.00 92.62 350 ALA A O 1
ATOM 2580 N N . VAL A 1 351 ? -5.892 -2.799 32.693 1.00 88.94 351 VAL A N 1
ATOM 2581 C CA . VAL A 1 351 ? -4.757 -3.727 32.654 1.00 88.94 351 VAL A CA 1
ATOM 2582 C C . VAL A 1 351 ? -4.950 -4.678 31.470 1.00 88.94 351 VAL A C 1
ATOM 2584 O O . VAL A 1 351 ? -5.968 -5.365 31.404 1.00 88.94 351 VAL A O 1
ATOM 2587 N N . ALA A 1 352 ? -4.003 -4.705 30.531 1.00 84.06 352 ALA A N 1
ATOM 2588 C CA . ALA A 1 352 ? -4.025 -5.613 29.379 1.00 84.06 352 ALA A CA 1
ATOM 2589 C C . ALA A 1 352 ? -3.375 -6.964 29.719 1.00 84.06 352 ALA A C 1
ATOM 2591 O O . ALA A 1 352 ? -3.915 -8.028 29.430 1.00 84.06 352 ALA A O 1
ATOM 2592 N N . SER A 1 353 ? -2.205 -6.898 30.352 1.00 81.06 353 SER A N 1
ATOM 2593 C CA . SER A 1 353 ? -1.408 -8.014 30.866 1.00 81.06 353 SER A CA 1
ATOM 2594 C C . SER A 1 353 ? -0.450 -7.480 31.936 1.00 81.06 353 SER A C 1
ATOM 2596 O O . SER A 1 353 ? -0.474 -6.282 32.225 1.00 81.06 353 SER A O 1
ATOM 2598 N N . ALA A 1 354 ? 0.414 -8.340 32.490 1.00 80.12 354 ALA A N 1
ATOM 2599 C CA . ALA A 1 354 ? 1.442 -7.924 33.446 1.00 80.12 354 ALA A CA 1
ATOM 2600 C C . ALA A 1 354 ? 2.222 -6.700 32.925 1.00 80.12 354 ALA A C 1
ATOM 2602 O O . ALA A 1 354 ? 2.833 -6.770 31.856 1.00 80.12 354 ALA A O 1
ATOM 2603 N N . ASN A 1 355 ? 2.167 -5.590 33.662 1.00 76.44 355 ASN A N 1
ATOM 2604 C CA . ASN A 1 355 ? 2.834 -4.315 33.370 1.00 76.44 355 ASN A CA 1
ATOM 2605 C C . ASN A 1 355 ? 2.461 -3.694 32.011 1.00 76.44 355 ASN A C 1
ATOM 2607 O O . ASN A 1 355 ? 3.255 -2.946 31.439 1.00 76.44 355 ASN A O 1
ATOM 2611 N N . ALA A 1 356 ? 1.276 -4.003 31.475 1.00 84.44 356 ALA A N 1
ATOM 2612 C CA . ALA A 1 356 ? 0.813 -3.481 30.193 1.00 84.44 356 ALA A CA 1
ATOM 2613 C C . ALA A 1 356 ? -0.516 -2.734 30.338 1.00 84.44 356 ALA A C 1
ATOM 2615 O O . ALA A 1 356 ? -1.541 -3.304 30.722 1.00 84.44 356 ALA A O 1
ATOM 2616 N N . LEU A 1 357 ? -0.499 -1.452 29.982 1.00 88.88 357 LEU A N 1
ATOM 2617 C CA . LEU A 1 357 ? -1.671 -0.590 29.936 1.00 88.88 357 LEU A CA 1
ATOM 2618 C C . LEU A 1 357 ? -2.421 -0.791 28.611 1.00 88.88 357 LEU A C 1
ATOM 2620 O O . LEU A 1 357 ? -1.858 -0.665 27.529 1.00 88.88 357 LEU A O 1
ATOM 2624 N N . SER A 1 358 ? -3.721 -1.056 28.689 1.00 89.44 358 SER A N 1
ATOM 2625 C CA . SER A 1 358 ? -4.634 -0.950 27.553 1.00 89.44 358 SER A CA 1
ATOM 2626 C C . SER A 1 358 ? -5.307 0.418 27.576 1.00 89.44 358 SER A C 1
ATOM 2628 O O . SER A 1 358 ? -5.879 0.813 28.593 1.00 89.44 358 SER A O 1
ATOM 2630 N N . VAL A 1 359 ? -5.253 1.125 26.446 1.00 92.50 359 VAL A N 1
ATOM 2631 C CA . VAL A 1 359 ? -5.982 2.376 26.214 1.00 92.50 359 VAL A CA 1
ATOM 2632 C C . VAL A 1 359 ? -6.984 2.149 25.090 1.00 92.50 359 VAL A C 1
ATOM 2634 O O . VAL A 1 359 ? -6.591 1.854 23.964 1.00 92.50 359 VAL A O 1
ATOM 2637 N N . VAL A 1 360 ? -8.273 2.286 25.387 1.00 94.38 360 VAL A N 1
ATOM 2638 C CA . VAL A 1 360 ? -9.369 2.037 24.444 1.00 94.38 360 VAL A CA 1
ATOM 2639 C C . VAL A 1 360 ? -10.191 3.307 24.273 1.00 94.38 360 VAL A C 1
ATOM 2641 O O . VAL A 1 360 ? -10.722 3.843 25.245 1.00 94.38 360 VAL A O 1
ATOM 2644 N N . ASN A 1 361 ? -10.328 3.788 23.041 1.00 96.69 361 ASN A N 1
ATOM 2645 C CA . ASN A 1 361 ? -11.230 4.881 22.709 1.00 96.69 361 ASN A CA 1
ATOM 2646 C C . ASN A 1 361 ? -12.646 4.340 22.484 1.00 96.69 361 ASN A C 1
ATOM 2648 O O . ASN A 1 361 ? -12.851 3.472 21.641 1.00 96.69 361 ASN A O 1
ATOM 2652 N N . LEU A 1 362 ? -13.619 4.843 23.244 1.00 97.00 362 LEU A N 1
ATOM 2653 C CA . LEU A 1 362 ? -15.033 4.512 23.085 1.00 97.00 362 LEU A CA 1
ATOM 2654 C C . LEU A 1 362 ? -15.712 5.668 22.376 1.00 97.00 362 LEU A C 1
ATOM 2656 O O . LEU A 1 362 ? -15.919 6.734 22.956 1.00 97.00 362 LEU A O 1
ATOM 2660 N N . VAL A 1 363 ? -16.034 5.453 21.111 1.00 97.06 363 VAL A N 1
ATOM 2661 C CA . VAL A 1 363 ? -16.429 6.521 20.197 1.00 97.06 363 VAL A CA 1
ATOM 2662 C C . VAL A 1 363 ? -17.686 6.122 19.433 1.00 97.06 363 VAL A C 1
ATOM 2664 O O . VAL A 1 363 ? -17.898 4.947 19.138 1.00 97.06 363 VAL A O 1
ATOM 2667 N N . GLY A 1 364 ? -18.555 7.090 19.137 1.00 96.56 364 GLY A N 1
ATOM 2668 C CA . GLY A 1 364 ? -19.733 6.843 18.308 1.00 96.56 364 GLY A CA 1
ATOM 2669 C C . GLY A 1 364 ? -19.331 6.336 16.919 1.00 96.56 364 GLY A C 1
ATOM 2670 O O . GLY A 1 364 ? -18.337 6.802 16.374 1.00 96.56 364 GLY A O 1
ATOM 2671 N N . ILE A 1 365 ? -20.086 5.416 16.317 1.00 96.50 365 ILE A N 1
ATOM 2672 C CA . ILE A 1 365 ? -19.711 4.777 15.039 1.00 96.50 365 ILE A CA 1
ATOM 2673 C C . ILE A 1 365 ? -19.467 5.776 13.890 1.00 96.50 365 ILE A C 1
ATOM 2675 O O . ILE A 1 365 ? -18.565 5.582 13.076 1.00 96.50 365 ILE A O 1
ATOM 2679 N N . ASP A 1 366 ? -20.217 6.880 13.837 1.00 97.06 366 ASP A N 1
ATOM 2680 C CA . ASP A 1 366 ? -19.973 7.940 12.854 1.00 97.06 366 ASP A CA 1
ATOM 2681 C C . ASP A 1 366 ? -18.748 8.791 13.220 1.00 97.06 366 ASP A C 1
ATOM 2683 O O . ASP A 1 366 ? -17.955 9.129 12.349 1.00 97.06 366 ASP A O 1
ATOM 2687 N N . ASP A 1 367 ? -18.528 9.097 14.500 1.00 97.12 367 ASP A N 1
ATOM 2688 C CA . ASP A 1 367 ? -17.325 9.816 14.943 1.00 97.12 367 ASP A CA 1
ATOM 2689 C C . ASP A 1 367 ? -16.048 8.989 14.735 1.00 97.12 367 ASP A C 1
ATOM 2691 O O . ASP A 1 367 ? -15.013 9.532 14.350 1.00 97.12 367 ASP A O 1
ATOM 2695 N N . TYR A 1 368 ? -16.139 7.667 14.891 1.00 97.25 368 TYR A N 1
ATOM 2696 C CA . TYR A 1 368 ? -15.093 6.726 14.510 1.00 97.25 368 TYR A CA 1
ATOM 2697 C C . TYR A 1 368 ? -14.764 6.858 13.020 1.00 97.25 368 TYR A C 1
ATOM 2699 O O . TYR A 1 368 ? -13.607 7.060 12.645 1.00 97.25 368 TYR A O 1
ATOM 2707 N N . ALA A 1 369 ? -15.789 6.828 12.163 1.00 97.50 369 ALA A N 1
ATOM 2708 C CA . ALA A 1 369 ? -15.614 6.929 10.720 1.00 97.50 369 ALA A CA 1
ATOM 2709 C C . ALA A 1 369 ? -14.999 8.268 10.280 1.00 97.50 369 ALA A C 1
ATOM 2711 O O . ALA A 1 369 ? -14.221 8.283 9.325 1.00 97.50 369 ALA A O 1
ATOM 2712 N N . LYS A 1 370 ? -15.263 9.377 10.988 1.00 97.56 370 LYS A N 1
ATOM 2713 C CA . LYS A 1 370 ? -14.606 10.673 10.715 1.00 97.56 370 LYS A CA 1
ATOM 2714 C C . LYS A 1 370 ? -13.083 10.593 10.865 1.00 97.56 370 LYS A C 1
ATOM 2716 O O . LYS A 1 370 ? -12.376 11.236 10.092 1.00 97.56 370 LYS A O 1
ATOM 2721 N N . GLY A 1 371 ? -12.586 9.790 11.808 1.00 95.75 371 GLY A N 1
ATOM 2722 C CA . GLY A 1 371 ? -11.154 9.550 12.010 1.00 95.75 371 GLY A CA 1
ATOM 2723 C C . GLY A 1 371 ? -10.572 8.404 11.172 1.00 95.75 371 GLY A C 1
ATOM 2724 O O . GLY A 1 371 ? -9.374 8.426 10.888 1.00 95.75 371 GLY A O 1
ATOM 2725 N N . ALA A 1 372 ? -11.388 7.418 10.783 1.00 95.81 372 ALA A N 1
ATOM 2726 C CA . ALA A 1 372 ? -10.948 6.243 10.024 1.00 95.81 372 ALA A CA 1
ATOM 2727 C C . ALA A 1 372 ? -10.877 6.498 8.508 1.00 95.81 372 ALA A C 1
ATOM 2729 O O . ALA A 1 372 ? -9.852 6.252 7.881 1.00 95.81 372 ALA A O 1
ATOM 2730 N N . VAL A 1 373 ? -11.922 7.081 7.905 1.00 97.06 373 VAL A N 1
ATOM 2731 C CA . VAL A 1 373 ? -11.987 7.335 6.450 1.00 97.06 373 VAL A CA 1
ATOM 2732 C C . VAL A 1 373 ? -10.770 8.110 5.912 1.00 97.06 373 VAL A C 1
ATOM 2734 O O . VAL A 1 373 ? -10.155 7.632 4.961 1.00 97.06 373 VAL A O 1
ATOM 2737 N N . PRO A 1 374 ? -10.368 9.265 6.482 1.00 94.94 374 PRO A N 1
ATOM 2738 C CA . PRO A 1 374 ? -9.190 9.999 6.005 1.00 94.94 374 PRO A CA 1
ATOM 2739 C C . PRO A 1 374 ? -7.849 9.361 6.407 1.00 94.94 374 PRO A C 1
ATOM 2741 O O . PRO A 1 374 ? -6.802 9.772 5.907 1.00 94.94 374 PRO A O 1
ATOM 2744 N N . ALA A 1 375 ? -7.851 8.392 7.328 1.00 92.06 375 ALA A N 1
ATOM 2745 C CA . ALA A 1 375 ? -6.663 7.608 7.657 1.00 92.06 375 ALA A CA 1
ATOM 2746 C C . ALA A 1 375 ? -6.460 6.437 6.677 1.00 92.06 375 ALA A C 1
ATOM 2748 O O . ALA A 1 375 ? -5.321 6.039 6.447 1.00 92.06 375 ALA A O 1
ATOM 2749 N N . GLU A 1 376 ? -7.546 5.937 6.086 1.00 91.50 376 GLU A N 1
ATOM 2750 C CA . GLU A 1 376 ? -7.565 4.850 5.102 1.00 91.50 376 GLU A CA 1
ATOM 2751 C C . GLU A 1 376 ? -7.419 5.328 3.657 1.00 91.50 376 GLU A C 1
ATOM 2753 O O . GLU A 1 376 ? -6.718 4.714 2.854 1.00 91.50 376 GLU A O 1
ATOM 2758 N N . MET A 1 377 ? -8.094 6.424 3.305 1.00 92.88 377 MET A N 1
ATOM 2759 C CA . MET A 1 377 ? -8.113 6.962 1.948 1.00 92.88 377 MET A CA 1
ATOM 2760 C C . MET A 1 377 ? -7.375 8.300 1.859 1.00 92.88 377 MET A C 1
ATOM 2762 O O . MET A 1 377 ? -7.610 9.183 2.688 1.00 92.88 377 MET A O 1
ATOM 2766 N N . PRO A 1 378 ? -6.523 8.505 0.833 1.00 88.56 378 PRO A N 1
ATOM 2767 C CA . PRO A 1 378 ? -5.797 9.756 0.663 1.00 88.56 378 PRO A CA 1
ATOM 2768 C C . PRO A 1 378 ? -6.735 10.962 0.553 1.00 88.56 378 PRO A C 1
ATOM 2770 O O . PRO A 1 378 ? -7.632 11.001 -0.286 1.00 88.56 378 PRO A O 1
ATOM 2773 N N . THR A 1 379 ? -6.475 11.999 1.345 1.00 89.38 379 THR A N 1
ATOM 2774 C CA . THR A 1 379 ? -7.182 13.283 1.259 1.00 89.38 379 THR A CA 1
ATOM 2775 C C . THR A 1 379 ? -6.343 14.313 0.506 1.00 89.38 379 THR A C 1
ATOM 2777 O O . THR A 1 379 ? -5.127 14.357 0.677 1.00 89.38 379 THR A O 1
ATOM 2780 N N . GLY A 1 380 ? -6.976 15.179 -0.291 1.00 83.62 380 GLY A N 1
ATOM 2781 C CA . GLY A 1 380 ? -6.299 16.320 -0.929 1.00 83.62 380 GLY A CA 1
ATOM 2782 C C . GLY A 1 380 ? -5.660 16.052 -2.299 1.00 83.62 380 GLY A C 1
ATOM 2783 O O . GLY A 1 380 ? -5.089 16.968 -2.879 1.00 83.62 380 GLY A O 1
ATOM 2784 N N . PHE A 1 381 ? -5.803 14.845 -2.857 1.00 91.69 381 PHE A N 1
ATOM 2785 C CA . PHE A 1 381 ? -5.305 14.504 -4.201 1.00 91.69 381 PHE A CA 1
ATOM 2786 C C . PHE A 1 381 ? -6.406 14.473 -5.277 1.00 91.69 381 PHE A C 1
ATOM 2788 O O . PHE A 1 381 ? -6.259 13.806 -6.288 1.00 91.69 381 PHE A O 1
ATOM 2795 N N . GLY A 1 382 ? -7.531 15.168 -5.077 1.00 93.06 382 GLY A N 1
ATOM 2796 C CA . GLY A 1 382 ? -8.659 15.140 -6.027 1.00 93.06 382 GLY A CA 1
ATOM 2797 C C . GLY A 1 382 ? -9.524 13.874 -5.940 1.00 93.06 382 GLY A C 1
ATOM 2798 O O . GLY A 1 382 ? -10.125 13.463 -6.929 1.00 93.06 382 GLY A O 1
ATOM 2799 N N . TRP A 1 383 ? -9.566 13.244 -4.764 1.00 96.44 383 TRP A N 1
ATOM 2800 C CA . TRP A 1 383 ? -10.473 12.131 -4.491 1.00 96.44 383 TRP A CA 1
ATOM 2801 C C . TRP A 1 383 ? -11.917 12.624 -4.336 1.00 96.44 383 TRP A C 1
ATOM 2803 O O . TRP A 1 383 ? -12.164 13.674 -3.740 1.00 96.44 383 TRP A O 1
ATOM 2813 N N . GLU A 1 384 ? -12.858 11.875 -4.901 1.00 97.50 384 GLU A N 1
ATOM 2814 C CA . GLU A 1 384 ? -14.252 12.274 -5.072 1.00 97.50 384 GLU A CA 1
ATOM 2815 C C . GLU A 1 384 ? -15.081 12.065 -3.801 1.00 97.50 384 GLU A C 1
ATOM 2817 O O . GLU A 1 384 ? -14.908 11.100 -3.052 1.00 97.50 384 GLU A O 1
ATOM 2822 N N . TYR A 1 385 ? -16.061 12.944 -3.599 1.00 98.19 385 TYR A N 1
ATOM 2823 C CA . TYR A 1 385 ? -16.974 12.898 -2.456 1.00 98.19 385 TYR A CA 1
ATOM 2824 C C . TYR A 1 385 ? -17.715 11.555 -2.323 1.00 98.19 385 TYR A C 1
ATOM 2826 O O . TYR A 1 385 ? -17.781 10.979 -1.235 1.00 98.19 385 TYR A O 1
ATOM 2834 N N . GLU A 1 386 ? -18.228 11.016 -3.433 1.00 98.62 386 GLU A N 1
ATOM 2835 C CA . GLU A 1 386 ? -18.972 9.748 -3.432 1.00 98.62 386 GLU A CA 1
ATOM 2836 C C . GLU A 1 386 ? -18.075 8.536 -3.117 1.00 98.62 386 GLU A C 1
ATOM 2838 O O . GLU A 1 386 ? -18.540 7.573 -2.504 1.00 98.62 386 GLU A O 1
ATOM 2843 N N . ALA A 1 387 ? -16.773 8.601 -3.429 1.00 98.50 387 ALA A N 1
ATOM 2844 C CA . ALA A 1 387 ? -15.814 7.571 -3.026 1.00 98.50 387 ALA A CA 1
ATOM 2845 C C . ALA A 1 387 ? -15.613 7.567 -1.499 1.00 98.50 387 ALA A C 1
ATOM 2847 O O . ALA A 1 387 ? -15.603 6.504 -0.875 1.00 98.50 387 ALA A O 1
ATOM 2848 N N . PHE A 1 388 ? -15.554 8.747 -0.870 1.00 98.62 388 PHE A N 1
ATOM 2849 C CA . PHE A 1 388 ? -15.516 8.854 0.592 1.00 98.62 388 PHE A CA 1
ATOM 2850 C C . PHE A 1 388 ? -16.821 8.406 1.259 1.00 98.62 388 PHE A C 1
ATOM 2852 O O . PHE A 1 388 ? -16.767 7.812 2.336 1.00 98.62 388 PHE A O 1
ATOM 2859 N N . LYS A 1 389 ? -17.989 8.624 0.634 1.00 98.69 389 LYS A N 1
ATOM 2860 C CA . LYS A 1 389 ? -19.263 8.069 1.133 1.00 98.69 389 LYS A CA 1
ATOM 2861 C C . LYS A 1 389 ? -19.247 6.541 1.124 1.00 98.69 389 LYS A C 1
ATOM 2863 O O . LYS A 1 389 ? -19.627 5.927 2.119 1.00 98.69 389 LYS A O 1
ATOM 2868 N N . ALA A 1 390 ? -18.767 5.928 0.040 1.00 98.75 390 ALA A N 1
ATOM 2869 C CA . ALA A 1 390 ? -18.613 4.478 -0.033 1.00 98.75 390 ALA A CA 1
ATOM 2870 C C . ALA A 1 390 ? -17.679 3.959 1.079 1.00 98.75 390 ALA A C 1
ATOM 2872 O O . ALA A 1 390 ? -18.056 3.074 1.850 1.00 98.75 390 ALA A O 1
ATOM 2873 N N . GLN A 1 391 ? -16.509 4.579 1.256 1.00 98.56 391 GLN A N 1
ATOM 2874 C CA . GLN A 1 391 ? -15.592 4.230 2.346 1.00 98.56 391 GLN A CA 1
ATOM 2875 C C . GLN A 1 391 ? -16.210 4.403 3.731 1.00 98.56 391 GLN A C 1
ATOM 2877 O O . GLN A 1 391 ? -15.987 3.556 4.589 1.00 98.56 391 GLN A O 1
ATOM 2882 N N . ALA A 1 392 ? -17.019 5.441 3.957 1.00 98.56 392 ALA A N 1
ATOM 2883 C CA . ALA A 1 392 ? -17.709 5.630 5.229 1.00 98.56 392 ALA A CA 1
ATOM 2884 C C . ALA A 1 392 ? -18.668 4.470 5.539 1.00 98.56 392 ALA A C 1
ATOM 2886 O O . ALA A 1 392 ? -18.676 3.972 6.665 1.00 98.56 392 ALA A O 1
ATOM 2887 N N . TYR A 1 393 ? -19.441 3.992 4.557 1.00 98.69 393 TYR A N 1
ATOM 2888 C CA . TYR A 1 393 ? -20.287 2.809 4.740 1.00 98.69 393 TYR A CA 1
ATOM 2889 C C . TYR A 1 393 ? -19.465 1.555 5.041 1.00 98.69 393 TYR A C 1
ATOM 2891 O O . TYR A 1 393 ? -19.784 0.838 5.992 1.00 98.69 393 TYR A O 1
ATOM 2899 N N . ALA A 1 394 ? -18.407 1.297 4.267 1.00 98.44 394 ALA A N 1
ATOM 2900 C CA . ALA A 1 394 ? -17.561 0.122 4.459 1.00 98.44 394 ALA A CA 1
ATOM 2901 C C . ALA A 1 394 ? -16.866 0.139 5.831 1.00 98.44 394 ALA A C 1
ATOM 2903 O O . ALA A 1 394 ? -16.972 -0.835 6.571 1.00 98.44 394 ALA A O 1
ATOM 2904 N N . ALA A 1 395 ? -16.262 1.266 6.219 1.00 97.75 395 ALA A N 1
ATOM 2905 C CA . ALA A 1 395 ? -15.501 1.389 7.459 1.00 97.75 395 ALA A CA 1
ATOM 2906 C C . ALA A 1 395 ? -16.366 1.235 8.720 1.00 97.75 395 ALA A C 1
ATOM 2908 O O . ALA A 1 395 ? -15.996 0.528 9.663 1.00 97.75 395 ALA A O 1
ATOM 2909 N N . LYS A 1 396 ? -17.563 1.842 8.721 1.00 97.94 396 LYS A N 1
ATOM 2910 C CA . LYS A 1 396 ? -18.547 1.654 9.800 1.00 97.94 396 LYS A CA 1
ATOM 2911 C C . LYS A 1 396 ? -19.012 0.211 9.885 1.00 97.94 396 LYS A C 1
ATOM 2913 O O . LYS A 1 396 ? -19.129 -0.338 10.974 1.00 97.94 396 LYS A O 1
ATOM 2918 N N . THR A 1 397 ? -19.265 -0.409 8.738 1.00 98.31 397 THR A N 1
ATOM 2919 C CA . THR A 1 397 ? -19.744 -1.790 8.702 1.00 98.31 397 THR A CA 1
ATOM 2920 C C . THR A 1 397 ? -18.677 -2.770 9.168 1.00 98.31 397 THR A C 1
ATOM 2922 O O . THR A 1 397 ? -19.006 -3.679 9.923 1.00 98.31 397 THR A O 1
ATOM 2925 N N . TYR A 1 398 ? -17.416 -2.567 8.779 1.00 97.56 398 TYR A N 1
ATOM 2926 C CA . TYR A 1 398 ? -16.298 -3.362 9.278 1.00 97.56 398 TYR A CA 1
ATOM 2927 C C . TYR A 1 398 ? -16.236 -3.281 10.806 1.00 97.56 398 TYR A C 1
ATOM 2929 O O . TYR A 1 398 ? -16.312 -4.307 11.475 1.00 97.56 398 TYR A O 1
ATOM 2937 N N . ALA A 1 399 ? -16.221 -2.069 11.371 1.00 97.00 399 ALA A N 1
ATOM 2938 C CA . ALA A 1 399 ? -16.192 -1.884 12.822 1.00 97.00 399 ALA A CA 1
ATOM 2939 C C . ALA A 1 399 ? -17.411 -2.506 13.526 1.00 97.00 399 ALA A C 1
ATOM 2941 O O . ALA A 1 399 ? -17.265 -3.136 14.569 1.00 97.00 399 ALA A O 1
ATOM 2942 N N . ALA A 1 400 ? -18.606 -2.393 12.940 1.00 97.44 400 ALA A N 1
ATOM 2943 C CA . ALA A 1 400 ? -19.819 -3.017 13.461 1.00 97.44 400 ALA A CA 1
ATOM 2944 C C . ALA A 1 400 ? -19.762 -4.555 13.422 1.00 97.44 400 ALA A C 1
ATOM 2946 O O . ALA A 1 400 ? -20.194 -5.209 14.369 1.00 97.44 400 ALA A O 1
ATOM 2947 N N . ASN A 1 401 ? -19.225 -5.145 12.350 1.00 96.88 401 ASN A N 1
ATOM 2948 C CA . ASN A 1 401 ? -19.026 -6.590 12.239 1.00 96.88 401 ASN A CA 1
ATOM 2949 C C . ASN A 1 401 ? -18.012 -7.091 13.277 1.00 96.88 401 ASN A C 1
ATOM 2951 O O . ASN A 1 401 ? -18.283 -8.071 13.973 1.00 96.88 401 ASN A O 1
ATOM 2955 N N . MET A 1 402 ? -16.905 -6.364 13.445 1.00 96.19 402 MET A N 1
ATOM 2956 C CA . MET A 1 402 ? -15.898 -6.661 14.460 1.00 96.19 402 MET A CA 1
ATOM 2957 C C . MET A 1 402 ? -16.458 -6.522 15.875 1.00 96.19 402 MET A C 1
ATOM 2959 O O . MET A 1 402 ? -16.221 -7.398 16.695 1.00 96.19 402 MET A O 1
ATOM 2963 N N . ALA A 1 403 ? -17.295 -5.521 16.157 1.00 95.56 403 ALA A N 1
ATOM 2964 C CA . ALA A 1 403 ? -17.948 -5.380 17.460 1.00 95.56 403 ALA A CA 1
ATOM 2965 C C . ALA A 1 403 ? -18.855 -6.573 17.814 1.00 95.56 403 ALA A C 1
ATOM 2967 O O . ALA A 1 403 ? -18.917 -6.993 18.971 1.00 95.56 403 ALA A O 1
ATOM 2968 N N . VAL A 1 404 ? -19.522 -7.175 16.821 1.00 95.38 404 VAL A N 1
ATOM 2969 C CA . VAL A 1 404 ? -20.276 -8.425 17.018 1.00 95.38 404 VAL A CA 1
ATOM 2970 C C . VAL A 1 404 ? -19.319 -9.588 17.303 1.00 95.38 404 VAL A C 1
ATOM 2972 O O . VAL A 1 404 ? -19.495 -10.303 18.295 1.00 95.38 404 VAL A O 1
ATOM 2975 N N . ALA A 1 405 ? -18.288 -9.761 16.472 1.00 94.50 405 ALA A N 1
ATOM 2976 C CA . ALA A 1 405 ? -17.318 -10.851 16.593 1.00 94.50 405 ALA A CA 1
ATOM 2977 C C . ALA A 1 405 ? -16.509 -10.792 17.904 1.00 94.50 405 ALA A C 1
ATOM 2979 O O . ALA A 1 405 ? -16.199 -11.821 18.501 1.00 94.50 405 ALA A O 1
ATOM 2980 N N . HIS A 1 406 ? -16.206 -9.586 18.377 1.00 94.69 406 HIS A N 1
ATOM 2981 C CA . HIS A 1 406 ? -15.361 -9.288 19.530 1.00 94.69 406 HIS A CA 1
ATOM 2982 C C . HIS A 1 406 ? -16.164 -8.827 20.755 1.00 94.69 406 HIS A C 1
ATOM 2984 O O . HIS A 1 406 ? -15.625 -8.209 21.673 1.00 94.69 406 HIS A O 1
ATOM 2990 N N . SER A 1 407 ? -17.449 -9.175 20.829 1.00 92.25 407 SER A N 1
ATOM 2991 C CA . SER A 1 407 ? -18.327 -8.793 21.947 1.00 92.25 407 SER A CA 1
ATOM 2992 C C . SER A 1 407 ? -17.795 -9.203 23.332 1.00 92.25 407 SER A C 1
ATOM 2994 O O . SER A 1 407 ? -18.013 -8.486 24.307 1.00 92.25 407 SER A O 1
ATOM 2996 N N . ALA A 1 408 ? -17.038 -10.304 23.420 1.00 92.38 408 ALA A N 1
ATOM 2997 C CA . ALA A 1 408 ? -16.378 -10.765 24.648 1.00 92.38 408 ALA A CA 1
ATOM 2998 C C . ALA A 1 408 ? -14.945 -10.222 24.853 1.00 92.38 408 ALA A C 1
ATOM 3000 O O . ALA A 1 408 ? -14.346 -10.456 25.901 1.00 92.38 408 ALA A O 1
ATOM 3001 N N . GLN A 1 409 ? -14.381 -9.519 23.869 1.00 92.00 409 GLN A N 1
ATOM 3002 C CA . GLN A 1 409 ? -13.031 -8.951 23.922 1.00 92.00 409 GLN A CA 1
ATOM 3003 C C . GLN A 1 409 ? -13.045 -7.542 24.539 1.00 92.00 409 GLN A C 1
ATOM 3005 O O . GLN A 1 409 ? -14.098 -6.896 24.590 1.00 92.00 409 GLN A O 1
ATOM 3010 N N . PRO A 1 410 ? -11.896 -7.024 25.017 1.00 89.50 410 PRO A N 1
ATOM 3011 C CA . PRO A 1 410 ? -11.814 -5.684 25.608 1.00 89.50 410 PRO A CA 1
ATOM 3012 C C . PRO A 1 410 ? -12.053 -4.532 24.616 1.00 89.50 410 PRO A C 1
ATOM 3014 O O . PRO A 1 410 ? -12.393 -3.429 25.053 1.00 89.50 410 PRO A O 1
ATOM 3017 N N . PHE A 1 411 ? -11.902 -4.780 23.315 1.00 93.38 411 PHE A N 1
ATOM 3018 C CA . PHE A 1 411 ? -12.104 -3.822 22.230 1.00 93.38 411 PHE A CA 1
ATOM 3019 C C . PHE A 1 411 ? -12.641 -4.522 20.973 1.00 93.38 411 PHE A C 1
ATOM 3021 O O . PHE A 1 411 ? -12.602 -5.747 20.884 1.00 93.38 411 PHE A O 1
ATOM 3028 N N . ASP A 1 412 ? -13.143 -3.735 20.023 1.00 95.25 412 ASP A N 1
ATOM 3029 C CA . ASP A 1 412 ? -13.734 -4.210 18.769 1.00 95.25 412 ASP A CA 1
ATOM 3030 C C . ASP A 1 412 ? -12.699 -4.226 17.643 1.00 95.25 412 ASP A C 1
ATOM 3032 O O . ASP A 1 412 ? -12.558 -5.236 16.962 1.00 95.25 412 ASP A O 1
ATOM 3036 N N . VAL A 1 413 ? -11.963 -3.120 17.482 1.00 94.00 413 VAL A N 1
ATOM 3037 C CA . VAL A 1 413 ? -10.964 -2.915 16.420 1.00 94.00 413 VAL A CA 1
ATOM 3038 C C . VAL A 1 413 ? -9.672 -2.302 16.968 1.00 94.00 413 VAL A C 1
ATOM 3040 O O . VAL A 1 413 ? -9.706 -1.543 17.939 1.00 94.00 413 VAL A O 1
ATOM 3043 N N . ALA A 1 414 ? -8.538 -2.597 16.342 1.00 91.25 414 ALA A N 1
ATOM 3044 C CA . ALA A 1 414 ? -7.272 -1.887 16.521 1.00 91.25 414 ALA A CA 1
ATOM 3045 C C . ALA A 1 414 ? -7.175 -0.653 15.598 1.00 91.25 414 ALA A C 1
ATOM 3047 O O . ALA A 1 414 ? -7.871 -0.567 14.587 1.00 91.25 414 ALA A O 1
ATOM 3048 N N . ASP A 1 415 ? -6.317 0.316 15.939 1.00 87.12 415 ASP A N 1
ATOM 3049 C CA . ASP A 1 415 ? -6.095 1.553 15.166 1.00 87.12 415 ASP A CA 1
ATOM 3050 C C . ASP A 1 415 ? -4.995 1.438 14.083 1.00 87.12 415 ASP A C 1
ATOM 3052 O O . ASP A 1 415 ? -4.412 2.449 13.668 1.00 87.12 415 ASP A O 1
ATOM 3056 N N . ASP A 1 416 ? -4.714 0.217 13.620 1.00 84.56 416 ASP A N 1
ATOM 3057 C CA . ASP A 1 416 ? -3.644 -0.120 12.677 1.00 84.56 416 ASP A CA 1
ATOM 3058 C C . ASP A 1 416 ? -4.095 -1.081 11.554 1.00 84.56 416 ASP A C 1
ATOM 3060 O O . ASP A 1 416 ? -5.259 -1.457 11.453 1.00 84.56 416 ASP A O 1
ATOM 3064 N N . THR A 1 417 ? -3.154 -1.478 10.686 1.00 81.31 417 THR A N 1
ATOM 3065 C CA . THR A 1 417 ? -3.415 -2.339 9.510 1.00 81.31 417 THR A CA 1
ATOM 3066 C C . THR A 1 417 ? -3.919 -3.757 9.803 1.00 81.31 417 THR A C 1
ATOM 3068 O O . THR A 1 417 ? -4.281 -4.456 8.856 1.00 81.31 417 THR A O 1
ATOM 3071 N N . SER A 1 418 ? -3.931 -4.211 11.060 1.00 82.94 418 SER A N 1
ATOM 3072 C CA . SER A 1 418 ? -4.612 -5.455 11.438 1.00 82.94 418 SER A CA 1
ATOM 3073 C C . SER A 1 418 ? -6.136 -5.335 11.353 1.00 82.94 418 SER A C 1
ATOM 3075 O O . SER A 1 418 ? -6.788 -6.339 11.080 1.00 82.94 418 SER A O 1
ATOM 3077 N N . ASP A 1 419 ? -6.672 -4.119 11.507 1.00 88.62 419 ASP A N 1
ATOM 3078 C CA . ASP A 1 419 ? -8.087 -3.792 11.348 1.00 88.62 419 ASP A CA 1
ATOM 3079 C C . ASP A 1 419 ? -8.275 -2.605 10.399 1.00 88.62 419 ASP A C 1
ATOM 3081 O O . ASP A 1 419 ? -8.410 -2.792 9.190 1.00 88.62 419 ASP A O 1
ATOM 3085 N N . GLN A 1 420 ? -8.304 -1.383 10.941 1.00 88.19 420 GLN A N 1
ATOM 3086 C CA . GLN A 1 420 ? -8.463 -0.158 10.171 1.00 88.19 420 GLN A CA 1
ATOM 3087 C C . GLN A 1 420 ? -7.580 0.944 10.744 1.00 88.19 420 GLN A C 1
ATOM 3089 O O . GLN A 1 420 ? -7.509 1.160 11.956 1.00 88.19 420 GLN A O 1
ATOM 3094 N N . CYS A 1 421 ? -6.979 1.726 9.858 1.00 90.56 421 CYS A N 1
ATOM 3095 C CA . CYS A 1 421 ? -6.261 2.924 10.250 1.00 90.56 421 CYS A CA 1
ATOM 3096 C C . CYS A 1 421 ? -7.213 3.899 10.947 1.00 90.56 421 CYS A C 1
ATOM 3098 O O . CYS A 1 421 ? -8.219 4.314 10.375 1.00 90.56 421 CYS A O 1
ATOM 3100 N N . TYR A 1 422 ? -6.877 4.319 12.169 1.00 92.69 422 TYR A N 1
ATOM 3101 C CA . TYR A 1 422 ? -7.686 5.277 12.921 1.00 92.69 422 TYR A CA 1
ATOM 3102 C C . TYR A 1 422 ? -6.817 6.359 13.561 1.00 92.69 422 TYR A C 1
ATOM 3104 O O . TYR A 1 422 ? -5.876 6.099 14.308 1.00 92.69 422 TYR A O 1
ATOM 3112 N N . GLY A 1 423 ? -7.116 7.620 13.243 1.00 90.06 423 GLY A N 1
ATOM 3113 C CA . GLY A 1 423 ? -6.345 8.765 13.733 1.00 90.06 423 GLY A CA 1
ATOM 3114 C C . GLY A 1 423 ? -7.089 9.703 14.673 1.00 90.06 423 GLY A C 1
ATOM 3115 O O . GLY A 1 423 ? -6.540 10.757 15.002 1.00 90.06 423 GLY A O 1
ATOM 3116 N N . GLY A 1 424 ? -8.311 9.345 15.076 1.00 93.69 424 GLY A N 1
ATOM 3117 C CA . GLY A 1 424 ? -9.180 10.202 15.879 1.00 93.69 424 GLY A CA 1
ATOM 3118 C C . GLY A 1 424 ? -9.551 11.515 15.182 1.00 93.69 424 GLY A C 1
ATOM 3119 O O . GLY A 1 424 ? -9.440 11.662 13.962 1.00 93.69 424 GLY A O 1
ATOM 3120 N N . ALA A 1 425 ? -9.945 12.499 15.989 1.00 95.62 425 ALA A N 1
ATOM 3121 C CA . ALA A 1 425 ? -10.343 13.832 15.546 1.00 95.62 425 ALA A CA 1
ATOM 3122 C C . ALA A 1 425 ? -9.220 14.580 14.806 1.00 95.62 425 ALA A C 1
ATOM 3124 O O . ALA A 1 425 ? -9.484 15.400 13.931 1.00 95.62 425 ALA A O 1
ATOM 3125 N N . SER A 1 426 ? -7.954 14.279 15.113 1.00 93.31 426 SER A N 1
ATOM 3126 C CA . SER A 1 426 ? -6.796 14.915 14.467 1.00 93.31 426 SER A CA 1
ATOM 3127 C C . SER A 1 426 ? -6.610 14.556 12.989 1.00 93.31 426 SER A C 1
ATOM 3129 O O . SER A 1 426 ? -5.809 15.206 12.320 1.00 93.31 426 SER A O 1
ATOM 3131 N N . LYS A 1 427 ? -7.287 13.519 12.477 1.00 92.19 427 LYS A N 1
ATOM 3132 C CA . LYS A 1 427 ? -7.256 13.153 11.049 1.00 92.19 427 LYS A CA 1
ATOM 3133 C C . LYS A 1 427 ? -8.480 13.615 10.268 1.00 92.19 427 LYS A C 1
ATOM 3135 O O . LYS A 1 427 ? -8.491 13.457 9.051 1.00 92.19 427 LYS A O 1
ATOM 3140 N N . GLU A 1 428 ? -9.480 14.188 10.931 1.00 95.12 428 GLU A N 1
ATOM 3141 C CA . GLU A 1 428 ? -10.695 14.658 10.268 1.00 95.12 428 GLU A CA 1
ATOM 3142 C C . GLU A 1 428 ? -10.376 15.723 9.210 1.00 95.12 428 GLU A C 1
ATOM 3144 O O . GLU A 1 428 ? -9.553 16.615 9.416 1.00 95.12 428 GLU A O 1
ATOM 3149 N N . THR A 1 429 ? -11.068 15.656 8.074 1.00 96.06 429 THR A N 1
ATOM 3150 C CA . THR A 1 429 ? -11.022 16.693 7.036 1.00 96.06 429 THR A CA 1
ATOM 3151 C C . THR A 1 429 ? -12.441 17.103 6.676 1.00 96.06 429 THR A C 1
ATOM 3153 O O . THR A 1 429 ? -13.366 16.306 6.817 1.00 96.06 429 THR A O 1
ATOM 3156 N N . ALA A 1 430 ? -12.638 18.328 6.185 1.00 96.81 430 ALA A N 1
ATOM 3157 C CA . ALA A 1 430 ? -13.979 18.829 5.879 1.00 96.81 430 ALA A CA 1
ATOM 3158 C C . ALA A 1 430 ? -14.749 17.914 4.904 1.00 96.81 430 ALA A C 1
ATOM 3160 O O . ALA A 1 430 ? -15.902 17.572 5.165 1.00 96.81 430 ALA A O 1
ATOM 3161 N N . LEU A 1 431 ? -14.095 17.464 3.825 1.00 96.94 431 LEU A N 1
ATOM 3162 C CA . LEU A 1 431 ? -14.720 16.634 2.792 1.00 96.94 431 LEU A CA 1
ATOM 3163 C C . LEU A 1 431 ? -15.083 15.234 3.308 1.00 96.94 431 LEU A C 1
ATOM 3165 O O . LEU A 1 431 ? -16.206 14.773 3.104 1.00 96.94 431 LEU A O 1
ATOM 3169 N N . THR A 1 432 ? -14.163 14.562 4.010 1.00 97.38 432 THR A N 1
ATOM 3170 C CA . THR A 1 432 ? -14.437 13.223 4.557 1.00 97.38 432 THR A CA 1
ATOM 3171 C C . THR A 1 432 ? -15.463 13.277 5.685 1.00 97.38 432 THR A C 1
ATOM 3173 O O . THR A 1 432 ? -16.348 12.427 5.741 1.00 97.38 432 THR A O 1
ATOM 3176 N N . THR A 1 433 ? -15.427 14.309 6.531 1.00 98.00 433 THR A N 1
ATOM 3177 C CA . THR A 1 433 ? -16.443 14.532 7.568 1.00 98.00 433 THR A CA 1
ATOM 3178 C C . THR A 1 433 ? -17.822 14.760 6.955 1.00 98.00 433 THR A C 1
ATOM 3180 O O . THR A 1 433 ? -18.794 14.174 7.427 1.00 98.00 433 THR A O 1
ATOM 3183 N N . GLN A 1 434 ? -17.930 15.536 5.872 1.00 98.38 434 GLN A N 1
ATOM 3184 C CA . GLN A 1 434 ? -19.196 15.720 5.158 1.00 98.38 434 GLN A CA 1
ATOM 3185 C C . GLN A 1 434 ? -19.730 14.400 4.578 1.00 98.38 434 GLN A C 1
ATOM 3187 O O . GLN A 1 434 ? -20.936 14.154 4.618 1.00 98.38 434 GLN A O 1
ATOM 3192 N N . ALA A 1 435 ? -18.855 13.539 4.052 1.00 98.44 435 ALA A N 1
ATOM 3193 C CA . ALA A 1 435 ? -19.245 12.226 3.538 1.00 98.44 435 ALA A CA 1
ATOM 3194 C C . ALA A 1 435 ? -19.741 11.306 4.665 1.00 98.44 435 ALA A C 1
ATOM 3196 O O . ALA A 1 435 ? -20.772 10.648 4.531 1.00 98.44 435 ALA A O 1
ATOM 3197 N N . VAL A 1 436 ? -19.068 11.309 5.816 1.00 98.44 436 VAL A N 1
ATOM 3198 C CA . VAL A 1 436 ? -19.501 10.543 6.992 1.00 98.44 436 VAL A CA 1
ATOM 3199 C C . VAL A 1 436 ? -20.850 11.042 7.518 1.00 98.44 436 VAL A C 1
ATOM 3201 O O . VAL A 1 436 ? -21.738 10.229 7.762 1.00 98.44 436 VAL A O 1
ATOM 3204 N N . VAL A 1 437 ? -21.056 12.360 7.613 1.00 98.31 437 VAL A N 1
ATOM 3205 C CA . VAL A 1 437 ? -22.341 12.950 8.031 1.00 98.31 437 VAL A CA 1
ATOM 3206 C C . VAL A 1 437 ? -23.477 12.561 7.081 1.00 98.31 437 VAL A C 1
ATOM 3208 O O . VAL A 1 437 ? -24.558 12.204 7.541 1.00 98.31 437 VAL A O 1
ATOM 3211 N N . ALA A 1 438 ? -23.243 12.553 5.767 1.00 98.50 438 ALA A N 1
ATOM 3212 C CA . ALA A 1 438 ? -24.260 12.147 4.792 1.00 98.50 438 ALA A CA 1
ATOM 3213 C C . ALA A 1 438 ? -24.635 10.657 4.872 1.00 98.50 438 ALA A C 1
ATOM 3215 O O . ALA A 1 438 ? -25.698 10.260 4.403 1.00 98.50 438 ALA A O 1
ATOM 3216 N N . THR A 1 439 ? -23.785 9.831 5.484 1.00 97.94 439 THR A N 1
ATOM 3217 C CA . THR A 1 439 ? -24.025 8.394 5.670 1.00 97.94 439 THR A CA 1
ATOM 3218 C C . THR A 1 439 ? -24.450 8.039 7.098 1.00 97.94 439 THR A C 1
ATOM 3220 O O . THR A 1 439 ? -24.506 6.850 7.427 1.00 97.94 439 THR A O 1
ATOM 3223 N N . ALA A 1 440 ? -24.718 9.035 7.953 1.00 96.50 440 ALA A N 1
ATOM 3224 C CA . ALA A 1 440 ? -24.867 8.877 9.399 1.00 96.50 440 ALA A CA 1
ATOM 3225 C C . ALA A 1 440 ? -25.823 7.744 9.806 1.00 96.50 440 ALA A C 1
ATOM 3227 O O . ALA A 1 440 ? -26.890 7.553 9.218 1.00 96.50 440 ALA A O 1
ATOM 3228 N N . GLY A 1 441 ? -25.414 6.966 10.807 1.00 92.94 441 GLY A N 1
ATOM 3229 C CA . GLY A 1 441 ? -26.198 5.887 11.403 1.00 92.94 441 GLY A CA 1
ATOM 3230 C C . GLY A 1 441 ? -26.446 4.666 10.514 1.00 92.94 441 GLY A C 1
ATOM 3231 O O . GLY A 1 441 ? -27.100 3.735 10.972 1.00 92.94 441 GLY A O 1
ATOM 3232 N N . ARG A 1 442 ? -25.958 4.631 9.267 1.00 97.19 442 ARG A N 1
ATOM 3233 C CA . ARG A 1 442 ? -26.201 3.530 8.319 1.00 97.19 442 ARG A CA 1
ATOM 3234 C C . ARG A 1 442 ? -24.965 2.652 8.106 1.00 97.19 442 ARG A C 1
ATOM 3236 O O . ARG A 1 442 ? -23.858 3.161 7.934 1.00 97.19 442 ARG A O 1
ATOM 3243 N N . ILE A 1 443 ? -25.194 1.343 8.050 1.00 98.06 443 ILE A N 1
ATOM 3244 C CA . ILE A 1 443 ? -24.216 0.279 7.776 1.00 98.06 443 ILE A CA 1
ATOM 3245 C C . ILE A 1 443 ? -24.748 -0.673 6.697 1.00 98.06 443 ILE A C 1
ATOM 3247 O O . ILE A 1 443 ? -25.934 -0.649 6.365 1.00 98.06 443 ILE A O 1
ATOM 3251 N N . ILE A 1 444 ? -23.878 -1.517 6.153 1.00 98.56 444 ILE A N 1
ATOM 3252 C CA . ILE A 1 444 ? -24.193 -2.514 5.130 1.00 98.56 444 ILE A CA 1
ATOM 3253 C C . ILE A 1 444 ? -24.555 -3.827 5.828 1.00 98.56 444 ILE A C 1
ATOM 3255 O O . ILE A 1 444 ? -23.781 -4.351 6.631 1.00 98.56 444 ILE A O 1
ATOM 3259 N N . THR A 1 445 ? -25.730 -4.373 5.534 1.00 98.25 445 THR A N 1
ATOM 3260 C CA . THR A 1 445 ? -26.230 -5.589 6.176 1.00 98.25 445 THR A CA 1
ATOM 3261 C C . THR A 1 445 ? -26.624 -6.664 5.175 1.00 98.25 445 THR A C 1
ATOM 3263 O O . THR A 1 445 ? -27.027 -6.394 4.040 1.00 98.25 445 THR A O 1
ATOM 3266 N N . TYR A 1 446 ? -26.515 -7.909 5.627 1.00 97.75 446 TYR A N 1
ATOM 3267 C CA . TYR A 1 446 ? -27.050 -9.091 4.967 1.00 97.75 446 TYR A CA 1
ATOM 3268 C C . TYR A 1 446 ? -27.788 -9.918 6.020 1.00 97.75 446 TYR A C 1
ATOM 3270 O O . TYR A 1 446 ? -27.239 -10.193 7.086 1.00 97.75 446 TYR A O 1
ATOM 3278 N N . ASN A 1 447 ? -29.051 -10.265 5.763 1.00 95.38 447 ASN A N 1
ATOM 3279 C CA . ASN A 1 447 ? -29.935 -10.919 6.741 1.00 95.38 447 ASN A CA 1
ATOM 3280 C C . ASN A 1 447 ? -29.991 -10.194 8.105 1.00 95.38 447 ASN A C 1
ATOM 3282 O O . ASN A 1 447 ? -30.003 -10.824 9.160 1.00 95.38 447 ASN A O 1
ATOM 3286 N N . GLY A 1 448 ? -29.993 -8.856 8.081 1.00 93.25 448 GLY A N 1
ATOM 3287 C CA . GLY A 1 448 ? -30.069 -8.013 9.280 1.00 93.25 448 GLY A CA 1
ATOM 3288 C C . GLY A 1 448 ? -28.783 -7.931 10.110 1.00 93.25 448 GLY A C 1
ATOM 3289 O O . GLY A 1 448 ? -28.774 -7.232 11.118 1.00 93.25 448 GLY A O 1
ATOM 3290 N N . GLN A 1 449 ? -27.702 -8.600 9.698 1.00 95.25 449 GLN A N 1
ATOM 3291 C CA . GLN A 1 449 ? -26.406 -8.563 10.379 1.00 95.25 449 GLN A CA 1
ATOM 3292 C C . GLN A 1 449 ? -25.398 -7.702 9.604 1.00 95.25 449 GLN A C 1
ATOM 3294 O O . GLN A 1 449 ? -25.431 -7.719 8.368 1.00 95.25 449 GLN A O 1
ATOM 3299 N N . PRO A 1 450 ? -24.488 -6.972 10.281 1.00 97.31 450 PRO A N 1
ATOM 3300 C CA . PRO A 1 450 ? -23.387 -6.275 9.617 1.00 97.31 450 PRO A CA 1
ATOM 3301 C C . PRO A 1 450 ? -22.534 -7.256 8.805 1.00 97.31 450 PRO A C 1
ATOM 3303 O O . PRO A 1 450 ? -22.119 -8.296 9.323 1.00 97.31 450 PRO A O 1
ATOM 3306 N N . ILE A 1 451 ? -22.259 -6.936 7.540 1.00 97.81 451 ILE A N 1
ATOM 3307 C CA . ILE A 1 451 ? -21.442 -7.803 6.677 1.00 97.81 451 ILE A CA 1
ATOM 3308 C C . ILE A 1 451 ? -19.949 -7.730 7.021 1.00 97.81 451 ILE A C 1
ATOM 3310 O O . ILE A 1 451 ? -19.484 -6.756 7.610 1.00 97.81 451 ILE A O 1
ATOM 3314 N N . ARG A 1 452 ? -19.160 -8.704 6.549 1.00 96.31 452 ARG A N 1
ATOM 3315 C CA . ARG A 1 452 ? -17.698 -8.553 6.449 1.00 96.31 452 ARG A CA 1
ATOM 3316 C C . ARG A 1 452 ? -17.358 -7.555 5.333 1.00 96.31 452 ARG A C 1
ATOM 3318 O O . ARG A 1 452 ? -17.174 -7.942 4.180 1.00 96.31 452 ARG A O 1
ATOM 3325 N N . ALA A 1 453 ? -17.328 -6.264 5.655 1.00 97.25 453 ALA A N 1
ATOM 3326 C CA . ALA A 1 453 ? -17.091 -5.184 4.693 1.00 97.25 453 ALA A CA 1
ATOM 3327 C C . ALA A 1 453 ? -15.592 -4.969 4.406 1.00 97.25 453 ALA A C 1
ATOM 3329 O O . ALA A 1 453 ? -15.048 -3.901 4.678 1.00 97.25 453 ALA A O 1
ATOM 3330 N N . TYR A 1 454 ? -14.913 -5.994 3.885 1.00 97.12 454 TYR A N 1
ATOM 3331 C CA . TYR A 1 454 ? -13.498 -5.896 3.521 1.00 97.12 454 TYR A CA 1
ATOM 3332 C C . TYR A 1 454 ? -13.268 -4.920 2.366 1.00 97.12 454 TYR A C 1
ATOM 3334 O O . TYR A 1 454 ? -14.023 -4.905 1.398 1.00 97.12 454 TYR A O 1
ATOM 3342 N N . TYR A 1 455 ? -12.183 -4.156 2.422 1.00 96.81 455 TYR A N 1
ATOM 3343 C CA . TYR A 1 455 ? -11.778 -3.262 1.344 1.00 96.81 455 TYR A CA 1
ATOM 3344 C C . TYR A 1 455 ? -10.257 -3.234 1.212 1.00 96.81 455 TYR A C 1
ATOM 3346 O O . TYR A 1 455 ? -9.528 -3.515 2.157 1.00 96.81 455 TYR A O 1
ATOM 3354 N N . SER A 1 456 ? -9.757 -2.885 0.029 1.00 95.62 456 SER A N 1
ATOM 3355 C CA . SER A 1 456 ? -8.320 -2.720 -0.188 1.00 95.62 456 SER A CA 1
ATOM 3356 C C . SER A 1 456 ? -8.005 -1.592 -1.165 1.00 95.62 456 SER A C 1
ATOM 3358 O O . SER A 1 456 ? -8.884 -1.136 -1.897 1.00 95.62 456 SER A O 1
ATOM 3360 N N . SER A 1 457 ? -6.745 -1.147 -1.187 1.00 96.00 457 SER A N 1
ATOM 3361 C CA . SER A 1 457 ? -6.297 -0.029 -2.028 1.00 96.00 457 SER A CA 1
ATOM 3362 C C . SER A 1 457 ? -6.713 -0.197 -3.486 1.00 96.00 457 SER A C 1
ATOM 3364 O O . SER A 1 457 ? -7.460 0.620 -4.025 1.00 96.00 457 SER A O 1
ATOM 3366 N N . SER A 1 458 ? -6.309 -1.294 -4.123 1.00 97.69 458 SER A N 1
ATOM 3367 C CA . SER A 1 458 ? -6.651 -1.563 -5.519 1.00 97.69 458 SER A CA 1
ATOM 3368 C C . SER A 1 458 ? -6.868 -3.053 -5.742 1.00 97.69 458 SER A C 1
ATOM 3370 O O . SER A 1 458 ? -6.011 -3.883 -5.420 1.00 97.69 458 SER A O 1
ATOM 3372 N N . ASN A 1 459 ? -8.004 -3.410 -6.338 1.00 96.38 459 ASN A N 1
ATOM 3373 C CA . ASN A 1 459 ? -8.338 -4.811 -6.591 1.00 96.38 459 ASN A CA 1
ATOM 3374 C C . ASN A 1 459 ? -7.671 -5.354 -7.875 1.00 96.38 459 ASN A C 1
ATOM 3376 O O . ASN A 1 459 ? -7.631 -6.569 -8.095 1.00 96.38 459 ASN A O 1
ATOM 3380 N N . GLY A 1 460 ? -7.064 -4.486 -8.689 1.00 95.12 460 GLY A N 1
ATOM 3381 C CA . GLY A 1 460 ? -6.341 -4.845 -9.908 1.00 95.12 460 GLY A CA 1
ATOM 3382 C C . GLY A 1 460 ? -7.257 -5.126 -11.100 1.00 95.12 460 GLY A C 1
ATOM 3383 O O . GLY A 1 460 ? -6.863 -5.878 -11.993 1.00 95.12 460 GLY A O 1
ATOM 3384 N N . GLY A 1 461 ? -8.473 -4.572 -11.089 1.00 95.31 461 GLY A N 1
ATOM 3385 C CA . GLY A 1 461 ? -9.501 -4.715 -12.125 1.00 95.31 461 GLY A CA 1
ATOM 3386 C C . GLY A 1 461 ? -10.591 -5.764 -11.869 1.00 95.31 461 GLY A C 1
ATOM 3387 O O . GLY A 1 461 ? -11.428 -5.996 -12.737 1.00 95.31 461 GLY A O 1
ATOM 3388 N N . ALA A 1 462 ? -10.561 -6.472 -10.737 1.00 96.25 462 ALA A N 1
ATOM 3389 C CA . ALA A 1 462 ? -11.635 -7.377 -10.310 1.00 96.25 462 ALA A CA 1
ATOM 3390 C C . ALA A 1 462 ? -11.507 -7.721 -8.822 1.00 96.25 462 ALA A C 1
ATOM 3392 O O . ALA A 1 462 ? -10.384 -7.902 -8.338 1.00 96.25 462 ALA A O 1
ATOM 3393 N N . THR A 1 463 ? -12.636 -7.855 -8.127 1.00 96.94 463 THR A N 1
ATOM 3394 C CA . THR A 1 463 ? -12.684 -8.365 -6.750 1.00 96.94 463 THR A CA 1
ATOM 3395 C C . THR A 1 463 ? -12.461 -9.879 -6.703 1.00 96.94 463 THR A C 1
ATOM 3397 O O . THR A 1 463 ? -12.518 -10.568 -7.722 1.00 96.94 463 THR A O 1
ATOM 3400 N N . GLU A 1 464 ? -12.214 -10.411 -5.512 1.00 96.25 464 GLU A N 1
ATOM 3401 C CA . GLU A 1 464 ? -12.116 -11.840 -5.234 1.00 96.25 464 GLU A CA 1
ATOM 3402 C C . GLU A 1 464 ? -12.987 -12.223 -4.037 1.00 96.25 464 GLU A C 1
ATOM 3404 O O . GLU A 1 464 ? -13.348 -11.388 -3.205 1.00 96.25 464 GLU A O 1
ATOM 3409 N N . ARG A 1 465 ? -13.315 -13.509 -3.961 1.00 95.88 465 ARG A N 1
ATOM 3410 C CA . ARG A 1 465 ? -14.037 -14.122 -2.856 1.00 95.88 465 ARG A CA 1
ATOM 3411 C C . ARG A 1 465 ? -13.147 -14.289 -1.625 1.00 95.88 465 ARG A C 1
ATOM 3413 O O . ARG A 1 465 ? -11.981 -14.665 -1.753 1.00 95.88 465 ARG A O 1
ATOM 3420 N N . ASP A 1 466 ? -13.695 -14.081 -0.429 1.00 94.69 466 ASP A N 1
ATOM 3421 C CA . ASP A 1 466 ? -12.935 -14.193 0.826 1.00 94.69 466 ASP A CA 1
ATOM 3422 C C . ASP A 1 466 ? -12.370 -15.598 1.056 1.00 94.69 466 ASP A C 1
ATOM 3424 O O . ASP A 1 466 ? -11.206 -15.739 1.433 1.00 94.69 466 ASP A O 1
ATOM 3428 N N . GLY A 1 467 ? -13.128 -16.639 0.710 1.00 94.25 467 GLY A N 1
ATOM 3429 C CA . GLY A 1 467 ? -12.668 -18.024 0.810 1.00 94.25 467 GLY A CA 1
ATOM 3430 C C . GLY A 1 467 ? -11.517 -18.391 -0.135 1.00 94.25 467 GLY A C 1
ATOM 3431 O O . GLY A 1 467 ? -10.861 -19.407 0.070 1.00 94.25 467 GLY A O 1
ATOM 3432 N N . CYS A 1 468 ? -11.228 -17.567 -1.148 1.00 93.38 468 CYS A N 1
ATOM 3433 C CA . CYS A 1 468 ? -10.060 -17.716 -2.024 1.00 93.38 468 CYS A CA 1
ATOM 3434 C C . CYS A 1 468 ? -8.838 -16.903 -1.557 1.00 93.38 468 CYS A C 1
ATOM 3436 O O . CYS A 1 468 ? -7.816 -16.889 -2.247 1.00 93.38 468 CYS A O 1
ATOM 3438 N N . VAL A 1 469 ? -8.933 -16.194 -0.427 1.00 92.62 469 VAL A N 1
ATOM 3439 C CA . VAL A 1 469 ? -7.867 -15.305 0.056 1.00 92.62 469 VAL A CA 1
ATOM 3440 C C . VAL A 1 469 ? -7.543 -15.530 1.529 1.00 92.62 469 VAL A C 1
ATOM 3442 O O . VAL A 1 469 ? -6.370 -15.689 1.859 1.00 92.62 469 VAL A O 1
ATOM 3445 N N . PHE A 1 470 ? -8.549 -15.544 2.403 1.00 91.81 470 PHE A N 1
ATOM 3446 C CA . PHE A 1 470 ? -8.365 -15.647 3.853 1.00 91.81 470 PHE A CA 1
ATOM 3447 C C . PHE A 1 470 ? -8.556 -17.076 4.367 1.00 91.81 470 PHE A C 1
ATOM 3449 O O . PHE A 1 470 ? -7.775 -17.524 5.200 1.00 91.81 470 PHE A O 1
ATOM 3456 N N . ASP A 1 471 ? -9.511 -17.815 3.797 1.00 86.56 471 ASP A N 1
ATOM 3457 C CA . ASP A 1 471 ? -9.876 -19.158 4.262 1.00 86.56 471 ASP A CA 1
ATOM 3458 C C . ASP A 1 471 ? -9.403 -20.248 3.284 1.00 86.56 471 ASP A C 1
ATOM 3460 O O . ASP A 1 471 ? -10.170 -21.113 2.882 1.00 86.56 471 ASP A O 1
ATOM 3464 N N . LEU A 1 472 ? -8.145 -20.203 2.842 1.00 89.38 472 LEU A N 1
ATOM 3465 C CA . LEU A 1 472 ? -7.591 -21.225 1.944 1.00 89.38 472 LEU A CA 1
ATOM 3466 C C . LEU A 1 472 ? -7.334 -22.539 2.695 1.00 89.38 472 LEU A C 1
ATOM 3468 O O . LEU A 1 472 ? -6.674 -22.541 3.734 1.00 89.38 472 LEU A O 1
ATOM 3472 N N . VAL A 1 473 ? -7.808 -23.661 2.150 1.00 85.38 473 VAL A N 1
ATOM 3473 C CA . VAL A 1 473 ? -7.750 -24.978 2.809 1.00 85.38 473 VAL A CA 1
ATOM 3474 C C . VAL A 1 473 ? -7.119 -26.044 1.910 1.00 85.38 473 VAL A C 1
ATOM 3476 O O . VAL A 1 473 ? -7.262 -25.973 0.687 1.00 85.38 473 VAL A O 1
ATOM 3479 N N . PRO A 1 474 ? -6.444 -27.064 2.471 1.00 84.06 474 PRO A N 1
ATOM 3480 C CA . PRO A 1 474 ? -6.087 -28.256 1.712 1.00 84.06 474 PRO A CA 1
ATOM 3481 C C . PRO A 1 474 ? -7.354 -28.946 1.191 1.00 84.06 474 PRO A C 1
ATOM 3483 O O . PRO A 1 474 ? -8.290 -29.207 1.946 1.00 84.06 474 PRO A O 1
ATOM 3486 N N . SER A 1 475 ? -7.394 -29.243 -0.103 1.00 74.75 475 SER A N 1
ATOM 3487 C CA . SER A 1 475 ? -8.463 -30.032 -0.714 1.00 74.75 475 SER A CA 1
ATOM 3488 C C . SER A 1 475 ? -8.236 -31.532 -0.516 1.00 74.75 475 SER A C 1
ATOM 3490 O O . SER A 1 475 ? -7.158 -31.973 -0.117 1.00 74.75 475 SER A O 1
ATOM 3492 N N . ALA A 1 476 ? -9.241 -32.341 -0.863 1.00 69.19 476 ALA A N 1
ATOM 3493 C CA . ALA A 1 476 ? -9.155 -33.802 -0.805 1.00 69.19 476 ALA A CA 1
ATOM 3494 C C . ALA A 1 476 ? -8.033 -34.396 -1.684 1.00 69.19 476 ALA A C 1
ATOM 3496 O O . ALA A 1 476 ? -7.582 -35.506 -1.418 1.00 69.19 476 ALA A O 1
ATOM 3497 N N . SER A 1 477 ? -7.561 -33.671 -2.708 1.00 68.88 477 SER A N 1
ATOM 3498 C CA . SER A 1 477 ? -6.414 -34.071 -3.537 1.00 68.88 477 SER A CA 1
ATOM 3499 C C . SER A 1 477 ? -5.060 -33.621 -2.972 1.00 68.88 477 SER A C 1
ATOM 3501 O O . SER A 1 477 ? -4.029 -33.872 -3.592 1.00 68.88 477 SER A O 1
ATOM 3503 N N . GLY A 1 478 ? -5.046 -32.936 -1.824 1.00 72.12 478 GLY A N 1
ATOM 3504 C CA . GLY A 1 478 ? -3.854 -32.350 -1.206 1.00 72.12 478 GLY A CA 1
ATOM 3505 C C . GLY A 1 478 ? -3.480 -30.961 -1.738 1.00 72.12 478 GLY A C 1
ATOM 3506 O O . GLY A 1 478 ? -2.703 -30.269 -1.089 1.00 72.12 478 GLY A O 1
ATOM 3507 N N . ALA A 1 479 ? -4.058 -30.519 -2.862 1.00 81.38 479 ALA A N 1
ATOM 3508 C CA . ALA A 1 479 ? -3.840 -29.176 -3.406 1.00 81.38 479 ALA A CA 1
ATOM 3509 C C . ALA A 1 479 ? -4.594 -28.115 -2.593 1.00 81.38 479 ALA A C 1
ATOM 3511 O O . ALA A 1 479 ? -5.696 -28.378 -2.109 1.00 81.38 479 ALA A O 1
ATOM 3512 N N . ILE A 1 480 ? -4.059 -26.903 -2.479 1.00 91.62 480 ILE A N 1
ATOM 3513 C CA . ILE A 1 480 ? -4.747 -25.803 -1.783 1.00 91.62 480 ILE A CA 1
ATOM 3514 C C . ILE A 1 480 ? -5.930 -25.307 -2.632 1.00 91.62 480 ILE A C 1
ATOM 3516 O O . ILE A 1 480 ? -5.781 -25.031 -3.824 1.00 91.62 480 ILE A O 1
ATOM 3520 N N . ALA A 1 481 ? -7.101 -25.157 -2.015 1.00 91.69 481 ALA A N 1
ATOM 3521 C CA . ALA A 1 481 ? -8.337 -24.728 -2.663 1.00 91.69 481 ALA A CA 1
ATOM 3522 C C . ALA A 1 481 ? -9.041 -23.599 -1.896 1.00 91.69 481 ALA A C 1
ATOM 3524 O O . ALA A 1 481 ? -8.775 -23.346 -0.720 1.00 91.69 481 ALA A O 1
ATOM 3525 N N . CYS A 1 482 ? -9.970 -22.932 -2.585 1.00 92.56 482 CYS A N 1
ATOM 3526 C CA . CYS A 1 482 ? -10.848 -21.947 -1.967 1.00 92.56 482 CYS A CA 1
ATOM 3527 C C . CYS A 1 482 ? -11.935 -22.614 -1.113 1.00 92.56 482 CYS A C 1
ATOM 3529 O O . CYS A 1 482 ? -12.594 -23.548 -1.574 1.00 92.56 482 CYS A O 1
ATOM 3531 N N . ASN A 1 483 ? -12.195 -22.074 0.073 1.00 92.25 483 ASN A N 1
ATOM 3532 C CA . ASN A 1 483 ? -13.338 -22.446 0.913 1.00 92.25 483 ASN A CA 1
ATOM 3533 C C . ASN A 1 483 ? -14.615 -21.690 0.464 1.00 92.25 483 ASN A C 1
ATOM 3535 O O . ASN A 1 483 ? -14.510 -20.691 -0.264 1.00 92.25 483 ASN A O 1
ATOM 3539 N N . PRO A 1 484 ? -15.838 -22.121 0.845 1.00 91.12 484 PRO A N 1
ATOM 3540 C CA . PRO A 1 484 ? -17.047 -21.353 0.587 1.00 91.12 484 PRO A CA 1
ATOM 3541 C C . PRO A 1 484 ? -16.934 -19.934 1.133 1.00 91.12 484 PRO A C 1
ATOM 3543 O O . PRO A 1 484 ? -16.346 -19.683 2.180 1.00 91.12 484 PRO A O 1
ATOM 3546 N N . SER A 1 485 ? -17.480 -19.001 0.370 1.00 93.50 485 SER A N 1
ATOM 3547 C CA . SER A 1 485 ? -17.313 -17.566 0.578 1.00 93.50 485 SER A CA 1
ATOM 3548 C C . SER A 1 485 ? -18.636 -16.924 0.958 1.00 93.50 485 SER A C 1
ATOM 3550 O O . SER A 1 485 ? -19.702 -17.508 0.737 1.00 93.50 485 SER A O 1
ATOM 3552 N N . GLN A 1 486 ? -18.585 -15.713 1.507 1.00 94.81 486 GLN A N 1
ATOM 3553 C CA . GLN A 1 486 ? -19.809 -14.963 1.789 1.00 94.81 486 GLN A CA 1
ATOM 3554 C C . GLN A 1 486 ? -20.568 -14.656 0.483 1.00 94.81 486 GLN A C 1
ATOM 3556 O O . GLN A 1 486 ? -19.940 -14.299 -0.517 1.00 94.81 486 GLN A O 1
ATOM 3561 N N . PRO A 1 487 ? -21.914 -14.728 0.468 1.00 96.19 487 PRO A N 1
ATOM 3562 C CA . PRO A 1 487 ? -22.706 -14.548 -0.756 1.00 96.19 487 PRO A CA 1
ATOM 3563 C C . PRO A 1 487 ? -22.607 -13.135 -1.352 1.00 96.19 487 PRO A C 1
ATOM 3565 O O . PRO A 1 487 ? -22.905 -12.943 -2.526 1.00 96.19 487 PRO A O 1
ATOM 3568 N N . TYR A 1 488 ? -22.173 -12.161 -0.551 1.00 96.50 488 TYR A N 1
ATOM 3569 C CA . TYR A 1 488 ? -21.954 -10.767 -0.938 1.00 96.50 488 TYR A CA 1
ATOM 3570 C C . TYR A 1 488 ? -20.478 -10.431 -1.226 1.00 96.50 488 TYR A C 1
ATOM 3572 O O . TYR A 1 488 ? -20.175 -9.291 -1.560 1.00 96.50 488 TYR A O 1
ATOM 3580 N N . LEU A 1 489 ? -19.548 -11.387 -1.103 1.00 96.94 489 LEU A N 1
ATOM 3581 C CA . LEU A 1 489 ? -18.133 -11.221 -1.463 1.00 96.94 489 LEU A CA 1
ATOM 3582 C C . LEU A 1 489 ? -17.831 -12.076 -2.693 1.00 96.94 489 LEU A C 1
ATOM 3584 O O . LEU A 1 489 ? -17.251 -13.155 -2.599 1.00 96.94 489 LEU A O 1
ATOM 3588 N N . LEU A 1 490 ? -18.284 -11.602 -3.853 1.00 95.06 490 LEU A N 1
ATOM 3589 C CA . LEU A 1 490 ? -18.169 -12.298 -5.137 1.00 95.06 490 LEU A CA 1
ATOM 3590 C C . LEU A 1 490 ? -16.997 -11.768 -5.971 1.00 95.06 490 LEU A C 1
ATOM 3592 O O . LEU A 1 490 ? -16.440 -10.711 -5.677 1.00 95.06 490 LEU A O 1
ATOM 3596 N N . VAL A 1 491 ? -16.653 -12.487 -7.046 1.00 96.69 491 VAL A N 1
ATOM 3597 C CA . VAL A 1 491 ? -15.803 -11.950 -8.121 1.00 96.69 491 VAL A CA 1
ATOM 3598 C C . VAL A 1 491 ? -16.646 -11.001 -8.969 1.00 96.69 491 VAL A C 1
ATOM 3600 O O . VAL A 1 491 ? -17.591 -11.426 -9.629 1.00 96.69 491 VAL A O 1
ATOM 3603 N N . VAL A 1 492 ? -16.284 -9.724 -8.968 1.00 94.44 492 VAL A N 1
ATOM 3604 C CA . VAL A 1 492 ? -16.915 -8.653 -9.737 1.00 94.44 492 VAL A CA 1
ATOM 3605 C C . VAL A 1 492 ? -15.835 -7.992 -10.584 1.00 94.44 492 VAL A C 1
ATOM 3607 O O . VAL A 1 492 ? -14.797 -7.578 -10.066 1.00 94.44 492 VAL A O 1
ATOM 3610 N N . THR A 1 493 ? -16.054 -7.908 -11.897 1.00 96.69 493 THR A N 1
ATOM 3611 C CA . THR A 1 493 ? -15.167 -7.166 -12.802 1.00 96.69 493 THR A CA 1
ATOM 3612 C C . THR A 1 493 ? -15.267 -5.677 -12.510 1.00 96.69 493 THR A C 1
ATOM 3614 O O . THR A 1 493 ? -16.357 -5.116 -12.541 1.00 96.69 493 THR A O 1
ATOM 3617 N N . ASP A 1 494 ? -14.128 -5.034 -12.276 1.00 97.00 494 ASP A N 1
ATOM 3618 C CA . ASP A 1 494 ? -14.040 -3.643 -11.838 1.00 97.00 494 ASP A CA 1
ATOM 3619 C C . ASP A 1 494 ? -13.185 -2.824 -12.819 1.00 97.00 494 ASP A C 1
ATOM 3621 O O . ASP A 1 494 ? -11.995 -2.610 -12.586 1.00 97.00 494 ASP A O 1
ATOM 3625 N N . PRO A 1 495 ? -13.751 -2.395 -13.964 1.00 97.19 495 PRO A N 1
ATOM 3626 C CA . PRO A 1 495 ? -13.021 -1.601 -14.953 1.00 97.19 495 PRO A CA 1
ATOM 3627 C C . PRO A 1 495 ? -12.662 -0.195 -14.451 1.00 97.19 495 PRO A C 1
ATOM 3629 O O . PRO A 1 495 ? -11.783 0.443 -15.030 1.00 97.19 495 PRO A O 1
ATOM 3632 N N . ALA A 1 496 ? -13.308 0.287 -13.385 1.00 98.06 496 ALA A N 1
ATOM 3633 C CA . ALA A 1 496 ? -13.047 1.603 -12.819 1.00 98.06 496 ALA A CA 1
ATOM 3634 C C . ALA A 1 496 ? -11.708 1.664 -12.073 1.00 98.06 496 ALA A C 1
ATOM 3636 O O . ALA A 1 496 ? -11.010 2.666 -12.182 1.00 98.06 496 ALA A O 1
ATOM 3637 N N . ASP A 1 497 ? -11.304 0.594 -11.382 1.00 97.88 497 ASP A N 1
ATOM 3638 C CA . ASP A 1 497 ? -10.023 0.522 -10.662 1.00 97.88 497 ASP A CA 1
ATOM 3639 C C . ASP A 1 497 ? -8.792 0.840 -11.537 1.00 97.88 497 ASP A C 1
ATOM 3641 O O . ASP A 1 497 ? -8.039 1.752 -11.186 1.00 97.88 497 ASP A O 1
ATOM 3645 N N . PRO A 1 498 ? -8.559 0.187 -12.694 1.00 96.69 498 PRO A N 1
ATOM 3646 C CA . PRO A 1 498 ? -7.414 0.507 -13.549 1.00 96.69 498 PRO A CA 1
ATOM 3647 C C . PRO A 1 498 ? -7.569 1.805 -14.360 1.00 96.69 498 PRO A C 1
ATOM 3649 O O . PRO A 1 498 ? -6.576 2.246 -14.953 1.00 96.69 498 PRO A O 1
ATOM 3652 N N . ALA A 1 499 ? -8.779 2.373 -14.429 1.00 97.56 499 ALA A N 1
ATOM 3653 C CA . ALA A 1 499 ? -9.097 3.612 -15.145 1.00 97.56 499 ALA A CA 1
ATOM 3654 C C . ALA A 1 499 ? -9.065 4.859 -14.243 1.00 97.56 499 ALA A C 1
ATOM 3656 O O . ALA A 1 499 ? -8.974 5.974 -14.751 1.00 97.56 499 ALA A O 1
ATOM 3657 N N . ALA A 1 500 ? -9.126 4.675 -12.923 1.00 97.50 500 ALA A N 1
ATOM 3658 C CA . ALA A 1 500 ? -9.097 5.756 -11.953 1.00 97.50 500 ALA A CA 1
ATOM 3659 C C . ALA A 1 500 ? -7.791 6.557 -12.017 1.00 97.50 500 ALA A C 1
ATOM 3661 O O . ALA A 1 500 ? -6.710 6.032 -12.311 1.00 97.50 500 ALA A O 1
ATOM 3662 N N . SER A 1 501 ? -7.887 7.834 -11.668 1.00 97.00 501 SER A N 1
ATOM 3663 C CA . SER A 1 501 ? -6.744 8.734 -11.532 1.00 97.00 501 SER A CA 1
ATOM 3664 C C . SER A 1 501 ? -6.947 9.692 -10.370 1.00 97.00 501 SER A C 1
ATOM 3666 O O . SER A 1 501 ? -8.062 9.895 -9.898 1.00 97.00 501 SER A O 1
ATOM 3668 N N . ASP A 1 502 ? -5.878 10.322 -9.920 1.00 96.06 502 ASP A N 1
ATOM 3669 C CA . ASP A 1 502 ? -5.936 11.442 -8.990 1.00 96.06 502 ASP A CA 1
ATOM 3670 C C . ASP A 1 502 ? -4.996 12.559 -9.480 1.00 96.06 502 ASP A C 1
ATOM 3672 O O . ASP A 1 502 ? -4.447 12.473 -10.584 1.00 96.06 502 ASP A O 1
ATOM 3676 N N . SER A 1 503 ? -4.819 13.635 -8.716 1.00 96.19 503 SER A N 1
ATOM 3677 C CA . SER A 1 503 ? -3.992 14.777 -9.135 1.00 96.19 503 SER A CA 1
ATOM 3678 C C . SER A 1 503 ? -2.514 14.437 -9.369 1.00 96.19 503 SER A C 1
ATOM 3680 O O . SER A 1 503 ? -1.796 15.233 -9.971 1.00 96.19 503 SER A O 1
ATOM 3682 N N . ARG A 1 504 ? -2.046 13.265 -8.923 1.00 94.94 504 ARG A N 1
ATOM 3683 C CA . ARG A 1 504 ? -0.682 12.756 -9.131 1.00 94.94 504 ARG A CA 1
ATOM 3684 C C . ARG A 1 504 ? -0.565 11.882 -10.381 1.00 94.94 504 ARG A C 1
ATOM 3686 O O . ARG A 1 504 ? 0.552 11.571 -10.787 1.00 94.94 504 ARG A O 1
ATOM 3693 N N . GLY A 1 505 ? -1.685 11.482 -10.984 1.00 95.25 505 GLY A N 1
ATOM 3694 C CA . GLY A 1 505 ? -1.733 10.675 -12.200 1.00 95.25 505 GLY A CA 1
ATOM 3695 C C . GLY A 1 505 ? -2.665 9.460 -12.105 1.00 95.25 505 GLY A C 1
ATOM 3696 O O . GLY A 1 505 ? -3.482 9.357 -11.189 1.00 95.25 505 GLY A O 1
ATOM 3697 N N . PRO A 1 506 ? -2.576 8.529 -13.073 1.00 96.81 506 PRO A N 1
ATOM 3698 C CA . PRO A 1 506 ? -3.355 7.291 -13.074 1.00 96.81 506 PRO A CA 1
ATOM 3699 C C . PRO A 1 506 ? -3.066 6.421 -11.847 1.00 96.81 506 PRO A C 1
ATOM 3701 O O . PRO A 1 506 ? -1.960 6.470 -11.309 1.00 96.81 506 PRO A O 1
ATOM 3704 N N . ASN A 1 507 ? -4.020 5.562 -11.469 1.00 96.56 507 ASN A N 1
ATOM 3705 C CA . ASN A 1 507 ? -3.858 4.579 -10.397 1.00 96.56 507 ASN A CA 1
ATOM 3706 C C . ASN A 1 507 ? -2.497 3.850 -10.525 1.00 96.56 507 ASN A C 1
ATOM 3708 O O . ASN A 1 507 ? -2.315 3.046 -11.449 1.00 96.56 507 ASN A O 1
ATOM 3712 N N . PRO A 1 508 ? -1.549 4.059 -9.588 1.00 95.31 508 PRO A N 1
ATOM 3713 C CA . PRO A 1 508 ? -0.201 3.492 -9.658 1.00 95.31 508 PRO A CA 1
ATOM 3714 C C . PRO A 1 508 ? -0.170 1.979 -9.387 1.00 95.31 508 PRO A C 1
ATOM 3716 O O . PRO A 1 508 ? 0.898 1.366 -9.321 1.00 95.31 508 PRO A O 1
ATOM 3719 N N . HIS A 1 509 ? -1.325 1.357 -9.156 1.00 96.56 509 HIS A N 1
ATOM 3720 C CA . HIS A 1 509 ? -1.482 -0.070 -8.886 1.00 96.56 509 HIS A CA 1
ATOM 3721 C C . HIS A 1 509 ? -2.186 -0.805 -10.029 1.00 96.56 509 HIS A C 1
ATOM 3723 O O . HIS A 1 509 ? -2.292 -2.030 -9.977 1.00 96.56 509 HIS A O 1
ATOM 3729 N N . ARG A 1 510 ? -2.578 -0.106 -11.105 1.00 94.62 510 ARG A N 1
ATOM 3730 C CA . ARG A 1 510 ? -3.144 -0.726 -12.319 1.00 94.62 510 ARG A CA 1
ATOM 3731 C C . ARG A 1 510 ? -2.202 -1.738 -12.979 1.00 94.62 510 ARG A C 1
ATOM 3733 O O . ARG A 1 510 ? -2.658 -2.667 -13.640 1.00 94.62 510 ARG A O 1
ATOM 3740 N N . SER A 1 511 ? -0.896 -1.556 -12.789 1.00 94.38 511 SER A N 1
ATOM 3741 C CA . SER A 1 511 ? 0.165 -2.474 -13.195 1.00 94.38 511 SER A CA 1
ATOM 3742 C C . SER A 1 511 ? 1.453 -2.146 -12.446 1.00 94.38 511 SER A C 1
ATOM 3744 O O . SER A 1 511 ? 1.789 -0.975 -12.283 1.00 94.38 511 SER A O 1
ATOM 3746 N N . TRP A 1 512 ? 2.203 -3.161 -12.044 1.00 94.19 512 TRP A N 1
ATOM 3747 C CA . TRP A 1 512 ? 3.543 -3.023 -11.479 1.00 94.19 512 TRP A CA 1
ATOM 3748 C C . TRP A 1 512 ? 4.375 -4.259 -11.814 1.00 94.19 512 TRP A C 1
ATOM 3750 O O . TRP A 1 512 ? 3.830 -5.299 -12.182 1.00 94.19 512 TRP A O 1
ATOM 3760 N N . ASN A 1 513 ? 5.693 -4.159 -11.679 1.00 92.56 513 ASN A N 1
ATOM 3761 C CA . ASN A 1 513 ? 6.566 -5.324 -11.685 1.00 92.56 513 ASN A CA 1
ATOM 3762 C C . ASN A 1 513 ? 7.565 -5.249 -10.527 1.00 92.56 513 ASN A C 1
ATOM 3764 O O . ASN A 1 513 ? 7.877 -4.160 -10.045 1.00 92.56 513 ASN A O 1
ATOM 3768 N N . VAL A 1 514 ? 7.996 -6.413 -10.050 1.00 91.56 514 VAL A N 1
ATOM 3769 C CA . VAL A 1 514 ? 9.015 -6.577 -9.007 1.00 91.56 514 VAL A CA 1
ATOM 3770 C C . VAL A 1 514 ? 9.853 -7.790 -9.374 1.00 91.56 514 VAL A C 1
ATOM 3772 O O . VAL A 1 514 ? 9.304 -8.821 -9.753 1.00 91.56 514 VAL A O 1
ATOM 3775 N N . SER A 1 515 ? 11.172 -7.677 -9.255 1.00 91.19 515 SER A N 1
ATOM 3776 C CA . SER A 1 515 ? 12.078 -8.814 -9.419 1.00 91.19 515 SER A CA 1
ATOM 3777 C C . SER A 1 515 ? 12.606 -9.253 -8.061 1.00 91.19 515 SER A C 1
ATOM 3779 O O . SER A 1 515 ? 13.025 -8.407 -7.278 1.00 91.19 515 SER A O 1
ATOM 3781 N N . VAL A 1 516 ? 12.587 -10.558 -7.802 1.00 92.50 516 VAL A N 1
ATOM 3782 C CA . VAL A 1 516 ? 13.137 -11.175 -6.587 1.00 92.50 516 VAL A CA 1
ATOM 3783 C C . VAL A 1 516 ? 14.224 -12.166 -6.974 1.00 92.50 516 VAL A C 1
ATOM 3785 O O . VAL A 1 516 ? 14.127 -12.830 -8.013 1.00 92.50 516 VAL A O 1
ATOM 3788 N N . THR A 1 517 ? 15.263 -12.278 -6.158 1.00 92.50 517 THR A N 1
ATOM 3789 C CA . THR A 1 517 ? 16.328 -13.249 -6.401 1.00 92.50 517 THR A CA 1
ATOM 3790 C C . THR A 1 517 ? 15.875 -14.660 -6.030 1.00 92.50 517 THR A C 1
ATOM 3792 O O . THR A 1 517 ? 14.935 -14.868 -5.263 1.00 92.50 517 THR A O 1
ATOM 3795 N N . ALA A 1 518 ? 16.571 -15.661 -6.562 1.00 94.44 518 ALA A N 1
ATOM 3796 C CA . ALA A 1 518 ? 16.404 -17.049 -6.152 1.00 94.44 518 ALA A CA 1
ATOM 3797 C C . ALA A 1 518 ? 16.601 -17.232 -4.637 1.00 94.44 518 ALA A C 1
ATOM 3799 O O . ALA A 1 518 ? 15.901 -18.042 -4.033 1.00 94.44 518 ALA A O 1
ATOM 3800 N N . GLN A 1 519 ? 17.522 -16.474 -4.030 1.00 94.44 519 GLN A N 1
ATOM 3801 C CA . GLN A 1 519 ? 17.784 -16.547 -2.595 1.00 94.44 519 GLN A CA 1
ATOM 3802 C C . GLN A 1 519 ? 16.613 -15.988 -1.781 1.00 94.44 519 GLN A C 1
ATOM 3804 O O . GLN A 1 519 ? 16.191 -16.646 -0.839 1.00 94.44 519 GLN A O 1
ATOM 3809 N N . ASP A 1 520 ? 16.012 -14.870 -2.204 1.00 95.44 520 ASP A N 1
ATOM 3810 C CA . ASP A 1 520 ? 14.825 -14.310 -1.537 1.00 95.44 520 ASP A CA 1
ATOM 3811 C C . ASP A 1 520 ? 13.663 -15.317 -1.514 1.00 95.44 520 ASP A C 1
ATOM 3813 O O . ASP A 1 520 ? 12.944 -15.432 -0.525 1.00 95.44 520 ASP A O 1
ATOM 3817 N N . ILE A 1 521 ? 13.489 -16.093 -2.592 1.00 97.25 521 ILE A N 1
ATOM 3818 C CA . ILE A 1 521 ? 12.473 -17.156 -2.655 1.00 97.25 521 ILE A CA 1
ATOM 3819 C C . ILE A 1 521 ? 12.801 -18.285 -1.671 1.00 97.25 521 ILE A C 1
ATOM 3821 O O . ILE A 1 521 ? 11.905 -18.763 -0.975 1.00 97.25 521 ILE A O 1
ATOM 3825 N N . VAL A 1 522 ? 14.062 -18.722 -1.609 1.00 97.88 522 VAL A N 1
ATOM 3826 C CA . VAL A 1 522 ? 14.510 -19.764 -0.670 1.00 97.88 522 VAL A CA 1
ATOM 3827 C C . VAL A 1 522 ? 14.299 -19.312 0.775 1.00 97.88 522 VAL A C 1
ATOM 3829 O O . VAL A 1 522 ? 13.726 -20.061 1.568 1.00 97.88 522 VAL A O 1
ATOM 3832 N N . ASP A 1 523 ? 14.698 -18.085 1.098 1.00 97.81 523 ASP A N 1
ATOM 3833 C CA . ASP A 1 523 ? 14.574 -17.510 2.436 1.00 97.81 523 ASP A CA 1
ATOM 3834 C C . ASP A 1 523 ? 13.103 -17.350 2.828 1.00 97.81 523 ASP A C 1
ATOM 3836 O O . ASP A 1 523 ? 12.715 -17.789 3.911 1.00 97.81 523 ASP A O 1
ATOM 3840 N N . ALA A 1 524 ? 12.256 -16.860 1.916 1.00 97.56 524 ALA A N 1
ATOM 3841 C CA . ALA A 1 524 ? 10.817 -16.778 2.137 1.00 97.56 524 ALA A CA 1
ATOM 3842 C C . ALA A 1 524 ? 10.204 -18.162 2.409 1.00 97.56 524 ALA A C 1
ATOM 3844 O O . ALA A 1 524 ? 9.445 -18.327 3.360 1.00 97.56 524 ALA A O 1
ATOM 3845 N N . VAL A 1 525 ? 10.536 -19.198 1.631 1.00 97.81 525 VAL A N 1
ATOM 3846 C CA . VAL A 1 525 ? 10.018 -20.555 1.895 1.00 97.81 525 VAL A CA 1
ATOM 3847 C C . VAL A 1 525 ? 10.477 -21.063 3.262 1.00 97.81 525 VAL A C 1
ATOM 3849 O O . VAL A 1 525 ? 9.666 -21.614 4.017 1.00 97.81 525 VAL A O 1
ATOM 3852 N N . ARG A 1 526 ? 11.751 -20.854 3.603 1.00 97.56 526 ARG A N 1
ATOM 3853 C CA . ARG A 1 526 ? 12.328 -21.295 4.873 1.00 97.56 526 ARG A CA 1
ATOM 3854 C C . ARG A 1 526 ? 11.697 -20.582 6.065 1.00 97.56 526 ARG A C 1
ATOM 3856 O O . ARG A 1 526 ? 11.355 -21.247 7.036 1.00 97.56 526 ARG A O 1
ATOM 3863 N N . GLU A 1 527 ? 11.487 -19.274 5.990 1.00 97.00 527 GLU A N 1
ATOM 3864 C CA . GLU A 1 527 ? 10.832 -18.496 7.046 1.00 97.00 527 GLU A CA 1
ATOM 3865 C C . GLU A 1 527 ? 9.370 -18.922 7.237 1.00 97.00 527 GLU A C 1
ATOM 3867 O O . GLU A 1 527 ? 8.901 -19.078 8.363 1.00 97.00 527 GLU A O 1
ATOM 3872 N N . ARG A 1 528 ? 8.643 -19.165 6.139 1.00 95.12 528 ARG A N 1
ATOM 3873 C CA . ARG A 1 528 ? 7.214 -19.503 6.192 1.00 95.12 528 ARG A CA 1
ATOM 3874 C C . ARG A 1 528 ? 6.930 -20.947 6.604 1.00 95.12 528 ARG A C 1
ATOM 3876 O O . ARG A 1 528 ? 5.822 -21.220 7.059 1.00 95.12 528 ARG A O 1
ATOM 3883 N N . THR A 1 529 ? 7.874 -21.872 6.409 1.00 95.06 529 THR A N 1
ATOM 3884 C CA . THR A 1 529 ? 7.620 -23.319 6.581 1.00 95.06 529 THR A CA 1
ATOM 3885 C C . THR A 1 529 ? 8.663 -24.075 7.399 1.00 95.06 529 THR A C 1
ATOM 3887 O O . THR A 1 529 ? 8.445 -25.238 7.724 1.00 95.06 529 THR A O 1
ATOM 3890 N N . GLY A 1 530 ? 9.820 -23.475 7.685 1.00 96.56 530 GLY A N 1
ATOM 3891 C CA . GLY A 1 530 ? 10.977 -24.159 8.269 1.00 96.56 530 GLY A CA 1
ATOM 3892 C C . GLY A 1 530 ? 11.708 -25.111 7.311 1.00 96.56 530 GLY A C 1
ATOM 3893 O O . GLY A 1 530 ? 12.725 -25.688 7.693 1.00 96.56 530 GLY A O 1
ATOM 3894 N N . THR A 1 531 ? 11.229 -25.282 6.075 1.00 97.19 531 THR A N 1
ATOM 3895 C CA . THR A 1 531 ? 11.786 -26.246 5.116 1.00 97.19 531 THR A CA 1
ATOM 3896 C C . THR A 1 531 ? 12.956 -25.646 4.340 1.00 97.19 531 THR A C 1
ATOM 3898 O O . THR A 1 531 ? 12.827 -24.589 3.727 1.00 97.19 531 THR A O 1
ATOM 3901 N N . ASP A 1 532 ? 14.088 -26.351 4.314 1.00 97.06 532 ASP A N 1
ATOM 3902 C CA . ASP A 1 532 ? 15.207 -26.046 3.419 1.00 97.06 532 ASP A CA 1
ATOM 3903 C C . ASP A 1 532 ? 14.995 -26.725 2.057 1.00 97.06 532 ASP A C 1
ATOM 3905 O O . ASP A 1 532 ? 15.136 -27.942 1.917 1.00 97.06 532 ASP A O 1
ATOM 3909 N N . ILE A 1 533 ? 14.658 -25.929 1.041 1.00 97.25 533 ILE A N 1
ATOM 3910 C CA . ILE A 1 533 ? 14.463 -26.416 -0.330 1.00 97.25 533 ILE A CA 1
ATOM 3911 C C . ILE A 1 533 ? 15.777 -26.558 -1.114 1.00 97.25 533 ILE A C 1
ATOM 3913 O O . ILE A 1 533 ? 15.766 -27.074 -2.233 1.00 97.25 533 ILE A O 1
ATOM 3917 N N . GLY A 1 534 ? 16.919 -26.160 -0.547 1.00 97.38 534 GLY A N 1
ATOM 3918 C CA . GLY A 1 534 ? 18.185 -26.049 -1.262 1.00 97.38 534 GLY A CA 1
ATOM 3919 C C . GLY A 1 534 ? 18.170 -24.886 -2.255 1.00 97.38 534 GLY A C 1
ATOM 3920 O O . GLY A 1 534 ? 17.678 -23.800 -1.966 1.00 97.38 534 GLY A O 1
ATOM 3921 N N . THR A 1 535 ? 18.715 -25.105 -3.447 1.00 95.44 535 THR A N 1
ATOM 3922 C CA . THR A 1 535 ? 18.733 -24.094 -4.516 1.00 95.44 535 THR A CA 1
ATOM 3923 C C . THR A 1 535 ? 17.378 -24.021 -5.211 1.00 95.44 535 THR A C 1
ATOM 3925 O O . THR A 1 535 ? 16.841 -25.064 -5.582 1.00 95.44 535 THR A O 1
ATOM 3928 N N . PHE A 1 536 ? 16.857 -22.815 -5.449 1.00 96.12 536 PHE A N 1
ATOM 3929 C CA . PHE A 1 536 ? 15.649 -22.600 -6.252 1.00 96.12 536 PHE A CA 1
ATOM 3930 C C . PHE A 1 536 ? 15.775 -23.236 -7.649 1.00 96.12 536 PHE A C 1
ATOM 3932 O O . PHE A 1 536 ? 16.790 -23.058 -8.322 1.00 96.12 536 PHE A O 1
ATOM 3939 N N . VAL A 1 537 ? 14.741 -23.970 -8.073 1.00 94.81 537 VAL A N 1
ATOM 3940 C CA . VAL A 1 537 ? 14.655 -24.630 -9.387 1.00 94.81 537 VAL A CA 1
ATOM 3941 C C . VAL A 1 537 ? 13.502 -24.056 -10.205 1.00 94.81 537 VAL A C 1
ATOM 3943 O O . VAL A 1 537 ? 13.711 -23.651 -11.346 1.00 94.81 537 VAL A O 1
ATOM 3946 N N . SER A 1 538 ? 12.285 -24.023 -9.654 1.00 93.94 538 SER A N 1
ATOM 3947 C CA . SER A 1 538 ? 11.109 -23.527 -10.376 1.00 93.94 538 SER A CA 1
ATOM 3948 C C . SER A 1 538 ? 10.022 -22.983 -9.446 1.00 93.94 538 SER A C 1
ATOM 3950 O O . SER A 1 538 ? 9.953 -23.320 -8.260 1.00 93.94 538 SER A O 1
ATOM 3952 N N . LEU A 1 539 ? 9.171 -22.121 -10.008 1.00 95.69 539 LEU A N 1
ATOM 3953 C CA . LEU A 1 539 ? 7.998 -21.550 -9.356 1.00 95.69 539 LEU A CA 1
ATOM 3954 C C . LEU A 1 539 ? 6.775 -21.751 -10.253 1.00 95.69 539 LEU A C 1
ATOM 3956 O O . LEU A 1 539 ? 6.731 -21.225 -11.365 1.00 95.69 539 LEU A O 1
ATOM 3960 N N . ASP A 1 540 ? 5.774 -22.464 -9.749 1.00 95.31 540 ASP A N 1
ATOM 3961 C CA . ASP A 1 540 ? 4.490 -22.662 -10.416 1.00 95.31 540 ASP A CA 1
ATOM 3962 C C . ASP A 1 540 ? 3.388 -21.867 -9.699 1.00 95.31 540 ASP A C 1
ATOM 3964 O O . ASP A 1 540 ? 3.154 -22.028 -8.500 1.00 95.31 540 ASP A O 1
ATOM 3968 N N . LEU A 1 541 ? 2.728 -20.988 -10.461 1.00 96.25 541 LEU A N 1
ATOM 3969 C CA . LEU A 1 541 ? 1.616 -20.128 -10.036 1.00 96.25 541 LEU A CA 1
ATOM 3970 C C . LEU A 1 541 ? 0.340 -20.418 -10.844 1.00 96.25 541 LEU A C 1
ATOM 3972 O O . LEU A 1 541 ? -0.463 -19.511 -11.086 1.00 96.25 541 LEU A O 1
ATOM 3976 N N . SER A 1 542 ? 0.195 -21.630 -11.376 1.00 94.56 542 SER A N 1
ATOM 3977 C CA . SER A 1 542 ? -0.938 -22.022 -12.219 1.00 94.56 542 SER A CA 1
ATOM 3978 C C . SER A 1 542 ? -2.247 -22.142 -11.436 1.00 94.56 542 SER A C 1
ATOM 3980 O O . SER A 1 542 ? -3.305 -21.847 -11.991 1.00 94.56 542 SER A O 1
ATOM 3982 N N . ASN A 1 543 ? -2.191 -22.484 -10.143 1.00 94.38 543 ASN A N 1
ATOM 3983 C CA . ASN A 1 543 ? -3.374 -22.560 -9.290 1.00 94.38 543 ASN A CA 1
ATOM 3984 C C . ASN A 1 543 ? -3.908 -21.158 -8.956 1.00 94.38 543 ASN A C 1
ATOM 3986 O O . ASN A 1 543 ? -3.340 -20.421 -8.141 1.00 94.38 543 ASN A O 1
ATOM 3990 N N . ARG A 1 544 ? -5.008 -20.776 -9.609 1.00 94.50 544 ARG A N 1
ATOM 3991 C CA . ARG A 1 544 ? -5.581 -19.428 -9.563 1.00 94.50 544 ARG A CA 1
ATOM 3992 C C . ARG A 1 544 ? -7.084 -19.461 -9.337 1.00 94.50 544 ARG A C 1
ATOM 3994 O O . ARG A 1 544 ? -7.785 -20.343 -9.823 1.00 94.50 544 ARG A O 1
ATOM 4001 N N . ALA A 1 545 ? -7.573 -18.443 -8.643 1.00 93.25 545 ALA A N 1
ATOM 4002 C CA . ALA A 1 545 ? -8.991 -18.188 -8.454 1.00 93.25 545 ALA A CA 1
ATOM 4003 C C . ALA A 1 545 ? -9.585 -17.414 -9.646 1.00 93.25 545 ALA A C 1
ATOM 4005 O O . ALA A 1 545 ? -8.866 -16.966 -10.544 1.00 93.25 545 ALA A O 1
ATOM 4006 N N . GLY A 1 546 ? -10.910 -17.232 -9.646 1.00 86.19 546 GLY A N 1
ATOM 4007 C CA . GLY A 1 546 ? -11.655 -16.628 -10.758 1.00 86.19 546 GLY A CA 1
ATOM 4008 C C . GLY A 1 546 ? -11.240 -15.192 -11.104 1.00 86.19 546 GLY A C 1
ATOM 4009 O O . GLY A 1 546 ? -11.361 -14.790 -12.258 1.00 86.19 546 GLY A O 1
ATOM 4010 N N . SER A 1 547 ? -10.684 -14.428 -10.156 1.00 92.38 547 SER A N 1
ATOM 4011 C CA . SER A 1 547 ? -10.135 -13.088 -10.434 1.00 92.38 547 SER A CA 1
ATOM 4012 C C . SER A 1 547 ? -8.746 -13.102 -11.102 1.00 92.38 547 SER A C 1
ATOM 4014 O O . SER A 1 547 ? -8.211 -12.050 -11.470 1.00 92.38 547 SER A O 1
ATOM 4016 N N . GLY A 1 548 ? -8.123 -14.278 -11.230 1.00 93.12 548 GLY A N 1
ATOM 4017 C CA . GLY A 1 548 ? -6.736 -14.463 -11.662 1.00 93.12 548 GLY A CA 1
ATOM 4018 C C . GLY A 1 548 ? -5.702 -14.344 -10.535 1.00 93.12 548 GLY A C 1
ATOM 4019 O O . GLY A 1 548 ? -4.499 -14.394 -10.809 1.00 93.12 548 GLY A O 1
ATOM 4020 N N . ARG A 1 549 ? -6.139 -14.178 -9.278 1.00 95.88 549 ARG A N 1
ATOM 4021 C CA . ARG A 1 549 ? -5.272 -14.228 -8.089 1.00 95.88 549 ARG A CA 1
ATOM 4022 C C . ARG A 1 549 ? -4.745 -15.636 -7.855 1.00 95.88 549 ARG A C 1
ATOM 4024 O O . ARG A 1 549 ? -5.478 -16.608 -8.002 1.00 95.88 549 ARG A O 1
ATOM 4031 N N . VAL A 1 550 ? -3.477 -15.727 -7.474 1.00 96.94 550 VAL A N 1
ATOM 4032 C CA . VAL A 1 550 ? -2.817 -16.991 -7.141 1.00 96.94 550 VAL A CA 1
ATOM 4033 C C . VAL A 1 550 ? -3.383 -17.534 -5.828 1.00 96.94 550 VAL A C 1
ATOM 4035 O O . VAL A 1 550 ? -3.331 -16.850 -4.804 1.00 96.94 550 VAL A O 1
ATOM 4038 N N . VAL A 1 551 ? -3.902 -18.762 -5.880 1.00 95.94 551 VAL A N 1
ATOM 4039 C CA . VAL A 1 551 ? -4.413 -19.524 -4.729 1.00 95.94 551 VAL A CA 1
ATOM 4040 C C . VAL A 1 551 ? -3.263 -20.224 -4.019 1.00 95.94 551 VAL A C 1
ATOM 4042 O O . VAL A 1 551 ? -3.118 -20.086 -2.804 1.00 95.94 551 VAL A O 1
ATOM 4045 N N . SER A 1 552 ? -2.392 -20.897 -4.774 1.00 95.19 552 SER A N 1
ATOM 4046 C CA . SER A 1 552 ? -1.157 -21.477 -4.250 1.00 95.19 552 SER A CA 1
ATOM 4047 C C . SER A 1 552 ? 0.023 -21.300 -5.185 1.00 95.19 552 SER A C 1
ATOM 4049 O O . SER A 1 552 ? -0.119 -21.145 -6.397 1.00 95.19 552 SER A O 1
ATOM 4051 N N . ALA A 1 553 ? 1.199 -21.287 -4.571 1.00 95.56 553 ALA A N 1
ATOM 4052 C CA . ALA A 1 553 ? 2.478 -21.232 -5.238 1.00 95.56 553 ALA A CA 1
ATOM 4053 C C . ALA A 1 553 ? 3.272 -22.483 -4.868 1.00 95.56 553 ALA A C 1
ATOM 4055 O O . ALA A 1 553 ? 3.552 -22.726 -3.689 1.00 95.56 553 ALA A O 1
ATOM 4056 N N . ARG A 1 554 ? 3.636 -23.268 -5.879 1.00 96.06 554 ARG A N 1
ATOM 4057 C CA . ARG A 1 554 ? 4.460 -24.461 -5.711 1.00 96.06 554 ARG A CA 1
ATOM 4058 C C . ARG A 1 554 ? 5.902 -24.114 -6.058 1.00 96.06 554 ARG A C 1
ATOM 4060 O O . ARG A 1 554 ? 6.212 -23.775 -7.198 1.00 96.06 554 ARG A O 1
ATOM 4067 N N . VAL A 1 555 ? 6.769 -24.177 -5.055 1.00 97.12 555 VAL A N 1
ATOM 4068 C CA . VAL A 1 555 ? 8.193 -23.856 -5.158 1.00 97.12 555 VAL A CA 1
ATOM 4069 C C . VAL A 1 555 ? 8.985 -25.152 -5.154 1.00 97.12 555 VAL A C 1
ATOM 4071 O O . VAL A 1 555 ? 8.955 -25.902 -4.177 1.00 97.12 555 VAL A O 1
ATOM 4074 N N . GLN A 1 556 ? 9.702 -25.415 -6.239 1.00 97.75 556 GLN A N 1
ATOM 4075 C CA . GLN A 1 556 ? 10.625 -26.535 -6.331 1.00 97.75 556 GLN A CA 1
ATOM 4076 C C . GLN A 1 556 ? 12.043 -26.035 -6.074 1.00 97.75 556 GLN A C 1
ATOM 4078 O O . GLN A 1 556 ? 12.513 -25.112 -6.743 1.00 97.75 556 GLN A O 1
ATOM 4083 N N . GLY A 1 557 ? 12.733 -26.666 -5.132 1.00 97.19 557 GLY A N 1
ATOM 4084 C CA . GLY A 1 557 ? 14.175 -26.550 -4.978 1.00 97.19 557 GLY A CA 1
ATOM 4085 C C . GLY A 1 557 ? 14.876 -27.887 -5.213 1.00 97.19 557 GLY A C 1
ATOM 4086 O O . GLY A 1 557 ? 14.240 -28.908 -5.482 1.00 97.19 557 GLY A O 1
ATOM 4087 N N . SER A 1 558 ? 16.204 -27.893 -5.124 1.00 97.94 558 SER A N 1
ATOM 4088 C CA . SER A 1 558 ? 17.020 -29.093 -5.351 1.00 97.94 558 SER A CA 1
ATOM 4089 C C . SER A 1 558 ? 16.882 -30.171 -4.272 1.00 97.94 558 SER A C 1
ATOM 4091 O O . SER A 1 558 ? 17.265 -31.313 -4.518 1.00 97.94 558 SER A O 1
ATOM 4093 N N . ARG A 1 559 ? 16.342 -29.837 -3.092 1.00 97.38 559 ARG A N 1
ATOM 4094 C CA . ARG A 1 559 ? 16.164 -30.776 -1.966 1.00 97.38 559 ARG A CA 1
ATOM 4095 C C . ARG A 1 559 ? 14.708 -31.110 -1.670 1.00 97.38 559 ARG A C 1
ATOM 4097 O O . ARG A 1 559 ? 14.417 -32.229 -1.260 1.00 97.38 559 ARG A O 1
ATOM 4104 N N . ALA A 1 560 ? 13.804 -30.152 -1.854 1.00 96.75 560 ALA A N 1
ATOM 4105 C CA . ALA A 1 560 ? 12.396 -30.311 -1.517 1.00 96.75 560 ALA A CA 1
ATOM 4106 C C . ALA A 1 560 ? 11.495 -29.476 -2.431 1.00 96.75 560 ALA A C 1
ATOM 4108 O O . ALA A 1 560 ? 11.928 -28.517 -3.069 1.00 96.75 560 ALA A O 1
ATOM 4109 N N . THR A 1 561 ? 10.217 -29.851 -2.479 1.00 96.44 561 THR A N 1
ATOM 4110 C CA . THR A 1 561 ? 9.152 -29.063 -3.107 1.00 96.44 561 THR A CA 1
ATOM 4111 C C . THR A 1 561 ? 8.139 -28.683 -2.042 1.00 96.44 561 THR A C 1
ATOM 4113 O O . THR A 1 561 ? 7.682 -29.551 -1.301 1.00 96.44 561 THR A O 1
ATOM 4116 N N . VAL A 1 562 ? 7.785 -27.403 -1.978 1.00 95.50 562 VAL A N 1
ATOM 4117 C CA . VAL A 1 562 ? 6.850 -26.853 -0.992 1.00 95.50 562 VAL A CA 1
ATOM 4118 C C . VAL A 1 562 ? 5.708 -26.161 -1.722 1.00 95.50 562 VAL A C 1
ATOM 4120 O O . VAL A 1 562 ? 5.936 -25.405 -2.664 1.00 95.50 562 VAL A O 1
ATOM 4123 N N . GLU A 1 563 ? 4.476 -26.403 -1.284 1.00 94.81 563 GLU A N 1
ATOM 4124 C CA . GLU A 1 563 ? 3.303 -25.658 -1.733 1.00 94.81 563 GLU A CA 1
ATOM 4125 C C . GLU A 1 563 ? 2.840 -24.724 -0.612 1.00 94.81 563 GLU A C 1
ATOM 4127 O O . GLU A 1 563 ? 2.567 -25.161 0.504 1.00 94.81 563 GLU A O 1
ATOM 4132 N N . LEU A 1 564 ? 2.783 -23.424 -0.903 1.00 94.19 564 LEU A N 1
ATOM 4133 C CA . LEU A 1 564 ? 2.288 -22.399 0.014 1.00 94.19 564 LEU A CA 1
ATOM 4134 C C . LEU A 1 564 ? 1.029 -21.754 -0.551 1.00 94.19 564 LEU A C 1
ATOM 4136 O O . LEU A 1 564 ? 0.857 -21.665 -1.767 1.00 94.19 564 LEU A O 1
ATOM 4140 N N . THR A 1 565 ? 0.187 -21.201 0.322 1.00 95.88 565 THR A N 1
ATOM 4141 C CA . THR A 1 565 ? -0.872 -20.296 -0.134 1.00 95.88 565 THR A CA 1
ATOM 4142 C C . THR A 1 565 ? -0.251 -19.079 -0.828 1.00 95.88 565 THR A C 1
ATOM 4144 O O . THR A 1 565 ? 0.815 -18.590 -0.434 1.00 95.88 565 THR A O 1
ATOM 4147 N N . GLY A 1 566 ? -0.936 -18.556 -1.846 1.00 95.38 566 GLY A N 1
ATOM 4148 C CA . GLY A 1 566 ? -0.524 -17.347 -2.558 1.00 95.38 566 GLY A CA 1
ATOM 4149 C C . GLY A 1 566 ? -0.227 -16.183 -1.605 1.00 95.38 566 GLY A C 1
ATOM 4150 O O . GLY A 1 566 ? 0.858 -15.611 -1.693 1.00 95.38 566 GLY A O 1
ATOM 4151 N N . PRO A 1 567 ? -1.115 -15.850 -0.645 1.00 95.38 567 PRO A N 1
ATOM 4152 C CA . PRO A 1 567 ? -0.842 -14.818 0.354 1.00 95.38 567 PRO A CA 1
ATOM 4153 C C . PRO A 1 567 ? 0.404 -15.079 1.216 1.00 95.38 567 PRO A C 1
ATOM 4155 O O . PRO A 1 567 ? 1.150 -14.133 1.471 1.00 95.38 567 PRO A O 1
ATOM 4158 N N . SER A 1 568 ? 0.658 -16.330 1.631 1.00 94.88 568 SER A N 1
ATOM 4159 C CA . SER A 1 568 ? 1.804 -16.670 2.490 1.00 94.88 568 SER A CA 1
ATOM 4160 C C . SER A 1 568 ? 3.139 -16.458 1.780 1.00 94.88 568 SER A C 1
ATOM 4162 O O . SER A 1 568 ? 4.031 -15.836 2.350 1.00 94.88 568 SER A O 1
ATOM 4164 N N . LEU A 1 569 ? 3.284 -16.923 0.535 1.00 96.94 569 LEU A N 1
ATOM 4165 C CA . LEU A 1 569 ? 4.530 -16.717 -0.208 1.00 96.94 569 LEU A CA 1
ATOM 4166 C C . LEU A 1 569 ? 4.614 -15.304 -0.790 1.00 96.94 569 LEU A C 1
ATOM 4168 O O . LEU A 1 569 ? 5.574 -14.589 -0.537 1.00 96.94 569 LEU A O 1
ATOM 4172 N N . LEU A 1 570 ? 3.619 -14.891 -1.577 1.00 97.50 570 LEU A N 1
ATOM 4173 C CA . LEU A 1 570 ? 3.735 -13.701 -2.421 1.00 97.50 570 LEU A CA 1
ATOM 4174 C C . LEU A 1 570 ? 3.662 -12.406 -1.612 1.00 97.50 570 LEU A C 1
ATOM 4176 O O . LEU A 1 570 ? 4.443 -11.498 -1.859 1.00 97.50 570 LEU A O 1
ATOM 4180 N N . ARG A 1 571 ? 2.736 -12.298 -0.651 1.00 95.44 571 ARG A N 1
ATOM 4181 C CA . ARG A 1 571 ? 2.579 -11.068 0.142 1.00 95.44 571 ARG A CA 1
ATOM 4182 C C . ARG A 1 571 ? 3.406 -11.104 1.420 1.00 95.44 571 ARG A C 1
ATOM 4184 O O . ARG A 1 571 ? 4.167 -10.176 1.652 1.00 95.44 571 ARG A O 1
ATOM 4191 N N . ALA A 1 572 ? 3.248 -12.146 2.237 1.00 93.88 572 ALA A N 1
ATOM 4192 C CA . ALA A 1 572 ? 3.923 -12.217 3.532 1.00 93.88 572 ALA A CA 1
ATOM 4193 C C . ALA A 1 572 ? 5.417 -12.563 3.405 1.00 93.88 572 ALA A C 1
ATOM 4195 O O . ALA A 1 572 ? 6.216 -11.963 4.108 1.00 93.88 572 ALA A O 1
ATOM 4196 N N . GLY A 1 573 ? 5.792 -13.486 2.512 1.00 96.25 573 GLY A N 1
ATOM 4197 C CA . GLY A 1 573 ? 7.192 -13.880 2.308 1.00 96.25 573 GLY A CA 1
ATOM 4198 C C . GLY A 1 573 ? 7.984 -12.941 1.391 1.00 96.25 573 GLY A C 1
ATOM 4199 O O . GLY A 1 573 ? 9.082 -12.529 1.730 1.00 96.25 573 GLY A O 1
ATOM 4200 N N . LEU A 1 574 ? 7.429 -12.585 0.229 1.00 96.44 574 LEU A N 1
ATOM 4201 C CA . LEU A 1 574 ? 8.126 -11.796 -0.801 1.00 96.44 574 LEU A CA 1
ATOM 4202 C C . LEU A 1 574 ? 7.758 -10.303 -0.807 1.00 96.44 574 LEU A C 1
ATOM 4204 O O . LEU A 1 574 ? 8.261 -9.549 -1.638 1.00 96.44 574 LEU A O 1
ATOM 4208 N N . GLY A 1 575 ? 6.849 -9.862 0.067 1.00 96.19 575 GLY A N 1
ATOM 4209 C CA . GLY A 1 575 ? 6.470 -8.449 0.175 1.00 96.19 575 GLY A CA 1
ATOM 4210 C C . GLY A 1 575 ? 5.733 -7.878 -1.043 1.00 96.19 575 GLY A C 1
ATOM 4211 O O . GLY A 1 575 ? 5.673 -6.658 -1.210 1.00 96.19 575 GLY A O 1
ATOM 4212 N N . LEU A 1 576 ? 5.170 -8.714 -1.925 1.00 96.88 576 LEU A N 1
ATOM 4213 C CA . LEU A 1 576 ? 4.461 -8.229 -3.109 1.00 96.88 576 LEU A CA 1
ATOM 4214 C C . LEU A 1 576 ? 3.166 -7.496 -2.727 1.00 96.88 576 LEU A C 1
ATOM 4216 O O . LEU A 1 576 ? 2.481 -7.825 -1.756 1.00 96.88 576 LEU A O 1
ATOM 4220 N N . LYS A 1 577 ? 2.771 -6.520 -3.556 1.00 96.81 577 LYS A N 1
ATOM 4221 C CA . LYS A 1 577 ? 1.579 -5.687 -3.313 1.00 96.81 577 LYS A CA 1
ATOM 4222 C C . LYS A 1 577 ? 0.275 -6.489 -3.323 1.00 96.81 577 LYS A C 1
ATOM 4224 O O . LYS A 1 577 ? -0.668 -6.132 -2.620 1.00 96.81 577 LYS A O 1
ATOM 4229 N N . SER A 1 578 ? 0.189 -7.552 -4.122 1.00 96.81 578 SER A N 1
ATOM 4230 C CA . SER A 1 578 ? -1.009 -8.386 -4.259 1.00 96.81 578 SER A CA 1
ATOM 4231 C C . SER A 1 578 ? -0.647 -9.816 -4.678 1.00 96.81 578 SER A C 1
ATOM 4233 O O . SER A 1 578 ? 0.489 -10.100 -5.051 1.00 96.81 578 SER A O 1
ATOM 4235 N N . THR A 1 579 ? -1.633 -10.716 -4.654 1.00 96.75 579 THR A N 1
ATOM 4236 C CA . THR A 1 579 ? -1.521 -12.079 -5.207 1.00 96.75 579 THR A CA 1
ATOM 4237 C C . THR A 1 579 ? -1.951 -12.171 -6.675 1.00 96.75 579 THR A C 1
ATOM 4239 O O . THR A 1 579 ? -1.942 -13.254 -7.258 1.00 96.75 579 THR A O 1
ATOM 4242 N N . ARG A 1 580 ? -2.342 -11.055 -7.306 1.00 95.81 580 ARG A N 1
ATOM 4243 C CA . ARG A 1 580 ? -2.722 -11.014 -8.724 1.00 95.81 580 ARG A CA 1
ATOM 4244 C C . ARG A 1 580 ? -1.485 -10.746 -9.576 1.00 95.81 580 ARG A C 1
ATOM 4246 O O . ARG A 1 580 ? -1.284 -9.628 -10.049 1.00 95.81 580 ARG A O 1
ATOM 4253 N N . VAL A 1 581 ? -0.657 -11.779 -9.728 1.00 96.06 581 VAL A N 1
ATOM 4254 C CA . VAL A 1 581 ? 0.666 -11.702 -10.370 1.00 96.06 581 VAL A CA 1
ATOM 4255 C C . VAL A 1 581 ? 0.872 -12.762 -11.445 1.00 96.06 581 VAL A C 1
ATOM 4257 O O . VAL A 1 581 ? 0.266 -13.830 -11.394 1.00 96.06 581 VAL A O 1
ATOM 4260 N N . TYR A 1 582 ? 1.746 -12.480 -12.402 1.00 93.19 582 TYR A N 1
ATOM 4261 C CA . TYR A 1 582 ? 2.090 -13.316 -13.550 1.00 93.19 582 TYR A CA 1
ATOM 4262 C C . TYR A 1 582 ? 3.611 -13.332 -13.714 1.00 93.19 582 TYR A C 1
ATOM 4264 O O . TYR A 1 582 ? 4.292 -12.408 -13.272 1.00 93.19 582 TYR A O 1
ATOM 4272 N N . LEU A 1 583 ? 4.137 -14.392 -14.329 1.00 89.62 583 LEU A N 1
ATOM 4273 C CA . LEU A 1 583 ? 5.575 -14.544 -14.597 1.00 89.62 583 LEU A CA 1
ATOM 4274 C C . LEU A 1 583 ? 5.985 -13.980 -15.967 1.00 89.62 583 LEU A C 1
ATOM 4276 O O . LEU A 1 583 ? 7.166 -13.891 -16.281 1.00 89.62 583 LEU A O 1
ATOM 4280 N N . SER A 1 584 ? 5.001 -13.582 -16.771 1.00 80.25 584 SER A N 1
ATOM 4281 C CA . SER A 1 584 ? 5.169 -12.879 -18.039 1.00 80.25 584 SER A CA 1
ATOM 4282 C C . SER A 1 584 ? 4.415 -11.545 -17.998 1.00 80.25 584 SER A C 1
ATOM 4284 O O . SER A 1 584 ? 3.440 -11.430 -17.244 1.00 80.25 584 SER A O 1
ATOM 4286 N N . PRO A 1 585 ? 4.824 -10.545 -18.802 1.00 72.88 585 PRO A N 1
ATOM 4287 C CA . PRO A 1 585 ? 4.050 -9.321 -18.990 1.00 72.88 585 PRO A CA 1
ATOM 4288 C C . PRO A 1 585 ? 2.600 -9.605 -19.426 1.00 72.88 585 PRO A C 1
ATOM 4290 O O . PRO A 1 585 ? 2.329 -10.645 -20.030 1.00 72.88 585 PRO A O 1
ATOM 4293 N N . PHE A 1 586 ? 1.697 -8.677 -19.084 1.00 63.50 586 PHE A N 1
ATOM 4294 C CA . PHE A 1 586 ? 0.254 -8.737 -19.365 1.00 63.50 586 PHE A CA 1
ATOM 4295 C C . PHE A 1 586 ? -0.121 -8.359 -20.790 1.00 63.50 586 PHE A C 1
ATOM 4297 O O . PHE A 1 586 ? 0.542 -7.446 -21.335 1.00 63.50 586 PHE A O 1
#

Radius of gyration: 36.32 Å; chains: 1; bounding box: 88×82×114 Å

Foldseek 3Di:
DWDDFDQVDDADPPGDGDGDDDTDDDPDFDKDKDWAWDDDPPPGIVVVVPDGTDIDIDTGAPQFEKDKADKPWDQEDAAFDKTKIKIKMFGQGQDKAAQDDDWHKWKFKWKAAPVRHTDGDGGFTWGWPGIHHHGGMTMTMDIGGHHNDFHKMKIWIWMGGPPPGISVVRVYHTDIDMYGHFHFFKKKFFFFDLQWFAALLLLQLLCVCLPHHRDFLLVSNCQRFPPWDKDFFDPLLQKFKAWEAFADPAQDHHAPFWKKKKFWQQWKWKAFPVVRGTQAAPVRHRIGHGRFIWMWGADQVRWIWIHRVVVRDTRDTDDHKMKIAGPDQVIFMFIVRHVRFGAGGMWIWHRPDRSGIIIIHIHGLLQQQQFFLCSAHPPDFAGGLSSLLNSLQLLSLQSQQQCVVQVVPPGRYYCHPVGTPGRHPRRGDPSSNVSSVVSPRIYIDDPNGRDNSDYGNASLQKGDFCQLRPVWDQDPVRDIDGDDGDPRGHIRGRPSSQSGATNVGTNPRNIDMDIDHQVLQQQLCCVLPVDRQATWDDKDQPCADPNQFGQWIWTHGPRDIDIDGLCSRQCVRVVHRYRNIDSDHD